Protein AF-0000000084425206 (afdb_homodimer)

pLDDT: mean 96.1, std 7.08, range [32.75, 98.94]

Structure (mmCIF, N/CA/C/O backbone):
data_AF-0000000084425206-model_v1
#
loop_
_entity.id
_entity.type
_entity.pdbx_description
1 polymer '6-methylsalicylate decarboxylase'
#
loop_
_atom_site.group_PDB
_atom_site.id
_atom_site.type_symbol
_atom_site.label_atom_id
_atom_site.label_alt_id
_atom_site.label_comp_id
_atom_site.label_asym_id
_atom_site.label_entity_id
_atom_site.label_seq_id
_atom_site.pdbx_PDB_ins_code
_atom_site.Cartn_x
_atom_site.Cartn_y
_atom_site.Cartn_z
_atom_site.occupancy
_atom_site.B_iso_or_equiv
_atom_site.auth_seq_id
_atom_site.auth_comp_id
_atom_site.auth_asym_id
_atom_site.auth_atom_id
_atom_site.pdbx_PDB_model_num
ATOM 1 N N . MET A 1 1 ? -4.059 30 -10.68 1 90 1 MET A N 1
ATOM 2 C CA . MET A 1 1 ? -5.223 30.25 -9.836 1 90 1 MET A CA 1
ATOM 3 C C . MET A 1 1 ? -4.82 30.391 -8.375 1 90 1 MET A C 1
ATOM 5 O O . MET A 1 1 ? -3.83 29.797 -7.938 1 90 1 MET A O 1
ATOM 9 N N . GLU A 1 2 ? -5.625 31.203 -7.664 1 96.25 2 GLU A N 1
ATOM 10 C CA . GLU A 1 2 ? -5.387 31.344 -6.23 1 96.25 2 GLU A CA 1
ATOM 11 C C . GLU A 1 2 ? -5.605 30.016 -5.5 1 96.25 2 GLU A C 1
ATOM 13 O O . GLU A 1 2 ? -6.488 29.25 -5.863 1 96.25 2 GLU A O 1
ATOM 18 N N . ARG A 1 3 ? -4.84 29.812 -4.457 1 98.19 3 ARG A N 1
ATOM 19 C CA . ARG A 1 3 ? -5.02 28.578 -3.719 1 98.19 3 ARG A CA 1
ATOM 20 C C . ARG A 1 3 ? -4.629 28.75 -2.254 1 98.19 3 ARG A C 1
ATOM 22 O O . ARG A 1 3 ? -3.939 29.703 -1.899 1 98.19 3 ARG A O 1
ATOM 29 N N . ILE A 1 4 ? -5.184 27.938 -1.397 1 98.69 4 ILE A N 1
ATOM 30 C CA . ILE A 1 4 ? -4.797 27.75 -0.002 1 98.69 4 ILE A CA 1
ATOM 31 C C . ILE A 1 4 ? -4.082 26.422 0.171 1 98.69 4 ILE A C 1
ATOM 33 O O . ILE A 1 4 ? -4.582 25.375 -0.261 1 98.69 4 ILE A O 1
ATOM 37 N N . ASP A 1 5 ? -2.887 26.438 0.686 1 98.88 5 ASP A N 1
ATOM 38 C CA . ASP A 1 5 ? -2.033 25.266 0.839 1 98.88 5 ASP A CA 1
ATOM 39 C C . ASP A 1 5 ? -2.129 24.688 2.254 1 98.88 5 ASP A C 1
ATOM 41 O O . ASP A 1 5 ? -1.568 25.266 3.193 1 98.88 5 ASP A O 1
ATOM 45 N N . VAL A 1 6 ? -2.746 23.5 2.404 1 98.88 6 VAL A N 1
ATOM 46 C CA . VAL A 1 6 ? -3.014 23 3.746 1 98.88 6 VAL A CA 1
ATOM 47 C C . VAL A 1 6 ? -1.938 21.984 4.141 1 98.88 6 VAL A C 1
ATOM 49 O O . VAL A 1 6 ? -1.991 21.406 5.227 1 98.88 6 VAL A O 1
ATOM 52 N N . HIS A 1 7 ? -0.99 21.672 3.254 1 98.94 7 HIS A N 1
ATOM 53 C CA . HIS A 1 7 ? 0.076 20.719 3.502 1 98.94 7 HIS A CA 1
ATOM 54 C C . HIS A 1 7 ? 1.439 21.297 3.146 1 98.94 7 HIS A C 1
ATOM 56 O O . HIS A 1 7 ? 1.958 21.062 2.055 1 98.94 7 HIS A O 1
ATOM 62 N N . THR A 1 8 ? 2.02 21.969 4.074 1 98.81 8 THR A N 1
ATOM 63 C CA . THR A 1 8 ? 3.377 22.5 4.008 1 98.81 8 THR A CA 1
ATOM 64 C C . THR A 1 8 ? 4.102 22.281 5.336 1 98.81 8 THR A C 1
ATOM 66 O O . THR A 1 8 ? 3.488 21.891 6.328 1 98.81 8 THR A O 1
ATOM 69 N N . HIS A 1 9 ? 5.344 22.5 5.246 1 98.56 9 HIS A N 1
ATOM 70 C CA . HIS A 1 9 ? 6.129 22.312 6.457 1 98.56 9 HIS A CA 1
ATOM 71 C C . HIS A 1 9 ? 7.066 23.484 6.703 1 98.56 9 HIS A C 1
ATOM 73 O O . HIS A 1 9 ? 7.43 24.203 5.766 1 98.56 9 HIS A O 1
ATOM 79 N N . CYS A 1 10 ? 7.332 23.734 7.914 1 97.5 10 CYS A N 1
ATOM 80 C CA . CYS A 1 10 ? 8.414 24.641 8.289 1 97.5 10 CYS A CA 1
ATOM 81 C C . CYS A 1 10 ? 9.57 23.875 8.93 1 97.5 10 CYS A C 1
ATOM 83 O O . CYS A 1 10 ? 9.383 22.75 9.383 1 97.5 10 CYS A O 1
ATOM 85 N N . VAL A 1 11 ? 10.711 24.391 8.828 1 96.38 11 VAL A N 1
ATOM 86 C CA . VAL A 1 11 ? 11.906 23.844 9.461 1 96.38 11 VAL A CA 1
ATOM 87 C C . VAL A 1 11 ? 12.578 24.906 10.312 1 96.38 11 VAL A C 1
ATOM 89 O O . VAL A 1 11 ? 13.625 25.453 9.93 1 96.38 11 VAL A O 1
ATOM 92 N N . PRO A 1 12 ? 11.961 25.141 11.492 1 94.06 12 PRO A N 1
ATOM 93 C CA . PRO A 1 12 ? 12.625 26.125 12.352 1 94.06 12 PRO A CA 1
ATOM 94 C C . PRO A 1 12 ? 14.062 25.734 12.688 1 94.06 12 PRO A C 1
ATOM 96 O O . PRO A 1 12 ? 14.359 24.547 12.859 1 94.06 12 PRO A O 1
ATOM 99 N N . PRO A 1 13 ? 14.961 26.719 12.836 1 91.81 13 PRO A N 1
ATOM 100 C CA . PRO A 1 13 ? 16.375 26.422 13.07 1 91.81 13 PRO A CA 1
ATOM 101 C C . PRO A 1 13 ? 16.594 25.531 14.289 1 91.81 13 PRO A C 1
ATOM 103 O O . PRO A 1 13 ? 17.406 24.609 14.242 1 91.81 13 PRO A O 1
ATOM 106 N N . SER A 1 14 ? 15.938 25.844 15.367 1 90.69 14 SER A N 1
ATOM 107 C CA . SER A 1 14 ? 16.109 25.047 16.578 1 90.69 14 SER A CA 1
ATOM 108 C C . SER A 1 14 ? 15.695 23.594 16.344 1 90.69 14 SER A C 1
ATOM 110 O O . SER A 1 14 ? 16.375 22.672 16.812 1 90.69 14 SER A O 1
ATOM 112 N N . TYR A 1 15 ? 14.633 23.375 15.672 1 93.38 15 TYR A N 1
ATOM 113 C CA . TYR A 1 15 ? 14.164 22.031 15.359 1 93.38 15 TYR A CA 1
ATOM 114 C C . TYR A 1 15 ? 15.148 21.328 14.438 1 93.38 15 TYR A C 1
ATOM 116 O O . TYR A 1 15 ? 15.445 20.141 14.641 1 93.38 15 TYR A O 1
ATOM 124 N N . ARG A 1 16 ? 15.617 22.016 13.414 1 94.19 16 ARG A N 1
ATOM 125 C CA . ARG A 1 16 ? 16.609 21.453 12.5 1 94.19 16 ARG A CA 1
ATOM 126 C C . ARG A 1 16 ? 17.828 20.938 13.25 1 94.19 16 ARG A C 1
ATOM 128 O O . ARG A 1 16 ? 18.297 19.828 12.992 1 94.19 16 ARG A O 1
ATOM 135 N N . GLU A 1 17 ? 18.328 21.734 14.156 1 93.25 17 GLU A N 1
ATOM 136 C CA . GLU A 1 17 ? 19.5 21.359 14.938 1 93.25 17 GLU A CA 1
ATOM 137 C C . GLU A 1 17 ? 19.234 20.094 15.766 1 93.25 17 GLU A C 1
ATOM 139 O O . GLU A 1 17 ? 20.094 19.219 15.859 1 93.25 17 GLU A O 1
ATOM 144 N N . TYR A 1 18 ? 18.062 20.062 16.312 1 92.94 18 TYR A N 1
ATOM 145 C CA . TYR A 1 18 ? 17.688 18.891 17.078 1 92.94 18 TYR A CA 1
ATOM 146 C C . TYR A 1 18 ? 17.672 17.641 16.203 1 92.94 18 TYR A C 1
ATOM 148 O O . TYR A 1 18 ? 18.172 16.578 16.609 1 92.94 18 TYR A O 1
ATOM 156 N N . CYS A 1 19 ? 17.141 17.75 15.039 1 94.56 19 CYS A N 1
ATOM 157 C CA . CYS A 1 19 ? 17.031 16.625 14.102 1 94.56 19 CYS A CA 1
ATOM 158 C C . CYS A 1 19 ? 18.406 16.156 13.672 1 94.56 19 CYS A C 1
ATOM 160 O O . CYS A 1 19 ? 18.641 14.945 13.508 1 94.56 19 CYS A O 1
ATOM 162 N N . LEU A 1 20 ? 19.359 17.109 13.508 1 95.31 20 LEU A N 1
ATOM 163 C CA . LEU A 1 20 ? 20.703 16.781 13.062 1 95.31 20 LEU A CA 1
ATOM 164 C C . LEU A 1 20 ? 21.422 15.914 14.086 1 95.31 20 LEU A C 1
ATOM 166 O O . LEU A 1 20 ? 22.281 15.109 13.734 1 95.31 20 LEU A O 1
ATOM 170 N N . GLN A 1 21 ? 20.969 15.992 15.344 1 94.12 21 GLN A N 1
ATOM 171 C CA . GLN A 1 21 ? 21.641 15.273 16.422 1 94.12 21 GLN A CA 1
ATOM 172 C C . GLN A 1 21 ? 20.891 14.008 16.797 1 94.12 21 GLN A C 1
ATOM 174 O O . GLN A 1 21 ? 21.391 13.18 17.562 1 94.12 21 GLN A O 1
ATOM 179 N N . SER A 1 22 ? 19.766 13.828 16.25 1 94.88 22 SER A N 1
ATOM 180 C CA . SER A 1 22 ? 18.875 12.742 16.656 1 94.88 22 SER A CA 1
ATOM 181 C C . SER A 1 22 ? 19.031 11.523 15.75 1 94.88 22 SER A C 1
ATOM 183 O O . SER A 1 22 ? 18.844 11.625 14.531 1 94.88 22 SER A O 1
ATOM 185 N N . ASP A 1 23 ? 19.312 10.375 16.344 1 92.94 23 ASP A N 1
ATOM 186 C CA . ASP A 1 23 ? 19.328 9.133 15.57 1 92.94 23 ASP A CA 1
ATOM 187 C C . ASP A 1 23 ? 17.953 8.812 15.008 1 92.94 23 ASP A C 1
ATOM 189 O O . ASP A 1 23 ? 17.828 8.258 13.914 1 92.94 23 ASP A O 1
ATOM 193 N N . PHE A 1 24 ? 16.938 9.188 15.758 1 93.69 24 PHE A N 1
ATOM 194 C CA . PHE A 1 24 ? 15.547 8.938 15.375 1 93.69 24 PHE A CA 1
ATOM 195 C C . PHE A 1 24 ? 15.188 9.711 14.109 1 93.69 24 PHE A C 1
ATOM 197 O O . PHE A 1 24 ? 14.43 9.227 13.273 1 93.69 24 PHE A O 1
ATOM 204 N N . ALA A 1 25 ? 15.773 10.883 13.953 1 94.44 25 ALA A N 1
ATOM 205 C CA . ALA A 1 25 ? 15.539 11.727 12.789 1 94.44 25 ALA A CA 1
ATOM 206 C C . ALA A 1 25 ? 16.578 11.469 11.703 1 94.44 25 ALA A C 1
ATOM 208 O O . ALA A 1 25 ? 16.703 12.25 10.758 1 94.44 25 ALA A O 1
ATOM 209 N N . GLY A 1 26 ? 17.391 10.398 11.852 1 93.56 26 GLY A N 1
ATOM 210 C CA . GLY A 1 26 ? 18.359 10.008 10.82 1 93.56 26 GLY A CA 1
ATOM 211 C C . GLY A 1 26 ? 19.562 10.93 10.758 1 93.56 26 GLY A C 1
ATOM 212 O O . GLY A 1 26 ? 20.266 10.969 9.742 1 93.56 26 GLY A O 1
ATOM 213 N N . ARG A 1 27 ? 19.75 11.75 11.742 1 94.75 27 ARG A N 1
ATOM 214 C CA . ARG A 1 27 ? 20.891 12.664 11.82 1 94.75 27 ARG A CA 1
ATOM 215 C C . ARG A 1 27 ? 21 13.516 10.562 1 94.75 27 ARG A C 1
ATOM 217 O O . ARG A 1 27 ? 22.078 13.578 9.945 1 94.75 27 ARG A O 1
ATOM 224 N N . GLY A 1 28 ? 19.859 13.977 10.219 1 91.88 28 GLY A N 1
ATOM 225 C CA . GLY A 1 28 ? 19.828 14.859 9.062 1 91.88 28 GLY A CA 1
ATOM 226 C C . GLY A 1 28 ? 19.25 14.203 7.82 1 91.88 28 GLY A C 1
ATOM 227 O O . GLY A 1 28 ? 19.047 14.859 6.801 1 91.88 28 GLY A O 1
ATOM 228 N N . HIS A 1 29 ? 18.984 12.922 7.855 1 93.88 29 HIS A N 1
ATOM 229 C CA . HIS A 1 29 ? 18.406 12.172 6.746 1 93.88 29 HIS A CA 1
ATOM 230 C C . HIS A 1 29 ? 17.109 11.477 7.172 1 93.88 29 HIS A C 1
ATOM 232 O O . HIS A 1 29 ? 17 10.25 7.082 1 93.88 29 HIS A O 1
ATOM 238 N N . PRO A 1 30 ? 16.141 12.266 7.582 1 93.38 30 PRO A N 1
ATOM 239 C CA . PRO A 1 30 ? 14.898 11.664 8.07 1 93.38 30 PRO A CA 1
ATOM 240 C C . PRO A 1 30 ? 14.211 10.797 7.016 1 93.38 30 PRO A C 1
ATOM 242 O O . PRO A 1 30 ? 14.141 11.18 5.844 1 93.38 30 PRO A O 1
ATOM 245 N N . ASP A 1 31 ? 13.797 9.555 7.414 1 95.94 31 ASP A N 1
ATOM 246 C CA . ASP A 1 31 ? 12.984 8.656 6.59 1 95.94 31 ASP A CA 1
ATOM 247 C C . ASP A 1 31 ? 13.742 8.242 5.332 1 95.94 31 ASP A C 1
ATOM 249 O O . ASP A 1 31 ? 13.133 7.902 4.316 1 95.94 31 ASP A O 1
ATOM 253 N N . GLY A 1 32 ? 15.07 8.375 5.293 1 93.75 32 GLY A N 1
ATOM 254 C CA . GLY A 1 32 ? 15.914 8.008 4.164 1 93.75 32 GLY A CA 1
ATOM 255 C C . GLY A 1 32 ? 16.109 9.141 3.176 1 93.75 32 GLY A C 1
ATOM 256 O O . GLY A 1 32 ? 16.75 8.953 2.133 1 93.75 32 GLY A O 1
ATOM 257 N N . MET A 1 33 ? 15.602 10.32 3.477 1 94.62 33 MET A N 1
ATOM 258 C CA . MET A 1 33 ? 15.766 11.477 2.607 1 94.62 33 MET A CA 1
ATOM 259 C C . MET A 1 33 ? 17.219 11.961 2.609 1 94.62 33 MET A C 1
ATOM 261 O O . MET A 1 33 ? 17.938 11.742 3.578 1 94.62 33 MET A O 1
ATOM 265 N N . PRO A 1 34 ? 17.641 12.648 1.552 1 92.44 34 PRO A N 1
ATOM 266 C CA . PRO A 1 34 ? 19.047 13.023 1.445 1 92.44 34 PRO A CA 1
ATOM 267 C C . PRO A 1 34 ? 19.438 14.125 2.43 1 92.44 34 PRO A C 1
ATOM 269 O O . PRO A 1 34 ? 20.625 14.25 2.783 1 92.44 34 PRO A O 1
ATOM 272 N N . ALA A 1 35 ? 18.484 14.969 2.832 1 93.88 35 ALA A N 1
ATOM 273 C CA . ALA A 1 35 ? 18.766 16.062 3.766 1 93.88 35 ALA A CA 1
ATOM 274 C C . ALA A 1 35 ? 17.484 16.641 4.332 1 93.88 35 ALA A C 1
ATOM 276 O O . ALA A 1 35 ? 16.391 16.375 3.83 1 93.88 35 ALA A O 1
ATOM 277 N N . ILE A 1 36 ? 17.594 17.344 5.398 1 95.62 36 ILE A N 1
ATOM 278 C CA . ILE A 1 36 ? 16.547 18.266 5.836 1 95.62 36 ILE A CA 1
ATOM 279 C C . ILE A 1 36 ? 16.609 19.547 5.012 1 95.62 36 ILE A C 1
ATOM 281 O O . ILE A 1 36 ? 17.656 20.188 4.945 1 95.62 36 ILE A O 1
ATOM 285 N N . PRO A 1 37 ? 15.578 19.875 4.379 1 95 37 PRO A N 1
ATOM 286 C CA . PRO A 1 37 ? 15.641 21.047 3.498 1 95 37 PRO A CA 1
ATOM 287 C C . PRO A 1 37 ? 15.844 22.344 4.262 1 95 37 PRO A C 1
ATOM 289 O O . PRO A 1 37 ? 15.453 22.453 5.426 1 95 37 PRO A O 1
ATOM 292 N N . GLU A 1 38 ? 16.422 23.281 3.598 1 93.44 38 GLU A N 1
ATOM 293 C CA . GLU A 1 38 ? 16.438 24.656 4.117 1 93.44 38 GLU A CA 1
ATOM 294 C C . GLU A 1 38 ? 15.047 25.281 4.059 1 93.44 38 GLU A C 1
ATOM 296 O O . GLU A 1 38 ? 14.25 24.953 3.174 1 93.44 38 GLU A O 1
ATOM 301 N N . TRP A 1 39 ? 14.852 26.172 5.031 1 97.31 39 TRP A N 1
ATOM 302 C CA . TRP A 1 39 ? 13.539 26.812 5.047 1 97.31 39 TRP A CA 1
ATOM 303 C C . TRP A 1 39 ? 13.609 28.172 5.738 1 97.31 39 TRP A C 1
ATOM 305 O O . TRP A 1 39 ? 14.312 28.328 6.742 1 97.31 39 TRP A O 1
ATOM 315 N N . SER A 1 40 ? 12.992 29.125 5.211 1 97.5 40 SER A N 1
ATOM 316 C CA . SER A 1 40 ? 12.734 30.438 5.824 1 97.5 40 SER A CA 1
ATOM 317 C C . SER A 1 40 ? 11.359 30.953 5.441 1 97.5 40 SER A C 1
ATOM 319 O O . SER A 1 40 ? 10.82 30.609 4.391 1 97.5 40 SER A O 1
ATOM 321 N N . PRO A 1 41 ? 10.734 31.734 6.348 1 98.19 41 PRO A N 1
ATOM 322 C CA . PRO A 1 41 ? 9.445 32.344 5.98 1 98.19 41 PRO A CA 1
ATOM 323 C C . PRO A 1 41 ? 9.508 33.125 4.676 1 98.19 41 PRO A C 1
ATOM 325 O O . PRO A 1 41 ? 8.57 33.094 3.877 1 98.19 41 PRO A O 1
ATOM 328 N N . GLU A 1 42 ? 10.648 33.781 4.441 1 98.06 42 GLU A N 1
ATOM 329 C CA . GLU A 1 42 ? 10.797 34.594 3.242 1 98.06 42 GLU A CA 1
ATOM 330 C C . GLU A 1 42 ? 10.828 33.719 1.985 1 98.06 42 GLU A C 1
ATOM 332 O O . GLU A 1 42 ? 10.148 34.031 1 1 98.06 42 GLU A O 1
ATOM 337 N N . ALA A 1 43 ? 11.602 32.688 2.018 1 98.12 43 ALA A N 1
ATOM 338 C CA . ALA A 1 43 ? 11.664 31.781 0.878 1 98.12 43 ALA A CA 1
ATOM 339 C C . ALA A 1 43 ? 10.305 31.125 0.627 1 98.12 43 ALA A C 1
ATOM 341 O O . ALA A 1 43 ? 9.914 30.906 -0.523 1 98.12 43 ALA A O 1
ATOM 342 N N . HIS A 1 44 ? 9.602 30.781 1.708 1 98.75 44 HIS A N 1
ATOM 343 C CA . HIS A 1 44 ? 8.273 30.188 1.604 1 98.75 44 HIS A CA 1
ATOM 344 C C . HIS A 1 44 ? 7.289 31.172 0.962 1 98.75 44 HIS A C 1
ATOM 346 O O . HIS A 1 44 ? 6.523 30.797 0.074 1 98.75 44 HIS A O 1
ATOM 352 N N . ILE A 1 45 ? 7.289 32.406 1.358 1 98.69 45 ILE A N 1
ATOM 353 C CA . ILE A 1 45 ? 6.398 33.438 0.834 1 98.69 45 ILE A CA 1
ATOM 354 C C . ILE A 1 45 ? 6.699 33.656 -0.644 1 98.69 45 ILE A C 1
ATOM 356 O O . ILE A 1 45 ? 5.789 33.906 -1.439 1 98.69 45 ILE A O 1
ATOM 360 N N . ASP A 1 46 ? 8.023 33.562 -0.998 1 98.5 46 ASP A N 1
ATOM 361 C CA . ASP A 1 46 ? 8.383 33.656 -2.41 1 98.5 46 ASP A CA 1
ATOM 362 C C . ASP A 1 46 ? 7.68 32.594 -3.23 1 98.5 46 ASP A C 1
ATOM 364 O O . ASP A 1 46 ? 7.145 32.875 -4.305 1 98.5 46 ASP A O 1
ATOM 368 N N . LEU A 1 47 ? 7.684 31.375 -2.742 1 98.44 47 LEU A N 1
ATOM 369 C CA . LEU A 1 47 ? 6.984 30.281 -3.414 1 98.44 47 LEU A CA 1
ATOM 370 C C . LEU A 1 47 ? 5.48 30.547 -3.463 1 98.44 47 LEU A C 1
ATOM 372 O O . LEU A 1 47 ? 4.832 30.281 -4.473 1 98.44 47 LEU A O 1
ATOM 376 N N . MET A 1 48 ? 4.941 31.031 -2.316 1 98.81 48 MET A N 1
ATOM 377 C CA . MET A 1 48 ? 3.521 31.375 -2.262 1 98.81 48 MET A CA 1
ATOM 378 C C . MET A 1 48 ? 3.152 32.344 -3.365 1 98.81 48 MET A C 1
ATOM 380 O O . MET A 1 48 ? 2.156 32.156 -4.066 1 98.81 48 MET A O 1
ATOM 384 N N . ASN A 1 49 ? 3.957 33.375 -3.502 1 98.38 49 ASN A N 1
ATOM 385 C CA . ASN A 1 49 ? 3.711 34.344 -4.543 1 98.38 49 ASN A CA 1
ATOM 386 C C . ASN A 1 49 ? 3.77 33.719 -5.934 1 98.38 49 ASN A C 1
ATOM 388 O O . ASN A 1 49 ? 2.918 34 -6.781 1 98.38 49 ASN A O 1
ATOM 392 N N . GLN A 1 50 ? 4.727 32.906 -6.109 1 97.81 50 GLN A N 1
ATOM 393 C CA . GLN A 1 50 ? 4.922 32.25 -7.402 1 97.81 50 GLN A CA 1
ATOM 394 C C . GLN A 1 50 ? 3.738 31.359 -7.758 1 97.81 50 GLN A C 1
ATOM 396 O O . GLN A 1 50 ? 3.338 31.281 -8.922 1 97.81 50 GLN A O 1
ATOM 401 N N . LEU A 1 51 ? 3.141 30.719 -6.793 1 98.44 51 LEU A N 1
ATOM 402 C CA . LEU A 1 51 ? 2.098 29.734 -7.027 1 98.44 51 LEU A CA 1
ATOM 403 C C . LEU A 1 51 ? 0.72 30.312 -6.715 1 98.44 51 LEU A C 1
ATOM 405 O O . LEU A 1 51 ? -0.279 29.578 -6.734 1 98.44 51 LEU A O 1
ATOM 409 N N . LYS A 1 52 ? 0.7 31.578 -6.348 1 98.44 52 LYS A N 1
ATOM 410 C CA . LYS A 1 52 ? -0.541 32.281 -6.004 1 98.44 52 LYS A CA 1
ATOM 411 C C . LYS A 1 52 ? -1.223 31.609 -4.809 1 98.44 52 LYS A C 1
ATOM 413 O O . LYS A 1 52 ? -2.434 31.375 -4.832 1 98.44 52 LYS A O 1
ATOM 418 N N . ILE A 1 53 ? -0.382 31.25 -3.854 1 98.75 53 ILE A N 1
ATOM 419 C CA . ILE A 1 53 ? -0.885 30.719 -2.592 1 98.75 53 ILE A CA 1
ATOM 420 C C . ILE A 1 53 ? -1.173 31.859 -1.625 1 98.75 53 ILE A C 1
ATOM 422 O O . ILE A 1 53 ? -0.261 32.594 -1.232 1 98.75 53 ILE A O 1
ATOM 426 N N . LYS A 1 54 ? -2.406 31.969 -1.273 1 97.38 54 LYS A N 1
ATOM 427 C CA . LYS A 1 54 ? -2.812 33.094 -0.429 1 97.38 54 LYS A CA 1
ATOM 428 C C . LYS A 1 54 ? -2.5 32.812 1.039 1 97.38 54 LYS A C 1
ATOM 430 O O . LYS A 1 54 ? -2.205 33.75 1.802 1 97.38 54 LYS A O 1
ATOM 435 N N . LYS A 1 55 ? -2.635 31.594 1.441 1 98.12 55 LYS A N 1
ATOM 436 C CA . LYS A 1 55 ? -2.375 31.156 2.809 1 98.12 55 LYS A CA 1
ATOM 437 C C . LYS A 1 55 ? -1.791 29.75 2.832 1 98.12 55 LYS A C 1
ATOM 439 O O . LYS A 1 55 ? -2.232 28.875 2.08 1 98.12 55 LYS A O 1
ATOM 444 N N . SER A 1 56 ? -0.802 29.562 3.611 1 98.81 56 SER A N 1
ATOM 445 C CA . SER A 1 56 ? -0.234 28.25 3.857 1 98.81 56 SER A CA 1
ATOM 446 C C . SER A 1 56 ? -0.408 27.828 5.316 1 98.81 56 SER A C 1
ATOM 448 O O . SER A 1 56 ? -0.19 28.641 6.223 1 98.81 56 SER A O 1
ATOM 450 N N . VAL A 1 57 ? -0.825 26.609 5.527 1 98.88 57 VAL A N 1
ATOM 451 C CA . VAL A 1 57 ? -0.887 26.062 6.887 1 98.88 57 VAL A CA 1
ATOM 452 C C . VAL A 1 57 ? 0.379 25.266 7.184 1 98.88 57 VAL A C 1
ATOM 454 O O . VAL A 1 57 ? 0.586 24.188 6.617 1 98.88 57 VAL A O 1
ATOM 457 N N . LEU A 1 58 ? 1.2 25.75 8.062 1 98.75 58 LEU A N 1
ATOM 458 C CA . LEU A 1 58 ? 2.479 25.141 8.414 1 98.75 58 LEU A CA 1
ATOM 459 C C . LEU A 1 58 ? 2.279 23.969 9.367 1 98.75 58 LEU A C 1
ATOM 461 O O . LEU A 1 58 ? 1.338 23.969 10.164 1 98.75 58 LEU A O 1
ATOM 465 N N . SER A 1 59 ? 3.113 23 9.312 1 98.69 59 SER A N 1
ATOM 466 C CA . SER A 1 59 ? 3.221 21.906 10.281 1 98.69 59 SER A CA 1
ATOM 467 C C . SER A 1 59 ? 4.637 21.344 10.32 1 98.69 59 SER A C 1
ATOM 469 O O . SER A 1 59 ? 5.465 21.672 9.469 1 98.69 59 SER A O 1
ATOM 471 N N . MET A 1 60 ? 4.891 20.609 11.344 1 97.19 60 MET A N 1
ATOM 472 C CA . MET A 1 60 ? 6.137 19.844 11.367 1 97.19 60 MET A CA 1
ATOM 473 C C . MET A 1 60 ? 6.031 18.609 10.477 1 97.19 60 MET A C 1
ATOM 475 O O . MET A 1 60 ? 4.988 17.953 10.438 1 97.19 60 MET A O 1
ATOM 479 N N . SER A 1 61 ? 7.055 18.328 9.734 1 96.5 61 SER A N 1
ATOM 480 C CA . SER A 1 61 ? 7.07 17.094 8.953 1 96.5 61 SER A CA 1
ATOM 481 C C . SER A 1 61 ? 7.523 15.914 9.805 1 96.5 61 SER A C 1
ATOM 483 O O . SER A 1 61 ? 7.777 16.062 11 1 96.5 61 SER A O 1
ATOM 485 N N . SER A 1 62 ? 7.48 14.773 9.25 1 97.12 62 SER A N 1
ATOM 486 C CA . SER A 1 62 ? 8.102 13.602 9.867 1 97.12 62 SER A CA 1
ATOM 487 C C . SER A 1 62 ? 9.586 13.828 10.102 1 97.12 62 SER A C 1
ATOM 489 O O . SER A 1 62 ? 10.25 14.516 9.32 1 97.12 62 SER A O 1
ATOM 491 N N . PRO A 1 63 ? 10.086 13.258 11.211 1 95.75 63 PRO A N 1
ATOM 492 C CA . PRO A 1 63 ? 9.516 12.32 12.18 1 95.75 63 PRO A CA 1
ATOM 493 C C . PRO A 1 63 ? 8.875 13.023 13.375 1 95.75 63 PRO A C 1
ATOM 495 O O . PRO A 1 63 ? 8.719 12.422 14.438 1 95.75 63 PRO A O 1
ATOM 498 N N . ALA A 1 64 ? 8.484 14.25 13.25 1 95.44 64 ALA A N 1
ATOM 499 C CA . ALA A 1 64 ? 7.762 15.047 14.242 1 95.44 64 ALA A CA 1
ATOM 500 C C . ALA A 1 64 ? 8.656 15.383 15.43 1 95.44 64 ALA A C 1
ATOM 502 O O . ALA A 1 64 ? 9.859 15.625 15.266 1 95.44 64 ALA A O 1
ATOM 503 N N . THR A 1 65 ? 8.047 15.508 16.641 1 97.19 65 THR A N 1
ATOM 504 C CA . THR A 1 65 ? 8.773 16.25 17.672 1 97.19 65 THR A CA 1
ATOM 505 C C . THR A 1 65 ? 9.141 15.352 18.844 1 97.19 65 THR A C 1
ATOM 507 O O . THR A 1 65 ? 9.867 15.766 19.75 1 97.19 65 THR A O 1
ATOM 510 N N . HIS A 1 66 ? 8.602 14.133 18.953 1 96.62 66 HIS A N 1
ATOM 511 C CA . HIS A 1 66 ? 9.023 13.164 19.969 1 96.62 66 HIS A CA 1
ATOM 512 C C . HIS A 1 66 ? 10.164 12.289 19.438 1 96.62 66 HIS A C 1
ATOM 514 O O . HIS A 1 66 ? 9.938 11.156 19.031 1 96.62 66 HIS A O 1
ATOM 520 N N . LEU A 1 67 ? 11.391 12.727 19.594 1 95.25 67 LEU A N 1
ATOM 521 C CA . LEU A 1 67 ? 12.516 12.203 18.828 1 95.25 67 LEU A CA 1
ATOM 522 C C . LEU A 1 67 ? 13.352 11.234 19.672 1 95.25 67 LEU A C 1
ATOM 524 O O . LEU A 1 67 ? 14.297 10.633 19.172 1 95.25 67 LEU A O 1
ATOM 528 N N . THR A 1 68 ? 13.016 11.094 20.953 1 94.12 68 THR A N 1
ATOM 529 C CA . THR A 1 68 ? 13.695 10.148 21.828 1 94.12 68 THR A CA 1
ATOM 530 C C . THR A 1 68 ? 12.688 9.219 22.5 1 94.12 68 THR A C 1
ATOM 532 O O . THR A 1 68 ? 12.195 9.508 23.594 1 94.12 68 THR A O 1
ATOM 535 N N . PRO A 1 69 ? 12.453 8.07 21.891 1 93.5 69 PRO A N 1
ATOM 536 C CA . PRO A 1 69 ? 11.484 7.137 22.484 1 93.5 69 PRO A CA 1
ATOM 537 C C . PRO A 1 69 ? 11.75 6.875 23.969 1 93.5 69 PRO A C 1
ATOM 539 O O . PRO A 1 69 ? 12.898 6.664 24.359 1 93.5 69 PRO A O 1
ATOM 542 N N . GLY A 1 70 ? 10.711 6.941 24.734 1 91.81 70 GLY A N 1
ATOM 543 C CA . GLY A 1 70 ? 10.812 6.68 26.156 1 91.81 70 GLY A CA 1
ATOM 544 C C . GLY A 1 70 ? 11.094 7.93 26.969 1 91.81 70 GLY A C 1
ATOM 545 O O . GLY A 1 70 ? 10.969 7.918 28.203 1 91.81 70 GLY A O 1
ATOM 546 N N . ASN A 1 71 ? 11.484 8.992 26.344 1 95.5 71 ASN A N 1
ATOM 547 C CA . ASN A 1 71 ? 11.773 10.242 27.031 1 95.5 71 ASN A CA 1
ATOM 548 C C . ASN A 1 71 ? 10.672 11.273 26.812 1 95.5 71 ASN A C 1
ATOM 550 O O . ASN A 1 71 ? 10.836 12.211 26.031 1 95.5 71 ASN A O 1
ATOM 554 N N . ASN A 1 72 ? 9.648 11.227 27.578 1 97.06 72 ASN A N 1
ATOM 555 C CA . ASN A 1 72 ? 8.477 12.078 27.438 1 97.06 72 ASN A CA 1
ATOM 556 C C . ASN A 1 72 ? 8.797 13.539 27.75 1 97.06 72 ASN A C 1
ATOM 558 O O . ASN A 1 72 ? 8.273 14.445 27.109 1 97.06 72 ASN A O 1
ATOM 562 N N . GLU A 1 73 ? 9.633 13.734 28.703 1 97.94 73 GLU A N 1
ATOM 563 C CA . GLU A 1 73 ? 9.984 15.102 29.078 1 97.94 73 GLU A CA 1
ATOM 564 C C . GLU A 1 73 ? 10.641 15.844 27.922 1 97.94 73 GLU A C 1
ATOM 566 O O . GLU A 1 73 ? 10.273 16.984 27.625 1 97.94 73 GLU A O 1
ATOM 571 N N . GLU A 1 74 ? 11.562 15.188 27.344 1 96.69 74 GLU A N 1
ATOM 572 C CA . GLU A 1 74 ? 12.195 15.781 26.172 1 96.69 74 GLU A CA 1
ATOM 573 C C . GLU A 1 74 ? 11.188 15.992 25.031 1 96.69 74 GLU A C 1
ATOM 575 O O . GLU A 1 74 ? 11.18 17.047 24.391 1 96.69 74 GLU A O 1
ATOM 580 N N . GLY A 1 75 ? 10.344 15.008 24.781 1 96.94 75 GLY A N 1
ATOM 581 C CA . GLY A 1 75 ? 9.312 15.133 23.75 1 96.94 75 GLY A CA 1
ATOM 582 C C . GLY A 1 75 ? 8.398 16.328 23.969 1 96.94 75 GLY A C 1
ATOM 583 O O . GLY A 1 75 ? 8.078 17.047 23.031 1 96.94 75 GLY A O 1
ATOM 584 N N . ARG A 1 76 ? 8.016 16.516 25.234 1 98.38 76 ARG A N 1
ATOM 585 C CA . ARG A 1 76 ? 7.18 17.672 25.594 1 98.38 76 ARG A CA 1
ATOM 586 C C . ARG A 1 76 ? 7.902 18.984 25.312 1 98.38 76 ARG A C 1
ATOM 588 O O . ARG A 1 76 ? 7.32 19.906 24.734 1 98.38 76 ARG A O 1
ATOM 595 N N . SER A 1 77 ? 9.125 19 25.688 1 97.75 77 SER A N 1
ATOM 596 C CA . SER A 1 77 ? 9.906 20.234 25.547 1 97.75 77 SER A CA 1
ATOM 597 C C . SER A 1 77 ? 10.109 20.578 24.078 1 97.75 77 SER A C 1
ATOM 599 O O . SER A 1 77 ? 9.914 21.734 23.672 1 97.75 77 SER A O 1
ATOM 601 N N . VAL A 1 78 ? 10.523 19.609 23.281 1 97.25 78 VAL A N 1
ATOM 602 C CA . VAL A 1 78 ? 10.758 19.828 21.859 1 97.25 78 VAL A CA 1
ATOM 603 C C . VAL A 1 78 ? 9.461 20.234 21.172 1 97.25 78 VAL A C 1
ATOM 605 O O . VAL A 1 78 ? 9.445 21.156 20.344 1 97.25 78 VAL A O 1
ATOM 608 N N . THR A 1 79 ? 8.367 19.609 21.516 1 98.19 79 THR A N 1
ATOM 609 C CA . THR A 1 79 ? 7.062 19.906 20.953 1 98.19 79 THR A CA 1
ATOM 610 C C . THR A 1 79 ? 6.637 21.328 21.281 1 98.19 79 THR A C 1
ATOM 612 O O . THR A 1 79 ? 6.23 22.078 20.391 1 98.19 79 THR A O 1
ATOM 615 N N . ARG A 1 80 ? 6.762 21.688 22.562 1 98.31 80 ARG A N 1
ATOM 616 C CA . ARG A 1 80 ? 6.402 23.031 23.016 1 98.31 80 ARG A CA 1
ATOM 617 C C . ARG A 1 80 ? 7.203 24.094 22.266 1 98.31 80 ARG A C 1
ATOM 619 O O . ARG A 1 80 ? 6.645 25.094 21.812 1 98.31 80 ARG A O 1
ATOM 626 N N . ARG A 1 81 ? 8.445 23.875 22.141 1 97.94 81 ARG A N 1
ATOM 627 C CA . ARG A 1 81 ? 9.312 24.812 21.438 1 97.94 81 ARG A CA 1
ATOM 628 C C . ARG A 1 81 ? 8.922 24.938 19.969 1 97.94 81 ARG A C 1
ATOM 630 O O . ARG A 1 81 ? 8.844 26.047 19.438 1 97.94 81 ARG A O 1
ATOM 637 N N . ALA A 1 82 ? 8.688 23.828 19.297 1 97.81 82 ALA A N 1
ATOM 638 C CA . ALA A 1 82 ? 8.297 23.812 17.891 1 97.81 82 ALA A CA 1
ATOM 639 C C . ALA A 1 82 ? 6.988 24.578 17.688 1 97.81 82 ALA A C 1
ATOM 641 O O . ALA A 1 82 ? 6.867 25.375 16.75 1 97.81 82 ALA A O 1
ATOM 642 N N . ASN A 1 83 ? 6.023 24.312 18.578 1 98.56 83 ASN A N 1
ATOM 643 C CA . ASN A 1 83 ? 4.734 24.984 18.484 1 98.56 83 ASN A CA 1
ATOM 644 C C . ASN A 1 83 ? 4.871 26.484 18.703 1 98.56 83 ASN A C 1
ATOM 646 O O . ASN A 1 83 ? 4.242 27.281 18.016 1 98.56 83 ASN A O 1
ATOM 650 N N . ILE A 1 84 ? 5.711 26.875 19.672 1 98.62 84 ILE A N 1
ATOM 651 C CA . ILE A 1 84 ? 5.945 28.297 19.953 1 98.62 84 ILE A CA 1
ATOM 652 C C . ILE A 1 84 ? 6.613 28.953 18.75 1 98.62 84 ILE A C 1
ATOM 654 O O . ILE A 1 84 ? 6.246 30.062 18.344 1 98.62 84 ILE A O 1
ATOM 658 N N . ASP A 1 85 ? 7.582 28.266 18.156 1 98.12 85 ASP A N 1
ATOM 659 C CA . ASP A 1 85 ? 8.258 28.797 16.969 1 98.12 85 ASP A CA 1
ATOM 660 C C . ASP A 1 85 ? 7.281 29 15.82 1 98.12 85 ASP A C 1
ATOM 662 O O . ASP A 1 85 ? 7.309 30.031 15.156 1 98.12 85 ASP A O 1
ATOM 666 N N . MET A 1 86 ? 6.406 28.078 15.57 1 98 86 MET A N 1
ATOM 667 C CA . MET A 1 86 ? 5.422 28.219 14.5 1 98 86 MET A CA 1
ATOM 668 C C . MET A 1 86 ? 4.445 29.344 14.797 1 98 86 MET A C 1
ATOM 670 O O . MET A 1 86 ? 4.09 30.125 13.898 1 98 86 MET A O 1
ATOM 674 N N . SER A 1 87 ? 4.047 29.375 16.047 1 98.56 87 SER A N 1
ATOM 675 C CA . SER A 1 87 ? 3.158 30.469 16.469 1 98.56 87 SER A CA 1
ATOM 676 C C . SER A 1 87 ? 3.783 31.828 16.188 1 98.56 87 SER A C 1
ATOM 678 O O . SER A 1 87 ? 3.117 32.719 15.664 1 98.56 87 SER A O 1
ATOM 680 N N . LYS A 1 88 ? 5.027 31.984 16.531 1 98.44 88 LYS A N 1
ATOM 681 C CA . LYS A 1 88 ? 5.738 33.25 16.312 1 98.44 88 LYS A CA 1
ATOM 682 C C . LYS A 1 88 ? 5.836 33.562 14.82 1 98.44 88 LYS A C 1
ATOM 684 O O . LYS A 1 88 ? 5.652 34.719 14.414 1 98.44 88 LYS A O 1
ATOM 689 N N . ILE A 1 89 ? 6.152 32.625 14.008 1 98.19 89 ILE A N 1
ATOM 690 C CA . ILE A 1 89 ? 6.25 32.781 12.562 1 98.19 89 ILE A CA 1
ATOM 691 C C . ILE A 1 89 ? 4.914 33.281 12.016 1 98.19 89 ILE A C 1
ATOM 693 O O . ILE A 1 89 ? 4.871 34.188 11.195 1 98.19 89 ILE A O 1
ATOM 697 N N . CYS A 1 90 ? 3.826 32.688 12.461 1 98.12 90 CYS A N 1
ATOM 698 C CA . CYS A 1 90 ? 2.494 33.094 12.023 1 98.12 90 CYS A CA 1
ATOM 699 C C . CYS A 1 90 ? 2.166 34.5 12.484 1 98.12 90 CYS A C 1
ATOM 701 O O . CYS A 1 90 ? 1.56 35.281 11.734 1 98.12 90 CYS A O 1
ATOM 703 N N . ALA A 1 91 ? 2.541 34.812 13.711 1 98.19 91 ALA A N 1
ATOM 704 C CA . ALA A 1 91 ? 2.309 36.156 14.234 1 98.19 91 ALA A CA 1
ATOM 705 C C . ALA A 1 91 ? 3.086 37.219 13.438 1 98.19 91 ALA A C 1
ATOM 707 O O . ALA A 1 91 ? 2.604 38.312 13.234 1 98.19 91 ALA A O 1
ATOM 708 N N . ASP A 1 92 ? 4.273 36.875 13.031 1 98.19 92 ASP A N 1
ATOM 709 C CA . ASP A 1 92 ? 5.125 37.781 12.266 1 98.19 92 ASP A CA 1
ATOM 710 C C . ASP A 1 92 ? 4.613 37.938 10.836 1 98.19 92 ASP A C 1
ATOM 712 O O . ASP A 1 92 ? 4.918 38.906 10.164 1 98.19 92 ASP A O 1
ATOM 716 N N . HIS A 1 93 ? 3.879 36.969 10.312 1 98 93 HIS A N 1
ATOM 717 C CA . HIS A 1 93 ? 3.344 36.969 8.953 1 98 93 HIS A CA 1
ATOM 718 C C . HIS A 1 93 ? 1.876 36.531 8.945 1 98 93 HIS A C 1
ATOM 720 O O . HIS A 1 93 ? 1.505 35.562 8.266 1 98 93 HIS A O 1
ATOM 726 N N . PRO A 1 94 ? 0.997 37.281 9.609 1 96.31 94 PRO A N 1
ATOM 727 C CA . PRO A 1 94 ? -0.377 36.844 9.875 1 96.31 94 PRO A CA 1
ATOM 728 C C . PRO A 1 94 ? -1.207 36.719 8.602 1 96.31 94 PRO A C 1
ATOM 730 O O . PRO A 1 94 ? -2.207 36 8.594 1 96.31 94 PRO A O 1
ATOM 733 N N . THR A 1 95 ? -0.833 37.312 7.516 1 96.62 95 THR A N 1
ATOM 734 C CA . THR A 1 95 ? -1.6 37.219 6.277 1 96.62 95 THR A CA 1
ATOM 735 C C . THR A 1 95 ? -1.17 36 5.461 1 96.62 95 THR A C 1
ATOM 737 O O . THR A 1 95 ? -1.866 35.594 4.531 1 96.62 95 THR A O 1
ATOM 740 N N . HIS A 1 96 ? -0.038 35.375 5.832 1 98.38 96 HIS A N 1
ATOM 741 C CA . HIS A 1 96 ? 0.536 34.344 4.961 1 98.38 96 HIS A CA 1
ATOM 742 C C . HIS A 1 96 ? 0.403 32.969 5.582 1 98.38 96 HIS A C 1
ATOM 744 O O . HIS A 1 96 ? 0.267 31.969 4.867 1 98.38 96 HIS A O 1
ATOM 750 N N . PHE A 1 97 ? 0.434 32.938 6.922 1 98.69 97 PHE A N 1
ATOM 751 C CA . PHE A 1 97 ? 0.636 31.594 7.492 1 98.69 97 PHE A CA 1
ATOM 752 C C . PHE A 1 97 ? -0.391 31.312 8.578 1 98.69 97 PHE A C 1
ATOM 754 O O . PHE A 1 97 ? -0.784 32.219 9.32 1 98.69 97 PHE A O 1
ATOM 761 N N . LEU A 1 98 ? -0.893 30.156 8.703 1 98.56 98 LEU A N 1
ATOM 762 C CA . LEU A 1 98 ? -1.5 29.453 9.828 1 98.56 98 LEU A CA 1
ATOM 763 C C . LEU A 1 98 ? -0.69 28.203 10.188 1 98.56 98 LEU A C 1
ATOM 765 O O . LEU A 1 98 ? 0.283 27.875 9.508 1 98.56 98 LEU A O 1
ATOM 769 N N . PHE A 1 99 ? -1.059 27.547 11.312 1 98.75 99 PHE A N 1
ATOM 770 C CA . PHE A 1 99 ? -0.268 26.344 11.57 1 98.75 99 PHE A CA 1
ATOM 771 C C . PHE A 1 99 ? -1.104 25.297 12.289 1 98.75 99 PHE A C 1
ATOM 773 O O . PHE A 1 99 ? -2.037 25.625 13.023 1 98.75 99 PHE A O 1
ATOM 780 N N . PHE A 1 100 ? -0.805 24.016 11.938 1 98.88 100 PHE A N 1
ATOM 781 C CA . PHE A 1 100 ? -1.191 22.844 12.734 1 98.88 100 PHE A CA 1
ATOM 782 C C . PHE A 1 100 ? -0.141 22.547 13.797 1 98.88 100 PHE A C 1
ATOM 784 O O . PHE A 1 100 ? 1.021 22.297 13.477 1 98.88 100 PHE A O 1
ATOM 791 N N . ALA A 1 101 ? -0.555 22.516 15.047 1 98.88 101 ALA A N 1
ATOM 792 C CA . ALA A 1 101 ? 0.382 22.266 16.141 1 98.88 101 ALA A CA 1
ATOM 793 C C . ALA A 1 101 ? 0.754 20.781 16.203 1 98.88 101 ALA A C 1
ATOM 795 O O . ALA A 1 101 ? 0.008 19.938 15.734 1 98.88 101 ALA A O 1
ATOM 796 N N . SER A 1 102 ? 1.909 20.531 16.766 1 98.75 102 SER A N 1
ATOM 797 C CA . SER A 1 102 ? 2.365 19.156 17.016 1 98.75 102 SER A CA 1
ATOM 798 C C . SER A 1 102 ? 1.924 18.672 18.391 1 98.75 102 SER A C 1
ATOM 800 O O . SER A 1 102 ? 1.641 19.469 19.281 1 98.75 102 SER A O 1
ATOM 802 N N . LEU A 1 103 ? 1.801 17.422 18.531 1 98.88 103 LEU A N 1
ATOM 803 C CA . LEU A 1 103 ? 1.609 16.75 19.812 1 98.88 103 LEU A CA 1
ATOM 804 C C . LEU A 1 103 ? 2.764 15.789 20.109 1 98.88 103 LEU A C 1
ATOM 806 O O . LEU A 1 103 ? 3.299 15.164 19.203 1 98.88 103 LEU A O 1
ATOM 810 N N . PRO A 1 104 ? 3.135 15.672 21.344 1 98.62 104 PRO A N 1
ATOM 811 C CA . PRO A 1 104 ? 4.242 14.773 21.688 1 98.62 104 PRO A CA 1
ATOM 812 C C . PRO A 1 104 ? 3.809 13.32 21.797 1 98.62 104 PRO A C 1
ATOM 814 O O . PRO A 1 104 ? 4.305 12.586 22.656 1 98.62 104 PRO A O 1
ATOM 817 N N . LEU A 1 105 ? 2.945 12.93 20.953 1 98.12 105 LEU A N 1
ATOM 818 C CA . LEU A 1 105 ? 2.578 11.516 20.922 1 98.12 105 LEU A CA 1
ATOM 819 C C . LEU A 1 105 ? 3.811 10.641 20.734 1 98.12 105 LEU A C 1
ATOM 821 O O . LEU A 1 105 ? 4.762 11.031 20.062 1 98.12 105 LEU A O 1
ATOM 825 N N . PRO A 1 106 ? 3.768 9.445 21.578 1 96.94 106 PRO A N 1
ATOM 826 C CA . PRO A 1 106 ? 2.666 8.703 22.188 1 96.94 106 PRO A CA 1
ATOM 827 C C . PRO A 1 106 ? 2.436 9.094 23.656 1 96.94 106 PRO A C 1
ATOM 829 O O . PRO A 1 106 ? 1.684 8.43 24.359 1 96.94 106 PRO A O 1
ATOM 832 N N . ASP A 1 107 ? 3.035 10.125 24.109 1 97.88 107 ASP A N 1
ATOM 833 C CA . ASP A 1 107 ? 2.82 10.641 25.453 1 97.88 107 ASP A CA 1
ATOM 834 C C . ASP A 1 107 ? 1.431 11.258 25.594 1 97.88 107 ASP A C 1
ATOM 836 O O . ASP A 1 107 ? 1.242 12.438 25.312 1 97.88 107 ASP A O 1
ATOM 840 N N . VAL A 1 108 ? 0.51 10.531 26.156 1 98.5 108 VAL A N 1
ATOM 841 C CA . VAL A 1 108 ? -0.892 10.93 26.219 1 98.5 108 VAL A CA 1
ATOM 842 C C . VAL A 1 108 ? -1.04 12.141 27.141 1 98.5 108 VAL A C 1
ATOM 844 O O . VAL A 1 108 ? -1.668 13.133 26.781 1 98.5 108 VAL A O 1
ATOM 847 N N . GLU A 1 109 ? -0.422 12.07 28.281 1 98.38 109 GLU A N 1
ATOM 848 C CA . GLU A 1 109 ? -0.535 13.156 29.25 1 98.38 109 GLU A CA 1
ATOM 849 C C . GLU A 1 109 ? 0.008 14.461 28.672 1 98.38 109 GLU A C 1
ATOM 851 O O . GLU A 1 109 ? -0.654 15.5 28.734 1 98.38 109 GLU A O 1
ATOM 856 N N . GLY A 1 110 ? 1.208 14.383 28.125 1 98.69 110 GLY A N 1
ATOM 857 C CA . GLY A 1 110 ? 1.789 15.562 27.5 1 98.69 110 GLY A CA 1
ATOM 858 C C . GLY A 1 110 ? 0.968 16.078 26.328 1 98.69 110 GLY A C 1
ATOM 859 O O . GLY A 1 110 ? 0.869 17.297 26.141 1 98.69 110 GLY A O 1
ATOM 860 N N . SER A 1 111 ? 0.38 15.219 25.609 1 98.88 111 SER A N 1
ATOM 861 C CA . SER A 1 111 ? -0.433 15.609 24.453 1 98.88 111 SER A CA 1
ATOM 862 C C . SER A 1 111 ? -1.704 16.328 24.891 1 98.88 111 SER A C 1
ATOM 864 O O . SER A 1 111 ? -2.084 17.344 24.297 1 98.88 111 SER A O 1
ATOM 866 N N . LEU A 1 112 ? -2.361 15.805 25.922 1 98.81 112 LEU A N 1
ATOM 867 C CA . LEU A 1 112 ? -3.572 16.438 26.438 1 98.81 112 LEU A CA 1
ATOM 868 C C . LEU A 1 112 ? -3.287 17.859 26.891 1 98.81 112 LEU A C 1
ATOM 870 O O . LEU A 1 112 ? -4.043 18.781 26.562 1 98.81 112 LEU A O 1
ATOM 874 N N . ALA A 1 113 ? -2.184 18.047 27.547 1 98.62 113 ALA A N 1
ATOM 875 C CA . ALA A 1 113 ? -1.795 19.375 28.016 1 98.62 113 ALA A CA 1
ATOM 876 C C . ALA A 1 113 ? -1.471 20.281 26.844 1 98.62 113 ALA A C 1
ATOM 878 O O . ALA A 1 113 ? -1.817 21.469 26.859 1 98.62 113 ALA A O 1
ATOM 879 N N . GLU A 1 114 ? -0.819 19.75 25.859 1 98.88 114 GLU A N 1
ATOM 880 C CA . GLU A 1 114 ? -0.383 20.547 24.719 1 98.88 114 GLU A CA 1
ATOM 881 C C . GLU A 1 114 ? -1.569 20.984 23.859 1 98.88 114 GLU A C 1
ATOM 883 O O . GLU A 1 114 ? -1.556 22.062 23.266 1 98.88 114 GLU A O 1
ATOM 888 N N . ILE A 1 115 ? -2.621 20.141 23.797 1 98.88 115 ILE A N 1
ATOM 889 C CA . ILE A 1 115 ? -3.811 20.484 23.031 1 98.88 115 ILE A CA 1
ATOM 890 C C . ILE A 1 115 ? -4.395 21.797 23.516 1 98.88 115 ILE A C 1
ATOM 892 O O . ILE A 1 115 ? -4.602 22.719 22.734 1 98.88 115 ILE A O 1
ATOM 896 N N . ASP A 1 116 ? -4.602 21.922 24.781 1 98.38 116 ASP A N 1
ATOM 897 C CA . ASP A 1 116 ? -5.188 23.125 25.359 1 98.38 116 ASP A CA 1
ATOM 898 C C . ASP A 1 116 ? -4.254 24.328 25.172 1 98.38 116 ASP A C 1
ATOM 900 O O . ASP A 1 116 ? -4.699 25.422 24.812 1 98.38 116 ASP A O 1
ATOM 904 N N . TYR A 1 117 ? -3.035 24.125 25.391 1 98.75 117 TYR A N 1
ATOM 905 C CA . TYR A 1 117 ? -2.066 25.203 25.297 1 98.75 117 TYR A CA 1
ATOM 906 C C . TYR A 1 117 ? -1.998 25.75 23.875 1 98.75 117 TYR A C 1
ATOM 908 O O . TYR A 1 117 ? -2.027 26.969 23.672 1 98.75 117 TYR A O 1
ATOM 916 N N . ALA A 1 118 ? -1.896 24.875 22.891 1 98.81 118 ALA A N 1
ATOM 917 C CA . ALA A 1 118 ? -1.763 25.266 21.484 1 98.81 118 ALA A CA 1
ATOM 918 C C . ALA A 1 118 ? -2.998 26.016 21 1 98.81 118 ALA A C 1
ATOM 920 O O . ALA A 1 118 ? -2.889 26.984 20.234 1 98.81 118 ALA A O 1
ATOM 921 N N . LEU A 1 119 ? -4.168 25.562 21.438 1 98.5 119 LEU A N 1
ATOM 922 C CA . LEU A 1 119 ? -5.418 26.172 21.016 1 98.5 119 LEU A CA 1
ATOM 923 C C . LEU A 1 119 ? -5.652 27.5 21.734 1 98.5 119 LEU A C 1
ATOM 925 O O . LEU A 1 119 ? -6.008 28.5 21.109 1 98.5 119 LEU A O 1
ATOM 929 N N . ASP A 1 120 ? -5.398 27.547 23.031 1 98.31 120 ASP A N 1
ATOM 930 C CA . ASP A 1 120 ? -5.82 28.672 23.859 1 98.31 120 ASP A CA 1
ATOM 931 C C . ASP A 1 120 ? -4.77 29.781 23.875 1 98.31 120 ASP A C 1
ATOM 933 O O . ASP A 1 120 ? -5.094 30.953 24.094 1 98.31 120 ASP A O 1
ATOM 937 N N . HIS A 1 121 ? -3.5 29.453 23.609 1 98.44 121 HIS A N 1
ATOM 938 C CA . HIS A 1 121 ? -2.455 30.453 23.844 1 98.44 121 HIS A CA 1
ATOM 939 C C . HIS A 1 121 ? -1.642 30.688 22.578 1 98.44 121 HIS A C 1
ATOM 941 O O . HIS A 1 121 ? -1.032 31.75 22.422 1 98.44 121 HIS A O 1
ATOM 947 N N . LEU A 1 122 ? -1.626 29.734 21.625 1 98.69 122 LEU A N 1
ATOM 948 C CA . LEU A 1 122 ? -0.672 29.859 20.531 1 98.69 122 LEU A CA 1
ATOM 949 C C . LEU A 1 122 ? -1.39 30.141 19.219 1 98.69 122 LEU A C 1
ATOM 951 O O . LEU A 1 122 ? -0.76 30.547 18.234 1 98.69 122 LEU A O 1
ATOM 955 N N . GLY A 1 123 ? -2.697 29.922 19.172 1 97.88 123 GLY A N 1
ATOM 956 C CA . GLY A 1 123 ? -3.465 30.234 17.969 1 97.88 123 GLY A CA 1
ATOM 957 C C . GLY A 1 123 ? -3.41 29.141 16.922 1 97.88 123 GLY A C 1
ATOM 958 O O . GLY A 1 123 ? -3.578 29.422 15.727 1 97.88 123 GLY A O 1
ATOM 959 N N . ALA A 1 124 ? -3.145 27.938 17.266 1 98.69 124 ALA A N 1
ATOM 960 C CA . ALA A 1 124 ? -3.174 26.812 16.344 1 98.69 124 ALA A CA 1
ATOM 961 C C . ALA A 1 124 ? -4.57 26.609 15.758 1 98.69 124 ALA A C 1
ATOM 963 O O . ALA A 1 124 ? -5.57 26.75 16.469 1 98.69 124 ALA A O 1
ATOM 964 N N . VAL A 1 125 ? -4.629 26.25 14.469 1 98.25 125 VAL A N 1
ATOM 965 C CA . VAL A 1 125 ? -5.93 26.062 13.844 1 98.25 125 VAL A CA 1
ATOM 966 C C . VAL A 1 125 ? -6.281 24.578 13.797 1 98.25 125 VAL A C 1
ATOM 968 O O . VAL A 1 125 ? -7.344 24.203 13.289 1 98.25 125 VAL A O 1
ATOM 971 N N . GLY A 1 126 ? -5.453 23.719 14.242 1 98.69 126 GLY A N 1
ATOM 972 C CA . GLY A 1 126 ? -5.57 22.266 14.305 1 98.69 126 GLY A CA 1
ATOM 973 C C . GLY A 1 126 ? -4.281 21.578 14.711 1 98.69 126 GLY A C 1
ATOM 974 O O . GLY A 1 126 ? -3.396 22.203 15.297 1 98.69 126 GLY A O 1
ATOM 975 N N . PHE A 1 127 ? -4.219 20.312 14.414 1 98.88 127 PHE A N 1
ATOM 976 C CA . PHE A 1 127 ? -3.061 19.547 14.875 1 98.88 127 PHE A CA 1
ATOM 977 C C . PHE A 1 127 ? -2.531 18.656 13.758 1 98.88 127 PHE A C 1
ATOM 979 O O . PHE A 1 127 ? -3.309 18.047 13.016 1 98.88 127 PHE A O 1
ATOM 986 N N . GLN A 1 128 ? -1.23 18.641 13.594 1 98.75 128 GLN A N 1
ATOM 987 C CA . GLN A 1 128 ? -0.566 17.609 12.789 1 98.75 128 GLN A CA 1
ATOM 988 C C . GLN A 1 128 ? -0.297 16.359 13.609 1 98.75 128 GLN A C 1
ATOM 990 O O . GLN A 1 128 ? 0.283 16.422 14.695 1 98.75 128 GLN A O 1
ATOM 995 N N . ILE A 1 129 ? -0.762 15.266 13.141 1 98.69 129 ILE A N 1
ATOM 996 C CA . ILE A 1 129 ? -0.571 13.961 13.773 1 98.69 129 ILE A CA 1
ATOM 997 C C . ILE A 1 129 ? 0.078 13 12.781 1 98.69 129 ILE A C 1
ATOM 999 O O . ILE A 1 129 ? -0.337 12.922 11.617 1 98.69 129 ILE A O 1
ATOM 1003 N N . LEU A 1 130 ? 1.122 12.32 13.203 1 98.69 130 LEU A N 1
ATOM 1004 C CA . LEU A 1 130 ? 1.757 11.336 12.328 1 98.69 130 LEU A CA 1
ATOM 1005 C C . LEU A 1 130 ? 0.895 10.086 12.195 1 98.69 130 LEU A C 1
ATOM 1007 O O . LEU A 1 130 ? 0.037 9.828 13.039 1 98.69 130 LEU A O 1
ATOM 1011 N N . THR A 1 131 ? 1.123 9.312 11.188 1 98.69 131 THR A N 1
ATOM 1012 C CA . THR A 1 131 ? 0.36 8.102 10.898 1 98.69 131 THR A CA 1
ATOM 1013 C C . THR A 1 131 ? 0.616 7.035 11.953 1 98.69 131 THR A C 1
ATOM 1015 O O . THR A 1 131 ? -0.205 6.133 12.141 1 98.69 131 THR A O 1
ATOM 1018 N N . ASN A 1 132 ? 1.725 7.07 12.594 1 98.19 132 ASN A N 1
ATOM 1019 C CA . ASN A 1 132 ? 2 6.285 13.789 1 98.19 132 ASN A CA 1
ATOM 1020 C C . ASN A 1 132 ? 2.898 7.043 14.766 1 98.19 132 ASN A C 1
ATOM 1022 O O . ASN A 1 132 ? 3.664 7.918 14.352 1 98.19 132 ASN A O 1
ATOM 1026 N N . SER A 1 133 ? 2.717 6.859 15.992 1 97.12 133 SER A N 1
ATOM 1027 C CA . SER A 1 133 ? 3.547 7.422 17.047 1 97.12 133 SER A CA 1
ATOM 1028 C C . SER A 1 133 ? 4.324 6.332 17.781 1 97.12 133 SER A C 1
ATOM 1030 O O . SER A 1 133 ? 3.771 5.633 18.641 1 97.12 133 SER A O 1
ATOM 1032 N N . HIS A 1 134 ? 5.57 6.246 17.438 1 95.88 134 HIS A N 1
ATOM 1033 C CA . HIS A 1 134 ? 6.43 5.207 18 1 95.88 134 HIS A CA 1
ATOM 1034 C C . HIS A 1 134 ? 5.816 3.822 17.797 1 95.88 134 HIS A C 1
ATOM 1036 O O . HIS A 1 134 ? 5.797 3.012 18.734 1 95.88 134 HIS A O 1
ATOM 1042 N N . GLY A 1 135 ? 5.211 3.59 16.641 1 95.44 135 GLY A N 1
ATOM 1043 C CA . GLY A 1 135 ? 4.699 2.279 16.266 1 95.44 135 GLY A CA 1
ATOM 1044 C C . GLY A 1 135 ? 3.25 2.07 16.656 1 95.44 135 GLY A C 1
ATOM 1045 O O . GLY A 1 135 ? 2.66 1.034 16.344 1 95.44 135 GLY A O 1
ATOM 1046 N N . ILE A 1 136 ? 2.697 3.047 17.328 1 96.25 136 ILE A N 1
ATOM 1047 C CA . ILE A 1 136 ? 1.296 2.959 17.719 1 96.25 136 ILE A CA 1
ATOM 1048 C C . ILE A 1 136 ? 0.431 3.758 16.75 1 96.25 136 ILE A C 1
ATOM 1050 O O . ILE A 1 136 ? 0.651 4.953 16.562 1 96.25 136 ILE A O 1
ATOM 1054 N N . TYR A 1 137 ? -0.535 3.131 16.172 1 97.38 137 TYR A N 1
ATOM 1055 C CA . TYR A 1 137 ? -1.377 3.768 15.156 1 97.38 137 TYR A CA 1
ATOM 1056 C C . TYR A 1 137 ? -2.574 4.453 15.805 1 97.38 137 TYR A C 1
ATOM 1058 O O . TYR A 1 137 ? -2.947 4.133 16.938 1 97.38 137 TYR A O 1
ATOM 1066 N N . PRO A 1 138 ? -3.186 5.387 15.102 1 97.94 138 PRO A N 1
ATOM 1067 C CA . PRO A 1 138 ? -4.082 6.355 15.742 1 97.94 138 PRO A CA 1
ATOM 1068 C C . PRO A 1 138 ? -5.367 5.715 16.266 1 97.94 138 PRO A C 1
ATOM 1070 O O . PRO A 1 138 ? -6.016 6.258 17.156 1 97.94 138 PRO A O 1
ATOM 1073 N N . GLY A 1 139 ? -5.777 4.59 15.734 1 96.94 139 GLY A N 1
ATOM 1074 C CA . GLY A 1 139 ? -7 3.947 16.203 1 96.94 139 GLY A CA 1
ATOM 1075 C C . GLY A 1 139 ? -6.805 3.146 17.469 1 96.94 139 GLY A C 1
ATOM 1076 O O . GLY A 1 139 ? -7.77 2.617 18.031 1 96.94 139 GLY A O 1
ATOM 1077 N N . ASP A 1 140 ? -5.59 3.039 17.969 1 96.38 140 ASP A N 1
ATOM 1078 C CA . ASP A 1 140 ? -5.285 2.291 19.188 1 96.38 140 ASP A CA 1
ATOM 1079 C C . ASP A 1 140 ? -5.984 2.908 20.406 1 96.38 140 ASP A C 1
ATOM 1081 O O . ASP A 1 140 ? -6.023 4.133 20.547 1 96.38 140 ASP A O 1
ATOM 1085 N N . GLN A 1 141 ? -6.461 2.096 21.328 1 95.69 141 GLN A N 1
ATOM 1086 C CA . GLN A 1 141 ? -7.227 2.537 22.484 1 95.69 141 GLN A CA 1
ATOM 1087 C C . GLN A 1 141 ? -6.379 3.412 23.406 1 95.69 141 GLN A C 1
ATOM 1089 O O . GLN A 1 141 ? -6.906 4.27 24.109 1 95.69 141 GLN A O 1
ATOM 1094 N N . ARG A 1 142 ? -5.086 3.295 23.391 1 96.56 142 ARG A N 1
ATOM 1095 C CA . ARG A 1 142 ? -4.176 4.113 24.188 1 96.56 142 ARG A CA 1
ATOM 1096 C C . ARG A 1 142 ? -4.352 5.594 23.875 1 96.56 142 ARG A C 1
ATOM 1098 O O . ARG A 1 142 ? -4.086 6.449 24.719 1 96.56 142 ARG A O 1
ATOM 1105 N N . PHE A 1 143 ? -4.758 5.914 22.625 1 98.19 143 PHE A N 1
ATOM 1106 C CA . PHE A 1 143 ? -4.848 7.301 22.188 1 98.19 143 PHE A CA 1
ATOM 1107 C C . PHE A 1 143 ? -6.27 7.824 22.328 1 98.19 143 PHE A C 1
ATOM 1109 O O . PHE A 1 143 ? -6.543 8.984 22.016 1 98.19 143 PHE A O 1
ATOM 1116 N N . ALA A 1 144 ? -7.23 7.004 22.859 1 98.12 144 ALA A N 1
ATOM 1117 C CA . ALA A 1 144 ? -8.641 7.383 22.969 1 98.12 144 ALA A CA 1
ATOM 1118 C C . ALA A 1 144 ? -8.797 8.703 23.719 1 98.12 144 ALA A C 1
ATOM 1120 O O . ALA A 1 144 ? -9.516 9.594 23.281 1 98.12 144 ALA A O 1
ATOM 1121 N N . PRO A 1 145 ? -8.055 8.898 24.844 1 98.75 145 PRO A N 1
ATOM 1122 C CA . PRO A 1 145 ? -8.219 10.164 25.562 1 98.75 145 PRO A CA 1
ATOM 1123 C C . PRO A 1 145 ? -7.816 11.375 24.719 1 98.75 145 PRO A C 1
ATOM 1125 O O . PRO A 1 145 ? -8.445 12.43 24.797 1 98.75 145 PRO A O 1
ATOM 1128 N N . VAL A 1 146 ? -6.789 11.195 23.953 1 98.88 146 VAL A N 1
ATOM 1129 C CA . VAL A 1 146 ? -6.305 12.289 23.109 1 98.88 146 VAL A CA 1
ATOM 1130 C C . VAL A 1 146 ? -7.34 12.617 22.047 1 98.88 146 VAL A C 1
ATOM 1132 O O . VAL A 1 146 ? -7.699 13.781 21.859 1 98.88 146 VAL A O 1
ATOM 1135 N N . PHE A 1 147 ? -7.879 11.641 21.344 1 98.88 147 PHE A N 1
ATOM 1136 C CA . PHE A 1 147 ? -8.844 11.867 20.281 1 98.88 147 PHE A CA 1
ATOM 1137 C C . PHE A 1 147 ? -10.172 12.367 20.844 1 98.88 147 PHE A C 1
ATOM 1139 O O . PHE A 1 147 ? -10.859 13.172 20.203 1 98.88 147 PHE A O 1
ATOM 1146 N N . ASP A 1 148 ? -10.508 11.883 22.047 1 98.75 148 ASP A N 1
ATOM 1147 C CA . ASP A 1 148 ? -11.688 12.422 22.719 1 98.75 148 ASP A CA 1
ATOM 1148 C C . ASP A 1 148 ? -11.547 13.922 22.953 1 98.75 148 ASP A C 1
ATOM 1150 O O . ASP A 1 148 ? -12.477 14.688 22.719 1 98.75 148 ASP A O 1
ATOM 1154 N N . LYS A 1 149 ? -10.398 14.297 23.406 1 98.81 149 LYS A N 1
ATOM 1155 C CA . LYS A 1 149 ? -10.148 15.719 23.672 1 98.81 149 LYS A CA 1
ATOM 1156 C C . LYS A 1 149 ? -10.156 16.516 22.375 1 98.81 149 LYS A C 1
ATOM 1158 O O . LYS A 1 149 ? -10.711 17.625 22.328 1 98.81 149 LYS A O 1
ATOM 1163 N N . LEU A 1 150 ? -9.508 16.031 21.328 1 98.88 150 LEU A N 1
ATOM 1164 C CA . LEU A 1 150 ? -9.531 16.703 20.031 1 98.88 150 LEU A CA 1
ATOM 1165 C C . LEU A 1 150 ? -10.961 16.891 19.547 1 98.88 150 LEU A C 1
ATOM 1167 O O . LEU A 1 150 ? -11.289 17.938 18.984 1 98.88 150 LEU A O 1
ATOM 1171 N N . SER A 1 151 ? -11.758 15.891 19.766 1 98.75 151 SER A N 1
ATOM 1172 C CA . SER A 1 151 ? -13.156 15.953 19.359 1 98.75 151 SER A CA 1
ATOM 1173 C C . SER A 1 151 ? -13.93 16.984 20.188 1 98.75 151 SER A C 1
ATOM 1175 O O . SER A 1 151 ? -14.695 17.781 19.641 1 98.75 151 SER A O 1
ATOM 1177 N N . GLU A 1 152 ? -13.688 16.906 21.469 1 98.5 152 GLU A N 1
ATOM 1178 C CA . GLU A 1 152 ? -14.336 17.844 22.375 1 98.5 152 GLU A CA 1
ATOM 1179 C C . GLU A 1 152 ? -14.047 19.281 21.969 1 98.5 152 GLU A C 1
ATOM 1181 O O . GLU A 1 152 ? -14.922 20.156 22.047 1 98.5 152 GLU A O 1
ATOM 1186 N N . ARG A 1 153 ? -12.844 19.562 21.547 1 98.44 153 ARG A N 1
ATOM 1187 C CA . ARG A 1 153 ? -12.391 20.906 21.188 1 98.44 153 ARG A CA 1
ATOM 1188 C C . ARG A 1 153 ? -12.688 21.219 19.719 1 98.44 153 ARG A C 1
ATOM 1190 O O . ARG A 1 153 ? -12.336 22.297 19.234 1 98.44 153 ARG A O 1
ATOM 1197 N N . LYS A 1 154 ? -13.336 20.375 18.984 1 97.94 154 LYS A N 1
ATOM 1198 C CA . LYS A 1 154 ? -13.719 20.531 17.594 1 97.94 154 LYS A CA 1
ATOM 1199 C C . LYS A 1 154 ? -12.531 20.969 16.734 1 97.94 154 LYS A C 1
ATOM 1201 O O . LYS A 1 154 ? -12.547 22.047 16.141 1 97.94 154 LYS A O 1
ATOM 1206 N N . THR A 1 155 ? -11.617 20.016 16.594 1 98.44 155 THR A N 1
ATOM 1207 C CA . THR A 1 155 ? -10.344 20.391 15.977 1 98.44 155 THR A CA 1
ATOM 1208 C C . THR A 1 155 ? -10.203 19.719 14.617 1 98.44 155 THR A C 1
ATOM 1210 O O . THR A 1 155 ? -10.977 18.812 14.273 1 98.44 155 THR A O 1
ATOM 1213 N N . ILE A 1 156 ? -9.273 20.234 13.797 1 98.75 156 ILE A N 1
ATOM 1214 C CA . ILE A 1 156 ? -8.773 19.609 12.578 1 98.75 156 ILE A CA 1
ATOM 1215 C C . ILE A 1 156 ? -7.566 18.734 12.914 1 98.75 156 ILE A C 1
ATOM 1217 O O . ILE A 1 156 ? -6.672 19.156 13.648 1 98.75 156 ILE A O 1
ATOM 1221 N N . ALA A 1 157 ? -7.59 17.516 12.477 1 98.88 157 ALA A N 1
ATOM 1222 C CA . ALA A 1 157 ? -6.434 16.641 12.602 1 98.88 157 ALA A CA 1
ATOM 1223 C C . ALA A 1 157 ? -5.836 16.312 11.234 1 98.88 157 ALA A C 1
ATOM 1225 O O . ALA A 1 157 ? -6.434 15.578 10.445 1 98.88 157 ALA A O 1
ATOM 1226 N N . PHE A 1 158 ? -4.676 16.906 10.953 1 98.81 158 PHE A N 1
ATOM 1227 C CA . PHE A 1 158 ? -3.934 16.688 9.719 1 98.81 158 PHE A CA 1
ATOM 1228 C C . PHE A 1 158 ? -2.938 15.539 9.891 1 98.81 158 PHE A C 1
ATOM 1230 O O . PHE A 1 158 ? -1.993 15.641 10.672 1 98.81 158 PHE A O 1
ATOM 1237 N N . PHE A 1 159 ? -3.107 14.477 9.102 1 98.81 159 PHE A N 1
ATOM 1238 C CA . PHE A 1 159 ? -2.242 13.312 9.242 1 98.81 159 PHE A CA 1
ATOM 1239 C C . PHE A 1 159 ? -1.112 13.352 8.219 1 98.81 159 PHE A C 1
ATOM 1241 O O . PHE A 1 159 ? -1.358 13.492 7.02 1 98.81 159 PHE A O 1
ATOM 1248 N N . HIS A 1 160 ? 0.052 13.25 8.688 1 98.81 160 HIS A N 1
ATOM 1249 C CA . HIS A 1 160 ? 1.241 13.164 7.848 1 98.81 160 HIS A CA 1
ATOM 1250 C C . HIS A 1 160 ? 1.956 11.828 8.039 1 98.81 160 HIS A C 1
ATOM 1252 O O . HIS A 1 160 ? 2.123 11.367 9.172 1 98.81 160 HIS A O 1
ATOM 1258 N N . PRO A 1 161 ? 2.359 11.195 6.949 1 98.69 161 PRO A N 1
ATOM 1259 C CA . PRO A 1 161 ? 3.006 9.883 7.074 1 98.69 161 PRO A CA 1
ATOM 1260 C C . PRO A 1 161 ? 4.402 9.977 7.688 1 98.69 161 PRO A C 1
ATOM 1262 O O . PRO A 1 161 ? 5 11.055 7.723 1 98.69 161 PRO A O 1
ATOM 1265 N N . THR A 1 162 ? 4.828 8.914 8.227 1 98.25 162 THR A N 1
ATOM 1266 C CA . THR A 1 162 ? 6.18 8.719 8.742 1 98.25 162 THR A CA 1
ATOM 1267 C C . THR A 1 162 ? 6.637 7.277 8.547 1 98.25 162 THR A C 1
ATOM 1269 O O . THR A 1 162 ? 5.871 6.441 8.055 1 98.25 162 THR A O 1
ATOM 1272 N N . THR A 1 163 ? 7.859 7 8.812 1 97.75 163 THR A N 1
ATOM 1273 C CA . THR A 1 163 ? 8.406 5.652 8.719 1 97.75 163 THR A CA 1
ATOM 1274 C C . THR A 1 163 ? 7.672 4.703 9.664 1 97.75 163 THR A C 1
ATOM 1276 O O . THR A 1 163 ? 7.395 5.059 10.812 1 97.75 163 THR A O 1
ATOM 1279 N N . CYS A 1 164 ? 7.297 3.553 9.117 1 97.75 164 CYS A N 1
ATOM 1280 C CA . CYS A 1 164 ? 6.688 2.5 9.93 1 97.75 164 CYS A CA 1
ATOM 1281 C C . CYS A 1 164 ? 7.652 2.012 11 1 97.75 164 CYS A C 1
ATOM 1283 O O . CYS A 1 164 ? 8.828 1.766 10.719 1 97.75 164 CYS A O 1
ATOM 1285 N N . LEU A 1 165 ? 7.156 1.871 12.211 1 95.31 165 LEU A N 1
ATOM 1286 C CA . LEU A 1 165 ? 7.965 1.379 13.328 1 95.31 165 LEU A CA 1
ATOM 1287 C C . LEU A 1 165 ? 7.316 0.157 13.969 1 95.31 165 LEU A C 1
ATOM 1289 O O . LEU A 1 165 ? 6.094 0.105 14.125 1 95.31 165 LEU A O 1
ATOM 1293 N N . ILE A 1 166 ? 8.109 -0.79 14.273 1 92.81 166 ILE A N 1
ATOM 1294 C CA . ILE A 1 166 ? 7.656 -1.965 15.008 1 92.81 166 ILE A CA 1
ATOM 1295 C C . ILE A 1 166 ? 8.164 -1.898 16.453 1 92.81 166 ILE A C 1
ATOM 1297 O O . ILE A 1 166 ? 9.336 -1.596 16.688 1 92.81 166 ILE A O 1
ATOM 1301 N N . ARG A 1 167 ? 7.254 -2.137 17.312 1 89.38 167 ARG A N 1
ATOM 1302 C CA . ARG A 1 167 ? 7.578 -2.166 18.734 1 89.38 167 ARG A CA 1
ATOM 1303 C C . ARG A 1 167 ? 7.883 -3.586 19.203 1 89.38 167 ARG A C 1
ATOM 1305 O O . ARG A 1 167 ? 7.133 -4.52 18.891 1 89.38 167 ARG A O 1
ATOM 1312 N N . HIS A 1 168 ? 9.102 -3.732 19.781 1 83.06 168 HIS A N 1
ATOM 1313 C CA . HIS A 1 168 ? 9.453 -5.039 20.312 1 83.06 168 HIS A CA 1
ATOM 1314 C C . HIS A 1 168 ? 9.211 -5.094 21.828 1 83.06 168 HIS A C 1
ATOM 1316 O O . HIS A 1 168 ? 9.805 -4.328 22.578 1 83.06 168 HIS A O 1
ATOM 1322 N N . GLY A 1 169 ? 8.336 -5.918 22.234 1 74 169 GLY A N 1
ATOM 1323 C CA . GLY A 1 169 ? 8.047 -6.074 23.641 1 74 169 GLY A CA 1
ATOM 1324 C C . GLY A 1 169 ? 7.191 -4.957 24.219 1 74 169 GLY A C 1
ATOM 1325 O O . GLY A 1 169 ? 6.566 -4.207 23.453 1 74 169 GLY A O 1
ATOM 1326 N N . ASP A 1 170 ? 7.125 -4.902 25.5 1 68.44 170 ASP A N 1
ATOM 1327 C CA . ASP A 1 170 ? 6.23 -3.971 26.172 1 68.44 170 ASP A CA 1
ATOM 1328 C C . ASP A 1 170 ? 6.945 -2.658 26.5 1 68.44 170 ASP A C 1
ATOM 1330 O O . ASP A 1 170 ? 6.32 -1.706 26.969 1 68.44 170 ASP A O 1
ATOM 1334 N N . ASP A 1 171 ? 8.18 -2.666 26.047 1 70.25 171 ASP A N 1
ATOM 1335 C CA . ASP A 1 171 ? 8.891 -1.452 26.438 1 70.25 171 ASP A CA 1
ATOM 1336 C C . ASP A 1 171 ? 8.797 -0.385 25.359 1 70.25 171 ASP A C 1
ATOM 1338 O O . ASP A 1 171 ? 8.461 -0.688 24.203 1 70.25 171 ASP A O 1
ATOM 1342 N N . ASP A 1 172 ? 8.789 0.824 25.719 1 69.12 172 ASP A N 1
ATOM 1343 C CA . ASP A 1 172 ? 8.609 1.983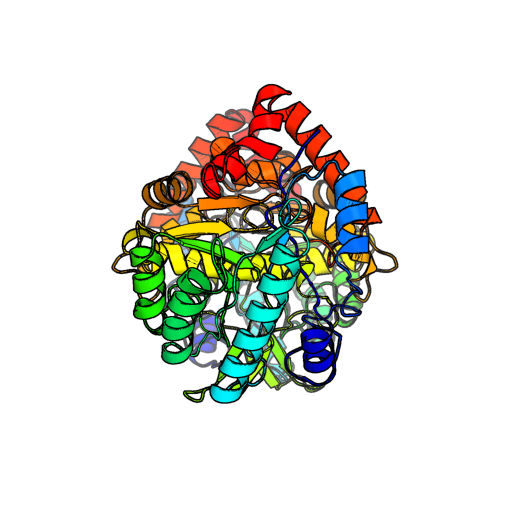 24.844 1 69.12 172 ASP A CA 1
ATOM 1344 C C . ASP A 1 172 ? 9.93 2.379 24.188 1 69.12 172 ASP A C 1
ATOM 1346 O O . ASP A 1 172 ? 9.984 3.355 23.438 1 69.12 172 ASP A O 1
ATOM 1350 N N . VAL A 1 173 ? 10.883 1.633 24.281 1 77.44 173 VAL A N 1
ATOM 1351 C CA . VAL A 1 173 ? 12.195 2.1 23.828 1 77.44 173 VAL A CA 1
ATOM 1352 C C . VAL A 1 173 ? 12.68 1.228 22.672 1 77.44 173 VAL A C 1
ATOM 1354 O O . VAL A 1 173 ? 13.414 1.696 21.812 1 77.44 173 VAL A O 1
ATOM 1357 N N . SER A 1 174 ? 12.242 0.09 22.625 1 87.19 174 SER A N 1
ATOM 1358 C CA . SER A 1 174 ? 12.734 -0.816 21.594 1 87.19 174 SER A CA 1
ATOM 1359 C C . SER A 1 174 ? 11.898 -0.719 20.328 1 87.19 174 SER A C 1
ATOM 1361 O O . SER A 1 174 ? 10.891 -1.421 20.188 1 87.19 174 SER A O 1
ATOM 1363 N N . LEU A 1 175 ? 12.297 0.208 19.453 1 92.06 175 LEU A N 1
ATOM 1364 C CA . LEU A 1 175 ? 11.609 0.438 18.188 1 92.06 175 LEU A CA 1
ATOM 1365 C C . LEU A 1 175 ? 12.5 0.063 17 1 92.06 175 LEU A C 1
ATOM 1367 O O . LEU A 1 175 ? 13.719 0.268 17.047 1 92.06 175 LEU A O 1
ATOM 1371 N N . GLU A 1 176 ? 11.883 -0.5 16.094 1 91.19 176 GLU A N 1
ATOM 1372 C CA . GLU A 1 176 ? 12.609 -0.838 14.875 1 91.19 176 GLU A CA 1
ATOM 1373 C C . GLU A 1 176 ? 11.984 -0.17 13.648 1 91.19 176 GLU A C 1
ATOM 1375 O O . GLU A 1 176 ? 10.773 -0.292 13.422 1 91.19 176 GLU A O 1
ATOM 1380 N N . LYS A 1 177 ? 12.812 0.589 12.953 1 93.25 177 LYS A N 1
ATOM 1381 C CA . LYS A 1 177 ? 12.359 1.191 11.703 1 93.25 177 LYS A CA 1
ATOM 1382 C C . LYS A 1 177 ? 12.203 0.138 10.609 1 93.25 177 LYS A C 1
ATOM 1384 O O . LYS A 1 177 ? 13.07 -0.72 10.445 1 93.25 177 LYS A O 1
ATOM 1389 N N . VAL A 1 178 ? 11.133 0.127 9.922 1 95.12 178 VAL A N 1
ATOM 1390 C CA . VAL A 1 178 ? 10.852 -0.827 8.852 1 95.12 178 VAL A CA 1
ATOM 1391 C C . VAL A 1 178 ? 11.32 -0.259 7.516 1 95.12 178 VAL A C 1
ATOM 1393 O O . VAL A 1 178 ? 10.727 0.687 6.992 1 95.12 178 VAL A O 1
ATOM 1396 N N . THR A 1 179 ? 12.32 -0.86 6.988 1 93.31 179 THR A N 1
ATOM 1397 C CA . THR A 1 179 ? 12.875 -0.503 5.688 1 93.31 179 THR A CA 1
ATOM 1398 C C . THR A 1 179 ? 13.039 -1.742 4.812 1 93.31 179 THR A C 1
ATOM 1400 O O . THR A 1 179 ? 14.141 -2.277 4.684 1 93.31 179 THR A O 1
ATOM 1403 N N . PRO A 1 180 ? 11.953 -2.121 4.16 1 94 180 PRO A N 1
ATOM 1404 C CA . PRO A 1 180 ? 11.984 -3.381 3.412 1 94 180 PRO A CA 1
ATOM 1405 C C . PRO A 1 180 ? 12.969 -3.348 2.242 1 94 180 PRO A C 1
ATOM 1407 O O . PRO A 1 180 ? 13.562 -4.375 1.899 1 94 180 PRO A O 1
ATOM 1410 N N . LEU A 1 181 ? 13.109 -2.197 1.607 1 93.38 181 LEU A N 1
ATOM 1411 C CA . LEU A 1 181 ? 14.062 -1.986 0.519 1 93.38 181 LEU A CA 1
ATOM 1412 C C . LEU A 1 181 ? 15.141 -0.988 0.924 1 93.38 181 LEU A C 1
ATOM 1414 O O . LEU A 1 181 ? 14.922 0.224 0.863 1 93.38 181 LEU A O 1
ATOM 1418 N N . PRO A 1 182 ? 16.266 -1.504 1.334 1 89 182 PRO A N 1
ATOM 1419 C CA . PRO A 1 182 ? 17.328 -0.62 1.826 1 89 182 PRO A CA 1
ATOM 1420 C C . PRO A 1 182 ? 17.703 0.462 0.819 1 89 182 PRO A C 1
ATOM 1422 O O . PRO A 1 182 ? 17.844 0.181 -0.375 1 89 182 PRO A O 1
ATOM 1425 N N . GLY A 1 183 ? 17.812 1.642 1.345 1 91.38 183 GLY A N 1
ATOM 1426 C CA . GLY A 1 183 ? 18.281 2.746 0.515 1 91.38 183 GLY A CA 1
ATOM 1427 C C . GLY A 1 183 ? 17.141 3.502 -0.148 1 91.38 183 GLY A C 1
ATOM 1428 O O . GLY A 1 183 ? 17.344 4.598 -0.673 1 91.38 183 GLY A O 1
ATOM 1429 N N . VAL A 1 184 ? 15.969 2.957 -0.177 1 95.12 184 VAL A N 1
ATOM 1430 C CA . VAL A 1 184 ? 14.828 3.631 -0.787 1 95.12 184 VAL A CA 1
ATOM 1431 C C . VAL A 1 184 ? 14.172 4.559 0.233 1 95.12 184 VAL A C 1
ATOM 1433 O O . VAL A 1 184 ? 13.68 4.102 1.27 1 95.12 184 VAL A O 1
ATOM 1436 N N . PRO A 1 185 ? 14.133 5.879 -0.03 1 96.5 185 PRO A N 1
ATOM 1437 C CA . PRO A 1 185 ? 13.453 6.789 0.894 1 96.5 185 PRO A CA 1
ATOM 1438 C C . PRO A 1 185 ? 11.992 6.422 1.111 1 96.5 185 PRO A C 1
ATOM 1440 O O . PRO A 1 185 ? 11.305 6.02 0.167 1 96.5 185 PRO A O 1
ATOM 1443 N N . ALA A 1 186 ? 11.492 6.562 2.336 1 97.56 186 ALA A N 1
ATOM 1444 C CA . ALA A 1 186 ? 10.148 6.152 2.74 1 97.56 186 ALA A CA 1
ATOM 1445 C C . ALA A 1 186 ? 9.086 6.895 1.937 1 97.56 186 ALA A C 1
ATOM 1447 O O . ALA A 1 186 ? 8.039 6.324 1.603 1 97.56 186 ALA A O 1
ATOM 1448 N N . PRO A 1 187 ? 9.305 8.172 1.547 1 97.56 187 PRO A N 1
ATOM 1449 C CA . PRO A 1 187 ? 8.258 8.945 0.872 1 97.56 187 PRO A CA 1
ATOM 1450 C C . PRO A 1 187 ? 7.918 8.391 -0.511 1 97.56 187 PRO A C 1
ATOM 1452 O O . PRO A 1 187 ? 6.871 8.727 -1.074 1 97.56 187 PRO A O 1
ATOM 1455 N N . ILE A 1 188 ? 8.766 7.586 -1.083 1 97.25 188 ILE A N 1
ATOM 1456 C CA . ILE A 1 188 ? 8.531 7.094 -2.438 1 97.25 188 ILE A CA 1
ATOM 1457 C C . ILE A 1 188 ? 7.336 6.141 -2.443 1 97.25 188 ILE A C 1
ATOM 1459 O O . ILE A 1 188 ? 6.473 6.227 -3.32 1 97.25 188 ILE A O 1
ATOM 1463 N N . MET A 1 189 ? 7.25 5.309 -1.395 1 98.19 189 MET A N 1
ATOM 1464 C CA . MET A 1 189 ? 6.199 4.297 -1.392 1 98.19 189 MET A CA 1
ATOM 1465 C C . MET A 1 189 ? 5.727 4.008 0.03 1 98.19 189 MET A C 1
ATOM 1467 O O . MET A 1 189 ? 4.527 4.047 0.31 1 98.19 189 MET A O 1
ATOM 1471 N N . GLU A 1 190 ? 6.629 3.814 0.947 1 98.44 190 GLU A N 1
ATOM 1472 C CA . GLU A 1 190 ? 6.297 3.336 2.285 1 98.44 190 GLU A CA 1
ATOM 1473 C C . GLU A 1 190 ? 5.422 4.34 3.029 1 98.44 190 GLU A C 1
ATOM 1475 O O . GLU A 1 190 ? 4.574 3.955 3.838 1 98.44 190 GLU A O 1
ATOM 1480 N N . PHE A 1 191 ? 5.602 5.672 2.762 1 98.75 191 PHE A N 1
ATOM 1481 C CA . PHE A 1 191 ? 4.719 6.688 3.328 1 98.75 191 PHE A CA 1
ATOM 1482 C C . PHE A 1 191 ? 3.27 6.418 2.938 1 98.75 191 PHE A C 1
ATOM 1484 O O . PHE A 1 191 ? 2.361 6.582 3.754 1 98.75 191 PHE A O 1
ATOM 1491 N N . MET A 1 192 ? 3.049 6.031 1.66 1 98.81 192 MET A N 1
ATOM 1492 C CA . MET A 1 192 ? 1.7 5.762 1.171 1 98.81 192 MET A CA 1
ATOM 1493 C C . MET A 1 192 ? 1.08 4.582 1.911 1 98.81 192 MET A C 1
ATOM 1495 O O . MET A 1 192 ? -0.102 4.609 2.256 1 98.81 192 MET A O 1
ATOM 1499 N N . PHE A 1 193 ? 1.917 3.596 2.195 1 98.81 193 PHE A N 1
ATOM 1500 C CA . PHE A 1 193 ? 1.461 2.426 2.936 1 98.81 193 PHE A CA 1
ATOM 1501 C C . PHE A 1 193 ? 1.104 2.797 4.371 1 98.81 193 PHE A C 1
ATOM 1503 O O . PHE A 1 193 ? 0.073 2.367 4.891 1 98.81 193 PHE A O 1
ATOM 1510 N N . ASP A 1 194 ? 1.944 3.611 4.961 1 98.81 194 ASP A N 1
ATOM 1511 C CA . ASP A 1 194 ? 1.703 3.936 6.363 1 98.81 194 ASP A CA 1
ATOM 1512 C C . ASP A 1 194 ? 0.46 4.809 6.52 1 98.81 194 ASP A C 1
ATOM 1514 O O . ASP A 1 194 ? -0.267 4.691 7.508 1 98.81 194 ASP A O 1
ATOM 1518 N N . SER A 1 195 ? 0.229 5.75 5.562 1 98.88 195 SER A N 1
ATOM 1519 C CA . SER A 1 195 ? -1.019 6.508 5.547 1 98.88 195 SER A CA 1
ATOM 1520 C C . SER A 1 195 ? -2.227 5.582 5.449 1 98.88 195 SER A C 1
ATOM 1522 O O . SER A 1 195 ? -3.24 5.805 6.117 1 98.88 195 SER A O 1
ATOM 1524 N N . THR A 1 196 ? -2.084 4.555 4.652 1 98.88 196 THR A N 1
ATOM 1525 C CA . THR A 1 196 ? -3.162 3.588 4.477 1 98.88 196 THR A CA 1
ATOM 1526 C C . THR A 1 196 ? -3.41 2.816 5.77 1 98.88 196 THR A C 1
ATOM 1528 O O . THR A 1 196 ? -4.559 2.619 6.172 1 98.88 196 THR A O 1
ATOM 1531 N N . ARG A 1 197 ? -2.336 2.418 6.473 1 98.56 197 ARG A N 1
ATOM 1532 C CA . ARG A 1 197 ? -2.461 1.765 7.77 1 98.56 197 ARG A CA 1
ATOM 1533 C C . ARG A 1 197 ? -3.213 2.65 8.758 1 98.56 197 ARG A C 1
ATOM 1535 O O . ARG A 1 197 ? -4.074 2.17 9.5 1 98.56 197 ARG A O 1
ATOM 1542 N N . ALA A 1 198 ? -2.844 3.922 8.766 1 98.69 198 ALA A N 1
ATOM 1543 C CA . ALA A 1 198 ? -3.457 4.859 9.703 1 98.69 198 ALA A CA 1
ATOM 1544 C C . ALA A 1 198 ? -4.949 5.02 9.414 1 98.69 198 ALA A C 1
ATOM 1546 O O . ALA A 1 198 ? -5.762 5.07 10.344 1 98.69 198 ALA A O 1
ATOM 1547 N N . LEU A 1 199 ? -5.312 5.117 8.141 1 98.62 199 LEU A N 1
ATOM 1548 C CA . LEU A 1 199 ? -6.719 5.234 7.766 1 98.62 199 LEU A CA 1
ATOM 1549 C C . LEU A 1 199 ? -7.496 3.99 8.188 1 98.62 199 LEU A C 1
ATOM 1551 O O . LEU A 1 199 ? -8.586 4.098 8.758 1 98.62 199 LEU A O 1
ATOM 1555 N N . MET A 1 200 ? -6.93 2.818 7.898 1 98.31 200 MET A N 1
ATOM 1556 C CA . MET A 1 200 ? -7.586 1.591 8.336 1 98.31 200 MET A CA 1
ATOM 1557 C C . MET A 1 200 ? -7.762 1.582 9.852 1 98.31 200 MET A C 1
ATOM 1559 O O . MET A 1 200 ? -8.844 1.26 10.359 1 98.31 200 MET A O 1
ATOM 1563 N N . SER A 1 201 ? -6.715 1.928 10.578 1 97.62 201 SER A N 1
ATOM 1564 C CA . SER A 1 201 ? -6.73 1.96 12.039 1 97.62 201 SER A CA 1
ATOM 1565 C C . SER A 1 201 ? -7.848 2.857 12.562 1 97.62 201 SER A C 1
ATOM 1567 O O . SER A 1 201 ? -8.633 2.443 13.422 1 97.62 201 SER A O 1
ATOM 1569 N N . LEU A 1 202 ? -7.965 4.051 12.023 1 98 202 LEU A N 1
ATOM 1570 C CA . LEU A 1 202 ? -8.953 5.027 12.469 1 98 202 LEU A CA 1
ATOM 1571 C C . LEU A 1 202 ? -10.367 4.543 12.156 1 98 202 LEU A C 1
ATOM 1573 O O . LEU A 1 202 ? -11.258 4.629 13.008 1 98 202 LEU A O 1
ATOM 1577 N N . LEU A 1 203 ? -10.586 4.027 10.977 1 98.06 203 LEU A N 1
ATOM 1578 C CA . LEU A 1 203 ? -11.922 3.721 10.484 1 98.06 203 LEU A CA 1
ATOM 1579 C C . LEU A 1 203 ? -12.453 2.441 11.125 1 98.06 203 LEU A C 1
ATOM 1581 O O . LEU A 1 203 ? -13.633 2.357 11.469 1 98.06 203 LEU A O 1
ATOM 1585 N N . THR A 1 204 ? -11.586 1.445 11.352 1 97.44 204 THR A N 1
ATOM 1586 C CA . THR A 1 204 ? -12.07 0.15 11.82 1 97.44 204 THR A CA 1
ATOM 1587 C C . THR A 1 204 ? -12.133 0.116 13.344 1 97.44 204 THR A C 1
ATOM 1589 O O . THR A 1 204 ? -12.852 -0.704 13.922 1 97.44 204 THR A O 1
ATOM 1592 N N . SER A 1 205 ? -11.398 1.003 14.055 1 96.25 205 SER A N 1
ATOM 1593 C CA . SER A 1 205 ? -11.375 1.019 15.508 1 96.25 205 SER A CA 1
ATOM 1594 C C . SER A 1 205 ? -12.633 1.682 16.078 1 96.25 205 SER A C 1
ATOM 1596 O O . SER A 1 205 ? -12.914 1.567 17.266 1 96.25 205 SER A O 1
ATOM 1598 N N . GLY A 1 206 ? -13.32 2.461 15.195 1 95.19 206 GLY A N 1
ATOM 1599 C CA . GLY A 1 206 ? -14.477 3.215 15.656 1 95.19 206 GLY A CA 1
ATOM 1600 C C . GLY A 1 206 ? -14.117 4.605 16.156 1 95.19 206 GLY A C 1
ATOM 1601 O O . GLY A 1 206 ? -15 5.371 16.547 1 95.19 206 GLY A O 1
ATOM 1602 N N . THR A 1 207 ? -12.906 4.98 16.125 1 97.44 207 THR A N 1
AT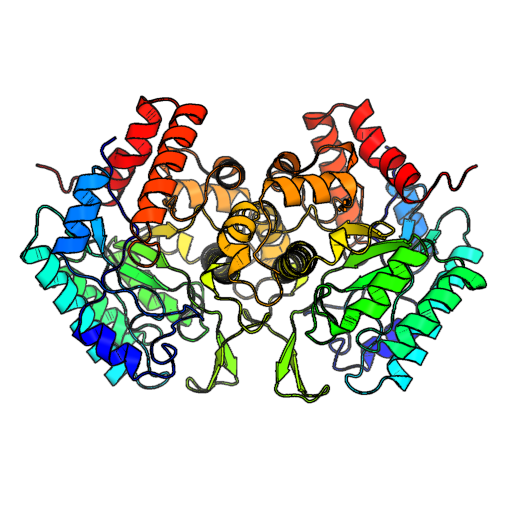OM 1603 C CA . THR A 1 207 ? -12.438 6.281 16.578 1 97.44 207 THR A CA 1
ATOM 1604 C C . THR A 1 207 ? -13.156 7.41 15.852 1 97.44 207 THR A C 1
ATOM 1606 O O . THR A 1 207 ? -13.602 8.375 16.469 1 97.44 207 THR A O 1
ATOM 1609 N N . VAL A 1 208 ? -13.336 7.301 14.547 1 98.06 208 VAL A N 1
ATOM 1610 C CA . VAL A 1 208 ? -13.945 8.359 13.75 1 98.06 208 VAL A CA 1
ATOM 1611 C C . VAL A 1 208 ? -15.398 8.57 14.172 1 98.06 208 VAL A C 1
ATOM 1613 O O . VAL A 1 208 ? -15.844 9.703 14.344 1 98.06 208 VAL A O 1
ATOM 1616 N N . ASP A 1 209 ? -16.062 7.469 14.414 1 94.06 209 ASP A N 1
ATOM 1617 C CA . ASP A 1 209 ? -17.453 7.535 14.852 1 94.06 209 ASP A CA 1
ATOM 1618 C C . ASP A 1 209 ? -17.562 8.141 16.25 1 94.06 209 ASP A C 1
ATOM 1620 O O . ASP A 1 209 ? -18.469 8.93 16.516 1 94.06 209 ASP A O 1
ATOM 1624 N N . ARG A 1 210 ? -16.688 7.797 17.031 1 95.25 210 ARG A N 1
ATOM 1625 C CA . ARG A 1 210 ? -16.703 8.195 18.438 1 95.25 210 ARG A CA 1
ATOM 1626 C C . ARG A 1 210 ? -16.328 9.672 18.578 1 95.25 210 ARG A C 1
ATOM 1628 O O . ARG A 1 210 ? -16.703 10.312 19.578 1 95.25 210 ARG A O 1
ATOM 1635 N N . CYS A 1 211 ? -15.656 10.227 17.625 1 98.31 211 CYS A N 1
ATOM 1636 C CA . CYS A 1 211 ? -15.109 11.578 17.734 1 98.31 211 CYS A CA 1
ATOM 1637 C C . CYS A 1 211 ? -15.688 12.484 16.656 1 98.31 211 CYS A C 1
ATOM 1639 O O . CYS A 1 211 ? -14.945 12.984 15.797 1 98.31 211 CYS A O 1
ATOM 1641 N N . PRO A 1 212 ? -16.938 12.805 16.688 1 97.62 212 PRO A N 1
ATOM 1642 C CA . PRO A 1 212 ? -17.594 13.562 15.625 1 97.62 212 PRO A CA 1
ATOM 1643 C C . PRO A 1 212 ? -17.109 15 15.531 1 97.62 212 PRO A C 1
ATOM 1645 O O . PRO A 1 212 ? -17.375 15.68 14.531 1 97.62 212 PRO A O 1
ATOM 1648 N N . GLY A 1 213 ? -16.406 15.469 16.531 1 98.44 213 GLY A N 1
ATOM 1649 C CA . GLY A 1 213 ? -15.93 16.844 16.531 1 98.44 213 GLY A CA 1
ATOM 1650 C C . GLY A 1 213 ? -14.625 17.016 15.781 1 98.44 213 GLY A C 1
ATOM 1651 O O . GLY A 1 213 ? -14.172 18.141 15.57 1 98.44 213 GLY A O 1
ATOM 1652 N N . ILE A 1 214 ? -14.031 15.938 15.359 1 98.75 214 ILE A N 1
ATOM 1653 C CA . ILE A 1 214 ? -12.773 16.031 14.617 1 98.75 214 ILE A CA 1
ATOM 1654 C C . ILE A 1 214 ? -13.062 16.031 13.117 1 98.75 214 ILE A C 1
ATOM 1656 O O . ILE A 1 214 ? -13.883 15.258 12.633 1 98.75 214 ILE A O 1
ATOM 1660 N N . THR A 1 215 ? -12.461 16.953 12.414 1 98.75 215 THR A N 1
ATOM 1661 C CA . THR A 1 215 ? -12.344 16.844 10.961 1 98.75 215 THR A CA 1
ATOM 1662 C C . THR A 1 215 ? -10.945 16.375 10.57 1 98.75 215 THR A C 1
ATOM 1664 O O . THR A 1 215 ? -9.945 17 10.922 1 98.75 215 THR A O 1
ATOM 1667 N N . PHE A 1 216 ? -10.891 15.305 9.844 1 98.88 216 PHE A N 1
ATOM 1668 C CA . PHE A 1 216 ? -9.617 14.672 9.508 1 98.88 216 PHE A CA 1
ATOM 1669 C C . PHE A 1 216 ? -9.141 15.125 8.133 1 98.88 216 PHE A C 1
ATOM 1671 O O . PHE A 1 216 ? -9.945 15.258 7.203 1 98.88 216 PHE A O 1
ATOM 1678 N N . VAL A 1 217 ? -7.871 15.352 7.992 1 98.94 217 VAL A N 1
ATOM 1679 C CA . VAL A 1 217 ? -7.25 15.633 6.703 1 98.94 217 VAL A CA 1
ATOM 1680 C C . VAL A 1 217 ? -6.195 14.57 6.395 1 98.94 217 VAL A C 1
ATOM 1682 O O . VAL A 1 217 ? -5.203 14.445 7.117 1 98.94 217 VAL A O 1
ATOM 1685 N N . ALA A 1 218 ? -6.48 13.742 5.414 1 98.81 218 ALA A N 1
ATOM 1686 C CA . ALA A 1 218 ? -5.512 12.773 4.91 1 98.81 218 ALA A CA 1
ATOM 1687 C C . ALA A 1 218 ? -4.734 13.336 3.723 1 98.81 218 ALA A C 1
ATOM 1689 O O . ALA A 1 218 ? -5.285 14.094 2.922 1 98.81 218 ALA A O 1
ATOM 1690 N N . CYS A 1 219 ? -3.498 12.977 3.627 1 98.12 219 CYS A N 1
ATOM 1691 C CA . CYS A 1 219 ? -2.666 13.633 2.625 1 98.12 219 CYS A CA 1
ATOM 1692 C C . CYS A 1 219 ? -2.418 12.719 1.435 1 98.12 219 CYS A C 1
ATOM 1694 O O . CYS A 1 219 ? -2.902 11.586 1.406 1 98.12 219 CYS A O 1
ATOM 1696 N N . HIS A 1 220 ? -1.843 13.227 0.418 1 98.75 220 HIS A N 1
ATOM 1697 C CA . HIS A 1 220 ? -1.355 12.539 -0.775 1 98.75 220 HIS A CA 1
ATOM 1698 C C . HIS A 1 220 ? -2.482 11.797 -1.482 1 98.75 220 HIS A C 1
ATOM 1700 O O . HIS A 1 220 ? -2.334 10.625 -1.83 1 98.75 220 HIS A O 1
ATOM 1706 N N . CYS A 1 221 ? -3.596 12.453 -1.545 1 98.81 221 CYS A N 1
ATOM 1707 C CA . CYS A 1 221 ? -4.703 11.961 -2.359 1 98.81 221 CYS A CA 1
ATOM 1708 C C . CYS A 1 221 ? -5.191 10.609 -1.862 1 98.81 221 CYS A C 1
ATOM 1710 O O . CYS A 1 221 ? -5.523 9.734 -2.662 1 98.81 221 CYS A O 1
ATOM 1712 N N . GLY A 1 222 ? -5.145 10.344 -0.539 1 98.75 222 GLY A N 1
ATOM 1713 C CA . GLY A 1 222 ? -5.648 9.109 0.037 1 98.75 222 GLY A CA 1
ATOM 1714 C C . GLY A 1 222 ? -4.66 7.961 -0.059 1 98.75 222 GLY A C 1
ATOM 1715 O O . GLY A 1 222 ? -4.996 6.816 0.252 1 98.75 222 GLY A O 1
ATOM 1716 N N . ALA A 1 223 ? -3.477 8.242 -0.573 1 98.81 223 ALA A N 1
ATOM 1717 C CA . ALA A 1 223 ? -2.385 7.277 -0.668 1 98.81 223 ALA A CA 1
ATOM 1718 C C . ALA A 1 223 ? -2.842 6.004 -1.375 1 98.81 223 ALA A C 1
ATOM 1720 O O . ALA A 1 223 ? -3.332 6.055 -2.506 1 98.81 223 ALA A O 1
ATOM 1721 N N . THR A 1 224 ? -2.695 4.828 -0.734 1 98.88 224 THR A N 1
ATOM 1722 C CA . THR A 1 224 ? -3.043 3.562 -1.372 1 98.88 224 THR A CA 1
ATOM 1723 C C . THR A 1 224 ? -4.316 2.979 -0.762 1 98.88 224 THR A C 1
ATOM 1725 O O . THR A 1 224 ? -4.594 1.789 -0.918 1 98.88 224 THR A O 1
ATOM 1728 N N . PHE A 1 225 ? -5.062 3.793 -0.044 1 98.88 225 PHE A N 1
ATOM 1729 C CA . PHE A 1 225 ? -6.258 3.336 0.648 1 98.88 225 PHE A CA 1
ATOM 1730 C C . PHE A 1 225 ? -7.379 3.039 -0.343 1 98.88 225 PHE A C 1
ATOM 1732 O O . PHE A 1 225 ? -8.055 2.012 -0.239 1 98.88 225 PHE A O 1
ATOM 1739 N N . PRO A 1 226 ? -7.578 3.861 -1.458 1 98.81 226 PRO A N 1
ATOM 1740 C CA . PRO A 1 226 ? -8.789 3.738 -2.268 1 98.81 226 PRO A CA 1
ATOM 1741 C C . PRO A 1 226 ? -8.93 2.365 -2.922 1 98.81 226 PRO A C 1
ATOM 1743 O O . PRO A 1 226 ? -9.992 1.743 -2.844 1 98.81 226 PRO A O 1
ATOM 1746 N N . PRO A 1 227 ? -7.855 1.798 -3.424 1 98.62 227 PRO A N 1
ATOM 1747 C CA . PRO A 1 227 ? -8.055 0.522 -4.113 1 98.62 227 PRO A CA 1
ATOM 1748 C C . PRO A 1 227 ? -8.391 -0.62 -3.158 1 98.62 227 PRO A C 1
ATOM 1750 O O . PRO A 1 227 ? -8.992 -1.615 -3.566 1 98.62 227 PRO A O 1
ATOM 1753 N N . ILE A 1 228 ? -8.031 -0.495 -1.877 1 98.56 228 ILE A N 1
ATOM 1754 C CA . ILE A 1 228 ? -8.211 -1.675 -1.037 1 98.56 228 ILE A CA 1
ATOM 1755 C C . ILE A 1 228 ? -9.219 -1.378 0.064 1 98.56 228 ILE A C 1
ATOM 1757 O O . ILE A 1 228 ? -9.328 -2.131 1.035 1 98.56 228 ILE A O 1
ATOM 1761 N N . MET A 1 229 ? -9.984 -0.286 -0.079 1 98.62 229 MET A N 1
ATOM 1762 C CA . MET A 1 229 ? -11.008 0.071 0.9 1 98.62 229 MET A CA 1
ATOM 1763 C C . MET A 1 229 ? -12.031 -1.048 1.05 1 98.62 229 MET A C 1
ATOM 1765 O O . MET A 1 229 ? -12.391 -1.425 2.168 1 98.62 229 MET A O 1
ATOM 1769 N N . ASP A 1 230 ? -12.516 -1.622 -0.046 1 98.44 230 ASP A N 1
ATOM 1770 C CA . ASP A 1 230 ? -13.516 -2.682 -0.016 1 98.44 230 ASP A CA 1
ATOM 1771 C C . ASP A 1 230 ? -12.977 -3.936 0.662 1 98.44 230 ASP A C 1
ATOM 1773 O O . ASP A 1 230 ? -13.703 -4.629 1.375 1 98.44 230 ASP A O 1
ATOM 1777 N N . ARG A 1 231 ? -11.742 -4.258 0.381 1 98.25 231 ARG A N 1
ATOM 1778 C CA . ARG A 1 231 ? -11.086 -5.395 1.021 1 98.25 231 ARG A CA 1
ATOM 1779 C C . ARG A 1 231 ? -11.008 -5.199 2.531 1 98.25 231 ARG A C 1
ATOM 1781 O O . ARG A 1 231 ? -11.281 -6.125 3.297 1 98.25 231 ARG A O 1
ATOM 1788 N N . ILE A 1 232 ? -10.609 -3.973 2.965 1 98 232 ILE A N 1
ATOM 1789 C CA . ILE A 1 232 ? -10.539 -3.645 4.383 1 98 232 ILE A CA 1
ATOM 1790 C C . ILE A 1 232 ? -11.914 -3.811 5.02 1 98 232 ILE A C 1
ATOM 1792 O O . ILE A 1 232 ? -12.047 -4.43 6.078 1 98 232 ILE A O 1
ATOM 1796 N N . ALA A 1 233 ? -12.945 -3.295 4.363 1 98.06 233 ALA A N 1
ATOM 1797 C CA . ALA A 1 233 ? -14.305 -3.424 4.883 1 98.06 233 ALA A CA 1
ATOM 1798 C C . ALA A 1 233 ? -14.719 -4.887 4.973 1 98.06 233 ALA A C 1
ATOM 1800 O O . ALA A 1 233 ? -15.242 -5.328 6 1 98.06 233 ALA A O 1
ATOM 1801 N N . GLU A 1 234 ? -14.445 -5.668 3.922 1 97.12 234 GLU A N 1
ATOM 1802 C CA . GLU A 1 234 ? -14.859 -7.066 3.812 1 97.12 234 GLU A CA 1
ATOM 1803 C C . GLU A 1 234 ? -14.289 -7.902 4.953 1 97.12 234 GLU A C 1
ATOM 1805 O O . GLU A 1 234 ? -14.961 -8.789 5.477 1 97.12 234 GLU A O 1
ATOM 1810 N N . PHE A 1 235 ? -13.086 -7.543 5.375 1 96.56 235 PHE A N 1
ATOM 1811 C CA . PHE A 1 235 ? -12.406 -8.391 6.348 1 96.56 235 PHE A CA 1
ATOM 1812 C C . PHE A 1 235 ? -12.25 -7.664 7.68 1 96.56 235 PHE A C 1
ATOM 1814 O O . PHE A 1 235 ? -11.469 -8.086 8.531 1 96.56 235 PHE A O 1
ATOM 1821 N N . SER A 1 236 ? -12.922 -6.594 7.871 1 96.75 236 SER A N 1
ATOM 1822 C CA . SER A 1 236 ? -12.734 -5.719 9.023 1 96.75 236 SER A CA 1
ATOM 1823 C C . SER A 1 236 ? -13.023 -6.453 10.328 1 96.75 236 SER A C 1
ATOM 1825 O O . SER A 1 236 ? -12.445 -6.133 11.367 1 96.75 236 SER A O 1
ATOM 1827 N N . ALA A 1 237 ? -13.906 -7.488 10.32 1 94.38 237 ALA A N 1
ATOM 1828 C CA . ALA A 1 237 ? -14.25 -8.227 11.539 1 94.38 237 ALA A CA 1
ATOM 1829 C C . ALA A 1 237 ? -13.055 -9.016 12.062 1 94.38 237 ALA A C 1
ATOM 1831 O O . ALA A 1 237 ? -13.031 -9.414 13.227 1 94.38 237 ALA A O 1
ATOM 1832 N N . MET A 1 238 ? -12.047 -9.219 11.188 1 92.44 238 MET A N 1
ATOM 1833 C CA . MET A 1 238 ? -10.852 -9.969 11.57 1 92.44 238 MET A CA 1
ATOM 1834 C C . MET A 1 238 ? -9.805 -9.047 12.203 1 92.44 238 MET A C 1
ATOM 1836 O O . MET A 1 238 ? -8.789 -9.508 12.711 1 92.44 238 MET A O 1
ATOM 1840 N N . ILE A 1 239 ? -10.023 -7.742 12.156 1 92.81 239 ILE A N 1
ATOM 1841 C CA . ILE A 1 239 ? -9.086 -6.77 12.703 1 92.81 239 ILE A CA 1
ATOM 1842 C C . ILE A 1 239 ? -9.336 -6.59 14.195 1 92.81 239 ILE A C 1
ATOM 1844 O O . ILE A 1 239 ? -10.461 -6.297 14.609 1 92.81 239 ILE A O 1
ATOM 1848 N N . PRO A 1 240 ? -8.289 -6.801 14.953 1 89.75 240 PRO A N 1
ATOM 1849 C CA . PRO A 1 240 ? -8.469 -6.641 16.391 1 89.75 240 PRO A CA 1
ATOM 1850 C C . PRO A 1 240 ? -8.992 -5.258 16.781 1 89.75 240 PRO A C 1
ATOM 1852 O O . PRO A 1 240 ? -8.539 -4.25 16.234 1 89.75 240 PRO A O 1
ATOM 1855 N N . GLY A 1 241 ? -10.016 -5.258 17.625 1 87 241 GLY A N 1
ATOM 1856 C CA . GLY A 1 241 ? -10.531 -3.992 18.125 1 87 241 GLY A CA 1
ATOM 1857 C C . GLY A 1 241 ? -11.609 -3.391 17.25 1 87 241 GLY A C 1
ATOM 1858 O O . GLY A 1 241 ? -12.117 -2.307 17.531 1 87 241 GLY A O 1
ATOM 1859 N N . SER A 1 242 ? -12.039 -4.102 16.203 1 88.12 242 SER A N 1
ATOM 1860 C CA . SER A 1 242 ? -12.969 -3.52 15.234 1 88.12 242 SER A CA 1
ATOM 1861 C C . SER A 1 242 ? -14.406 -3.658 15.703 1 88.12 242 SER A C 1
ATOM 1863 O O . SER A 1 242 ? -15.328 -3.117 15.086 1 88.12 242 SER A O 1
ATOM 1865 N N . GLY A 1 243 ? -14.703 -4.172 16.875 1 85.75 243 GLY A N 1
ATOM 1866 C CA . GLY A 1 243 ? -16.047 -4.309 17.391 1 85.75 243 GLY A CA 1
ATOM 1867 C C . GLY A 1 243 ? -17.016 -4.941 16.406 1 85.75 243 GLY A C 1
ATOM 1868 O O . GLY A 1 243 ? -18.141 -4.461 16.234 1 85.75 243 GLY A O 1
ATOM 1869 N N . GLY A 1 244 ? -16.688 -5.992 15.648 1 88.5 244 GLY A N 1
ATOM 1870 C CA . GLY A 1 244 ? -17.562 -6.68 14.711 1 88.5 244 GLY A CA 1
ATOM 1871 C C . GLY A 1 244 ? -17.359 -6.234 13.273 1 88.5 244 GLY A C 1
ATOM 1872 O O . GLY A 1 244 ? -17.984 -6.77 12.352 1 88.5 244 GLY A O 1
ATOM 1873 N N . GLY A 1 245 ? -16.641 -5.215 13.055 1 93.94 245 GLY A N 1
ATOM 1874 C CA . GLY A 1 245 ? -16.312 -4.801 11.703 1 93.94 245 GLY A CA 1
ATOM 1875 C C . GLY A 1 245 ? -17.031 -3.537 11.273 1 93.94 245 GLY A C 1
ATOM 1876 O O . GLY A 1 245 ? -17.719 -2.906 12.078 1 93.94 245 GLY A O 1
ATOM 1877 N N . ILE A 1 246 ? -16.828 -3.07 10.055 1 97.19 246 ILE A N 1
ATOM 1878 C CA . ILE A 1 246 ? -17.422 -1.876 9.469 1 97.19 246 ILE A CA 1
ATOM 1879 C C . ILE A 1 246 ? -17.766 -2.143 8.008 1 97.19 246 ILE A C 1
ATOM 1881 O O . ILE A 1 246 ? -17.016 -2.824 7.297 1 97.19 246 ILE A O 1
ATOM 1885 N N . THR A 1 247 ? -18.859 -1.641 7.527 1 97.38 247 THR A N 1
ATOM 1886 C CA . THR A 1 247 ? -19.281 -1.869 6.148 1 97.38 247 THR A CA 1
ATOM 1887 C C . THR A 1 247 ? -18.609 -0.862 5.211 1 97.38 247 THR A C 1
ATOM 1889 O O . THR A 1 247 ? -18.188 0.213 5.645 1 97.38 247 THR A O 1
ATOM 1892 N N . ALA A 1 248 ? -18.531 -1.198 3.988 1 97.88 248 ALA A N 1
ATOM 1893 C CA . ALA A 1 248 ? -18.016 -0.278 2.979 1 97.88 248 ALA A CA 1
ATOM 1894 C C . ALA A 1 248 ? -18.859 0.989 2.906 1 97.88 248 ALA A C 1
ATOM 1896 O O . ALA A 1 248 ? -18.328 2.09 2.736 1 97.88 248 ALA A O 1
ATOM 1897 N N . GLU A 1 249 ? -20.125 0.855 3.057 1 97.88 249 GLU A N 1
ATOM 1898 C CA . GLU A 1 249 ? -21.047 1.989 3.021 1 97.88 249 GLU A CA 1
ATOM 1899 C C . GLU A 1 249 ? -20.766 2.963 4.16 1 97.88 249 GLU A C 1
ATOM 1901 O O . GLU A 1 249 ? -20.766 4.18 3.959 1 97.88 249 GLU A O 1
ATOM 1906 N N . LYS A 1 250 ? -20.562 2.402 5.316 1 97.94 250 LYS A N 1
ATOM 1907 C CA . LYS A 1 250 ? -20.266 3.246 6.469 1 97.94 250 LYS A CA 1
ATOM 1908 C C . LYS A 1 250 ? -18.922 3.963 6.293 1 97.94 250 LYS A C 1
ATOM 1910 O O . LYS A 1 250 ? -18.797 5.137 6.641 1 97.94 250 LYS A O 1
ATOM 1915 N N . ILE A 1 251 ? -17.922 3.281 5.75 1 98.31 251 ILE A N 1
ATOM 1916 C CA . ILE A 1 251 ? -16.641 3.908 5.48 1 98.31 251 ILE A CA 1
ATOM 1917 C C . ILE A 1 251 ? -16.828 5.082 4.523 1 98.31 251 ILE A C 1
ATOM 1919 O O . ILE A 1 251 ? -16.328 6.184 4.777 1 98.31 251 ILE A O 1
ATOM 1923 N N . ARG A 1 252 ? -17.547 4.887 3.484 1 98.12 252 ARG A N 1
ATOM 1924 C CA . ARG A 1 252 ? -17.781 5.938 2.498 1 98.12 252 ARG A CA 1
ATOM 1925 C C . ARG A 1 252 ? -18.484 7.137 3.129 1 98.12 252 ARG A C 1
ATOM 1927 O O . ARG A 1 252 ? -18.141 8.281 2.834 1 98.12 252 ARG A O 1
ATOM 1934 N N . GLN A 1 253 ? -19.422 6.812 3.971 1 98.38 253 GLN A N 1
ATOM 1935 C CA . GLN A 1 253 ? -20.125 7.883 4.668 1 98.38 253 GLN A CA 1
ATOM 1936 C C . GLN A 1 253 ? -19.172 8.703 5.535 1 98.38 253 GLN A C 1
ATOM 1938 O O . GLN A 1 253 ? -19.219 9.93 5.52 1 98.38 253 GLN A O 1
ATOM 1943 N N . LEU A 1 254 ? -18.328 8.039 6.234 1 98.5 254 LEU A N 1
ATOM 1944 C CA . LEU A 1 254 ? -17.391 8.727 7.113 1 98.5 254 LEU A CA 1
ATOM 1945 C C . LEU A 1 254 ? -16.375 9.531 6.305 1 98.5 254 LEU A C 1
ATOM 1947 O O . LEU A 1 254 ? -16.047 10.664 6.672 1 98.5 254 LEU A O 1
ATOM 1951 N N . LEU A 1 255 ? -15.93 8.977 5.195 1 98.69 255 LEU A N 1
ATOM 1952 C CA . LEU A 1 255 ? -14.984 9.695 4.348 1 98.69 255 LEU A CA 1
ATOM 1953 C C . LEU A 1 255 ? -15.609 10.977 3.799 1 98.69 255 LEU A C 1
ATOM 1955 O O . LEU A 1 255 ? -14.953 12.016 3.734 1 98.69 255 LEU A O 1
ATOM 1959 N N . GLN A 1 256 ? -16.828 10.922 3.512 1 98.25 256 GLN A N 1
ATOM 1960 C CA . GLN A 1 256 ? -17.516 12.031 2.875 1 98.25 256 GLN A CA 1
ATOM 1961 C C . GLN A 1 256 ? -17.891 13.109 3.895 1 98.25 256 GLN A C 1
ATOM 1963 O O . GLN A 1 256 ? -18.109 14.266 3.531 1 98.25 256 GLN A O 1
ATOM 1968 N N . THR A 1 257 ? -17.906 12.75 5.184 1 98.12 257 THR A N 1
ATOM 1969 C CA . THR A 1 257 ? -18.438 13.695 6.148 1 98.12 257 THR A CA 1
ATOM 1970 C C . THR A 1 257 ? -17.375 14.141 7.137 1 98.12 257 THR A C 1
ATOM 1972 O O . THR A 1 257 ? -17.453 15.234 7.711 1 98.12 257 THR A O 1
ATOM 1975 N N . ARG A 1 258 ? -16.375 13.289 7.254 1 98.5 258 ARG A N 1
ATOM 1976 C CA . ARG A 1 258 ? -15.453 13.555 8.352 1 98.5 258 ARG A CA 1
ATOM 1977 C C . ARG A 1 258 ? -14.031 13.766 7.84 1 98.5 258 ARG A C 1
ATOM 1979 O O . ARG A 1 258 ? -13.148 14.195 8.594 1 98.5 258 ARG A O 1
ATOM 1986 N N . PHE A 1 259 ? -13.805 13.539 6.516 1 98.88 259 PHE A N 1
ATOM 1987 C CA . PHE A 1 259 ? -12.445 13.594 5.996 1 98.88 259 PHE A CA 1
ATOM 1988 C C . PHE A 1 259 ? -12.344 14.602 4.859 1 98.88 259 PHE A C 1
ATOM 1990 O O . PHE A 1 259 ? -13.312 14.828 4.129 1 98.88 259 PHE A O 1
ATOM 1997 N N . TYR A 1 260 ? -11.195 15.25 4.781 1 98.94 260 TYR A N 1
ATOM 1998 C CA . TYR A 1 260 ? -10.664 15.883 3.578 1 98.94 260 TYR A CA 1
ATOM 1999 C C . TYR A 1 260 ? -9.398 15.172 3.107 1 98.94 260 TYR A C 1
ATOM 2001 O O . TYR A 1 260 ? -8.734 14.484 3.891 1 98.94 260 TYR A O 1
ATOM 2009 N N . PHE A 1 261 ? -9.125 15.328 1.814 1 98.94 261 PHE A N 1
ATOM 2010 C CA . PHE A 1 261 ? -7.922 14.75 1.215 1 98.94 261 PHE A CA 1
ATOM 2011 C C . PHE A 1 261 ? -7.152 15.812 0.43 1 98.94 261 PHE A C 1
ATOM 2013 O O . PHE A 1 261 ? -7.703 16.453 -0.471 1 98.94 261 PHE A O 1
ATOM 2020 N N . ASP A 1 262 ? -5.902 15.977 0.784 1 98.88 262 ASP A N 1
ATOM 2021 C CA . ASP A 1 262 ? -5.164 16.938 -0.029 1 98.88 262 ASP A CA 1
ATOM 2022 C C . ASP A 1 262 ? -4.531 16.266 -1.241 1 98.88 262 ASP A C 1
ATOM 2024 O O . ASP A 1 262 ? -4.41 15.031 -1.281 1 98.88 262 ASP A O 1
ATOM 2028 N N . LEU A 1 263 ? -4.129 17.047 -2.154 1 98.81 263 LEU A N 1
ATOM 2029 C CA . LEU A 1 263 ? -3.631 16.578 -3.439 1 98.81 263 LEU A CA 1
ATOM 2030 C C . LEU A 1 263 ? -2.123 16.766 -3.543 1 98.81 263 LEU A C 1
ATOM 2032 O O . LEU A 1 263 ? -1.595 17 -4.633 1 98.81 263 LEU A O 1
ATOM 2036 N N . ALA A 1 264 ? -1.444 16.766 -2.359 1 98.62 264 ALA A N 1
ATOM 2037 C CA . ALA A 1 264 ? 0.016 16.781 -2.391 1 98.62 264 ALA A CA 1
ATOM 2038 C C . ALA A 1 264 ? 0.562 15.531 -3.08 1 98.62 264 ALA A C 1
ATOM 2040 O O . ALA A 1 264 ? -0.032 14.461 -2.99 1 98.62 264 ALA A O 1
ATOM 2041 N N . GLY A 1 265 ? 1.692 15.688 -3.707 1 97.75 265 GLY A N 1
ATOM 2042 C CA . GLY A 1 265 ? 2.314 14.586 -4.422 1 97.75 265 GLY A CA 1
ATOM 2043 C C . GLY A 1 265 ? 1.907 14.516 -5.883 1 97.75 265 GLY A C 1
ATOM 2044 O O . GLY A 1 265 ? 1.997 15.508 -6.605 1 97.75 265 GLY A O 1
ATOM 2045 N N . LEU A 1 266 ? 1.544 13.312 -6.367 1 98.25 266 LEU A N 1
ATOM 2046 C CA . LEU A 1 266 ? 1.271 13.094 -7.785 1 98.25 266 LEU A CA 1
ATOM 2047 C C . LEU A 1 266 ? -0.13 12.531 -7.988 1 98.25 266 LEU A C 1
ATOM 2049 O O . LEU A 1 266 ? -0.288 11.414 -8.492 1 98.25 266 LEU A O 1
ATOM 2053 N N . PRO A 1 267 ? -1.13 13.328 -7.609 1 98.5 267 PRO A N 1
ATOM 2054 C CA . PRO A 1 267 ? -2.502 12.852 -7.805 1 98.5 267 PRO A CA 1
ATOM 2055 C C . PRO A 1 267 ? -2.848 12.641 -9.281 1 98.5 267 PRO A C 1
ATOM 2057 O O . PRO A 1 267 ? -3.705 11.82 -9.602 1 98.5 267 PRO A O 1
ATOM 2060 N N . PHE A 1 268 ? -2.268 13.492 -10.078 1 97.88 268 PHE A N 1
ATOM 2061 C CA . PHE A 1 268 ? -2.449 13.367 -11.516 1 97.88 268 PHE A CA 1
ATOM 2062 C C . PHE A 1 268 ? -1.221 12.742 -12.164 1 97.88 268 PHE A C 1
ATOM 2064 O O . PHE A 1 268 ? -0.092 12.992 -11.734 1 97.88 268 PHE A O 1
ATOM 2071 N N . LEU A 1 269 ? -1.382 11.828 -13.062 1 95.62 269 LEU A N 1
ATOM 2072 C CA . LEU A 1 269 ? -2.521 11.688 -13.961 1 95.62 269 LEU A CA 1
ATOM 2073 C C . LEU A 1 269 ? -3.482 10.609 -13.461 1 95.62 269 LEU A C 1
ATOM 2075 O O . LEU A 1 269 ? -4.66 10.617 -13.82 1 95.62 269 LEU A O 1
ATOM 2079 N N . ASN A 1 270 ? -3.107 9.719 -12.539 1 97.56 270 ASN A N 1
ATOM 2080 C CA . ASN A 1 270 ? -3.879 8.492 -12.398 1 97.56 270 ASN A CA 1
ATOM 2081 C C . ASN A 1 270 ? -4.484 8.367 -11.008 1 97.56 270 ASN A C 1
ATOM 2083 O O . ASN A 1 270 ? -5.637 7.949 -10.859 1 97.56 270 ASN A O 1
ATOM 2087 N N . GLN A 1 271 ? -3.883 8.805 -9.953 1 98.62 271 GLN A N 1
ATOM 2088 C CA . GLN A 1 271 ? -4.207 8.445 -8.578 1 98.62 271 GLN A CA 1
ATOM 2089 C C . GLN A 1 271 ? -5.582 8.969 -8.18 1 98.62 271 GLN A C 1
ATOM 2091 O O . GLN A 1 271 ? -6.352 8.266 -7.523 1 98.62 271 GLN A O 1
ATOM 2096 N N . ILE A 1 272 ? -5.918 10.164 -8.617 1 98.81 272 ILE A N 1
ATOM 2097 C CA . ILE A 1 272 ? -7.094 10.883 -8.148 1 98.81 272 ILE A CA 1
ATOM 2098 C C . ILE A 1 272 ? -8.359 10.109 -8.523 1 98.81 272 ILE A C 1
ATOM 2100 O O . ILE A 1 272 ? -9.367 10.18 -7.816 1 98.81 272 ILE A O 1
ATOM 2104 N N . HIS A 1 273 ? -8.328 9.312 -9.555 1 98.5 273 HIS A N 1
ATOM 2105 C CA . HIS A 1 273 ? -9.516 8.648 -10.078 1 98.5 273 HIS A CA 1
ATOM 2106 C C . HIS A 1 273 ? -10.016 7.578 -9.109 1 98.5 273 HIS A C 1
ATOM 2108 O O . HIS A 1 273 ? -11.219 7.34 -9.008 1 98.5 273 HIS A O 1
ATOM 2114 N N . GLY A 1 274 ? -9.047 6.941 -8.422 1 98.44 274 GLY A N 1
ATOM 2115 C CA . GLY A 1 274 ? -9.461 6.02 -7.371 1 98.44 274 GLY A CA 1
ATOM 2116 C C . GLY A 1 274 ? -10.148 6.707 -6.211 1 98.44 274 GLY A C 1
ATOM 2117 O O . GLY A 1 274 ? -11.148 6.203 -5.684 1 98.44 274 GLY A O 1
ATOM 2118 N N . LEU A 1 275 ? -9.625 7.844 -5.812 1 98.75 275 LEU A N 1
ATOM 2119 C CA . LEU A 1 275 ? -10.188 8.586 -4.688 1 98.75 275 LEU A CA 1
ATOM 2120 C C . LEU A 1 275 ? -11.586 9.094 -5.012 1 98.75 275 LEU A C 1
ATOM 2122 O O . LEU A 1 275 ? -12.477 9.07 -4.156 1 98.75 275 LEU A O 1
ATOM 2126 N N . LEU A 1 276 ? -11.789 9.492 -6.242 1 98.56 276 LEU A N 1
ATOM 2127 C CA . LEU A 1 276 ? -13.055 10.094 -6.66 1 98.56 276 LEU A CA 1
ATOM 2128 C C . LEU A 1 276 ? -14.164 9.055 -6.711 1 98.56 276 LEU A C 1
ATOM 2130 O O . LEU A 1 276 ? -15.344 9.398 -6.84 1 98.56 276 LEU A O 1
ATOM 2134 N N . ARG A 1 277 ? -13.859 7.797 -6.574 1 97.88 277 ARG A N 1
ATOM 2135 C CA . ARG A 1 277 ? -14.875 6.766 -6.414 1 97.88 277 ARG A CA 1
ATOM 2136 C C . ARG A 1 277 ? -15.422 6.75 -4.992 1 97.88 277 ARG A C 1
ATOM 2138 O O . ARG A 1 277 ? -16.484 6.18 -4.734 1 97.88 277 ARG A O 1
ATOM 2145 N N . LEU A 1 278 ? -14.688 7.395 -4.086 1 98.38 278 LEU A N 1
ATOM 2146 C CA . LEU A 1 278 ? -15.023 7.289 -2.672 1 98.38 278 LEU A CA 1
ATOM 2147 C C . LEU A 1 278 ? -15.586 8.602 -2.145 1 98.38 278 LEU A C 1
ATOM 2149 O O . LEU A 1 278 ? -16.438 8.609 -1.255 1 98.38 278 LEU A O 1
ATOM 2153 N N . VAL A 1 279 ? -15.062 9.727 -2.635 1 98.62 279 VAL A N 1
ATOM 2154 C CA . VAL A 1 279 ? -15.484 11.047 -2.176 1 98.62 279 VAL A CA 1
ATOM 2155 C C . VAL A 1 279 ? -15.68 11.969 -3.373 1 98.62 279 VAL A C 1
ATOM 2157 O O . VAL A 1 279 ? -15.195 11.688 -4.469 1 98.62 279 VAL A O 1
ATOM 2160 N N . ASP A 1 280 ? -16.359 13.039 -3.182 1 98.38 280 ASP A N 1
ATOM 2161 C CA . ASP A 1 280 ? -16.547 14 -4.266 1 98.38 280 ASP A CA 1
ATOM 2162 C C . ASP A 1 280 ? -15.602 15.188 -4.117 1 98.38 280 ASP A C 1
ATOM 2164 O O . ASP A 1 280 ? -14.781 15.227 -3.199 1 98.38 280 ASP A O 1
ATOM 2168 N N . SER A 1 281 ? -15.703 16.125 -4.988 1 98.62 281 SER A N 1
ATOM 2169 C CA . SER A 1 281 ? -14.742 17.219 -5.109 1 98.62 281 SER A CA 1
ATOM 2170 C C . SER A 1 281 ? -14.797 18.141 -3.891 1 98.62 281 SER A C 1
ATOM 2172 O O . SER A 1 281 ? -13.852 18.891 -3.635 1 98.62 281 SER A O 1
ATOM 2174 N N . SER A 1 282 ? -15.891 18.125 -3.086 1 98.62 282 SER A N 1
ATOM 2175 C CA . SER A 1 282 ? -16.031 18.984 -1.924 1 98.62 282 SER A CA 1
ATOM 2176 C C . SER A 1 282 ? -15.078 18.578 -0.806 1 98.62 282 SER A C 1
ATOM 2178 O O . SER A 1 282 ? -14.867 19.328 0.152 1 98.62 282 SER A O 1
ATOM 2180 N N . ARG A 1 283 ? -14.43 17.375 -1.003 1 98.88 283 ARG A N 1
ATOM 2181 C CA . ARG A 1 283 ? -13.57 16.844 0.046 1 98.88 283 ARG A CA 1
ATOM 2182 C C . ARG A 1 283 ? -12.094 16.984 -0.331 1 98.88 283 ARG A C 1
ATOM 2184 O O . ARG A 1 283 ? -11.219 16.5 0.391 1 98.88 283 ARG A O 1
ATOM 2191 N N . LEU A 1 284 ? -11.797 17.625 -1.421 1 98.94 284 LEU A N 1
ATOM 2192 C CA . LEU A 1 284 ? -10.43 17.719 -1.918 1 98.94 284 LEU A CA 1
ATOM 2193 C C . LEU A 1 284 ? -9.812 19.078 -1.547 1 98.94 284 LEU A C 1
ATOM 2195 O O . LEU A 1 284 ? -10.5 20.094 -1.562 1 98.94 284 LEU A O 1
ATOM 2199 N N . LEU A 1 285 ? -8.547 19.062 -1.189 1 98.88 285 LEU A N 1
ATOM 2200 C CA . LEU A 1 285 ? -7.77 20.25 -0.833 1 98.88 285 LEU A CA 1
ATOM 2201 C C . LEU A 1 285 ? -6.457 20.281 -1.612 1 98.88 285 LEU A C 1
ATOM 2203 O O . LEU A 1 285 ? -6.008 19.266 -2.131 1 98.88 285 LEU A O 1
ATOM 2207 N N . TYR A 1 286 ? -5.895 21.469 -1.734 1 98.88 286 TYR A N 1
ATOM 2208 C CA . TYR A 1 286 ? -4.559 21.594 -2.301 1 98.88 286 TYR A CA 1
ATOM 2209 C C . TYR A 1 286 ? -3.494 21.484 -1.214 1 98.88 286 TYR A C 1
ATOM 2211 O O . TYR A 1 286 ? -3.684 21.984 -0.101 1 98.88 286 TYR A O 1
ATOM 2219 N N . GLY A 1 287 ? -2.438 20.828 -1.498 1 98.88 287 GLY A N 1
ATOM 2220 C CA . GLY A 1 287 ? -1.229 20.766 -0.692 1 98.88 287 GLY A CA 1
ATOM 2221 C C . GLY A 1 287 ? 0.036 20.656 -1.522 1 98.88 287 GLY A C 1
ATOM 2222 O O . GLY A 1 287 ? 0.075 19.922 -2.51 1 98.88 287 GLY A O 1
ATOM 2223 N N . SER A 1 288 ? 1.084 21.391 -1.145 1 98.75 288 SER A N 1
ATOM 2224 C CA . SER A 1 288 ? 2.32 21.359 -1.919 1 98.75 288 SER A CA 1
ATOM 2225 C C . SER A 1 288 ? 3.338 20.406 -1.3 1 98.75 288 SER A C 1
ATOM 2227 O O . SER A 1 288 ? 4.195 19.859 -2 1 98.75 288 SER A O 1
ATOM 2229 N N . ASP A 1 289 ? 3.273 20.25 -0.023 1 98.69 289 ASP A N 1
ATOM 2230 C CA . ASP A 1 289 ? 4.246 19.484 0.741 1 98.69 289 ASP A CA 1
ATOM 2231 C C . ASP A 1 289 ? 5.621 20.141 0.717 1 98.69 289 ASP A C 1
ATOM 2233 O O . ASP A 1 289 ? 6.645 19.469 0.867 1 98.69 289 ASP A O 1
ATOM 2237 N N . TYR A 1 290 ? 5.629 21.422 0.472 1 98.56 290 TYR A N 1
ATOM 2238 C CA . TYR A 1 290 ? 6.848 22.219 0.555 1 98.56 290 TYR A CA 1
ATOM 2239 C C . TYR A 1 290 ? 7.344 22.312 1.992 1 98.56 290 TYR A C 1
ATOM 2241 O O . TYR A 1 290 ? 6.543 22.375 2.93 1 98.56 290 TYR A O 1
ATOM 2249 N N . PRO A 1 291 ? 8.695 22.297 2.188 1 97.75 291 PRO A N 1
ATOM 2250 C CA . PRO A 1 291 ? 9.797 22.328 1.222 1 97.75 291 PRO A CA 1
ATOM 2251 C C . PRO A 1 291 ? 10.367 20.938 0.943 1 97.75 291 PRO A C 1
ATOM 2253 O O . PRO A 1 291 ? 11.367 20.812 0.224 1 97.75 291 PRO A O 1
ATOM 2256 N N . TYR A 1 292 ? 9.766 19.922 1.498 1 97.06 292 TYR A N 1
ATOM 2257 C CA . TYR A 1 292 ? 10.258 18.578 1.204 1 97.06 292 TYR A CA 1
ATOM 2258 C C . TYR A 1 292 ? 9.977 18.203 -0.245 1 97.06 292 TYR A C 1
ATOM 2260 O O . TYR A 1 292 ? 10.656 17.359 -0.816 1 97.06 292 TYR A O 1
ATOM 2268 N N . THR A 1 293 ? 8.961 18.688 -0.841 1 97.5 293 THR A N 1
ATOM 2269 C CA . THR A 1 293 ? 8.875 18.859 -2.287 1 97.5 293 THR A CA 1
ATOM 2270 C C . THR A 1 293 ? 9.539 20.172 -2.707 1 97.5 293 THR A C 1
ATOM 2272 O O . THR A 1 293 ? 9.008 21.25 -2.457 1 97.5 293 THR A O 1
ATOM 2275 N N . PRO A 1 294 ? 10.664 20.078 -3.311 1 96.81 294 PRO A N 1
ATOM 2276 C CA . PRO A 1 294 ? 11.398 21.312 -3.621 1 96.81 294 PRO A CA 1
ATOM 2277 C C . PRO A 1 294 ? 10.602 22.266 -4.508 1 96.81 294 PRO A C 1
ATOM 2279 O O . PRO A 1 294 ? 9.742 21.828 -5.273 1 96.81 294 PRO A O 1
ATOM 2282 N N . ALA A 1 295 ? 10.961 23.531 -4.469 1 97.94 295 ALA A N 1
ATOM 2283 C CA . ALA A 1 295 ? 10.203 24.609 -5.09 1 97.94 295 ALA A CA 1
ATOM 2284 C C . ALA A 1 295 ? 9.953 24.328 -6.57 1 97.94 295 ALA A C 1
ATOM 2286 O O . ALA A 1 295 ? 8.82 24.438 -7.047 1 97.94 295 ALA A O 1
ATOM 2287 N N . ALA A 1 296 ? 10.977 23.906 -7.258 1 97.69 296 ALA A N 1
ATOM 2288 C CA . ALA A 1 296 ? 10.836 23.656 -8.695 1 97.69 296 ALA A CA 1
ATOM 2289 C C . ALA A 1 296 ? 9.844 22.547 -8.969 1 97.69 296 ALA A C 1
ATOM 2291 O O . ALA A 1 296 ? 9.023 22.641 -9.883 1 97.69 296 ALA A O 1
ATOM 2292 N N . LEU A 1 297 ? 9.938 21.5 -8.203 1 97.62 297 LEU A N 1
ATOM 2293 C CA . LEU A 1 297 ? 9.008 20.391 -8.367 1 97.62 297 LEU A CA 1
ATOM 2294 C C . LEU A 1 297 ? 7.602 20.797 -7.934 1 97.62 297 LEU A C 1
ATOM 2296 O O . LEU A 1 297 ? 6.617 20.422 -8.57 1 97.62 297 LEU A O 1
ATOM 2300 N N . ALA A 1 298 ? 7.5 21.531 -6.828 1 98.38 298 ALA A N 1
ATOM 2301 C CA . ALA A 1 298 ? 6.203 22.031 -6.375 1 98.38 298 ALA A CA 1
ATOM 2302 C C . ALA A 1 298 ? 5.504 22.828 -7.473 1 98.38 298 ALA A C 1
ATOM 2304 O O . ALA A 1 298 ? 4.293 22.688 -7.668 1 98.38 298 ALA A O 1
ATOM 2305 N N . GLU A 1 299 ? 6.262 23.641 -8.156 1 98.19 299 GLU A N 1
ATOM 2306 C CA . GLU A 1 299 ? 5.719 24.438 -9.25 1 98.19 299 GLU A CA 1
ATOM 2307 C C . GLU A 1 299 ? 5.211 23.547 -10.383 1 98.19 299 GLU A C 1
ATOM 2309 O O . GLU A 1 299 ? 4.109 23.75 -10.898 1 98.19 299 GLU A O 1
ATOM 2314 N N . SER A 1 300 ? 6.027 22.578 -10.727 1 98.06 300 SER A N 1
ATOM 2315 C CA . SER A 1 300 ? 5.645 21.656 -11.789 1 98.06 300 SER A CA 1
ATOM 2316 C C . SER A 1 300 ? 4.395 20.859 -11.414 1 98.06 300 SER A C 1
ATOM 2318 O O . SER A 1 300 ? 3.498 20.688 -12.242 1 98.06 300 SER A O 1
ATOM 2320 N N . LEU A 1 301 ? 4.328 20.438 -10.188 1 98.19 301 LEU A N 1
ATOM 2321 C CA . LEU A 1 301 ? 3.195 19.656 -9.719 1 98.19 301 LEU A CA 1
ATOM 2322 C C . LEU A 1 301 ? 1.935 20.5 -9.641 1 98.19 301 LEU A C 1
ATOM 2324 O O . LEU A 1 301 ? 0.836 20.031 -9.93 1 98.19 301 LEU A O 1
ATOM 2328 N N . ALA A 1 302 ? 2.09 21.766 -9.203 1 98.5 302 ALA A N 1
ATOM 2329 C CA . ALA A 1 302 ? 0.949 22.672 -9.148 1 98.5 302 ALA A CA 1
ATOM 2330 C C . ALA A 1 302 ? 0.317 22.844 -10.523 1 98.5 302 ALA A C 1
ATOM 2332 O O . ALA A 1 302 ? -0.91 22.859 -10.656 1 98.5 302 ALA A O 1
ATOM 2333 N N . LYS A 1 303 ? 1.137 22.969 -11.547 1 98.06 303 LYS A N 1
ATOM 2334 C CA . LYS A 1 303 ? 0.635 23.094 -12.914 1 98.06 303 LYS A CA 1
ATOM 2335 C C . LYS A 1 303 ? -0.131 21.844 -13.328 1 98.06 303 LYS A C 1
ATOM 2337 O O . LYS A 1 303 ? -1.194 21.938 -13.945 1 98.06 303 LYS A O 1
ATOM 2342 N N . ARG A 1 304 ? 0.378 20.688 -13 1 98.06 304 ARG A N 1
ATOM 2343 C CA . ARG A 1 304 ? -0.282 19.422 -13.32 1 98.06 304 ARG A CA 1
ATOM 2344 C C . ARG A 1 304 ? -1.633 19.312 -12.625 1 98.06 304 ARG A C 1
ATOM 2346 O O . ARG A 1 304 ? -2.604 18.828 -13.203 1 98.06 304 ARG A O 1
ATOM 2353 N N . VAL A 1 305 ? -1.662 19.766 -11.375 1 98.5 305 VAL A N 1
ATOM 2354 C CA . VAL A 1 305 ? -2.898 19.75 -10.594 1 98.5 305 VAL A CA 1
ATOM 2355 C C . VAL A 1 305 ? -3.922 20.688 -11.234 1 98.5 305 VAL A C 1
ATOM 2357 O O . VAL A 1 305 ? -5.078 20.312 -11.43 1 98.5 305 VAL A O 1
ATOM 2360 N N . ASP A 1 306 ? -3.486 21.906 -11.594 1 98.19 306 ASP A N 1
ATOM 2361 C CA . ASP A 1 306 ? -4.379 22.859 -12.242 1 98.19 306 ASP A CA 1
ATOM 2362 C C . ASP A 1 306 ? -4.969 22.281 -13.523 1 98.19 306 ASP A C 1
ATOM 2364 O O . ASP A 1 306 ? -6.184 22.312 -13.727 1 98.19 306 ASP A O 1
ATOM 2368 N N . ASP A 1 307 ? -4.082 21.781 -14.359 1 98.19 307 ASP A N 1
ATOM 2369 C CA . ASP A 1 307 ? -4.52 21.234 -15.641 1 98.19 307 ASP A CA 1
ATOM 2370 C C . ASP A 1 307 ? -5.457 20.047 -15.445 1 98.19 307 ASP A C 1
ATOM 2372 O O . ASP A 1 307 ? -6.5 19.953 -16.094 1 98.19 307 ASP A O 1
ATOM 2376 N N . GLY A 1 308 ? -5.086 19.172 -14.539 1 98.38 308 GLY A N 1
ATOM 2377 C CA . GLY A 1 308 ? -5.895 18 -14.281 1 98.38 308 GLY A CA 1
ATOM 2378 C C . GLY A 1 308 ? -7.266 18.328 -13.727 1 98.38 308 GLY A C 1
ATOM 2379 O O . GLY A 1 308 ? -8.266 17.75 -14.156 1 98.38 308 GLY A O 1
ATOM 2380 N N . LEU A 1 309 ? -7.332 19.203 -12.758 1 98.69 309 LEU A N 1
ATOM 2381 C CA . LEU A 1 309 ? -8.602 19.594 -12.156 1 98.69 309 LEU A CA 1
ATOM 2382 C C . LEU A 1 309 ? -9.5 20.281 -13.172 1 98.69 309 LEU A C 1
ATOM 2384 O O . LEU A 1 309 ? -10.711 20.031 -13.211 1 98.69 309 LEU A O 1
ATOM 2388 N N . GLN A 1 310 ? -8.922 21.141 -13.938 1 98.19 310 GLN A N 1
ATOM 2389 C CA . GLN A 1 310 ? -9.703 21.844 -14.953 1 98.19 310 GLN A CA 1
ATOM 2390 C C . GLN A 1 310 ? -10.281 20.859 -15.969 1 98.19 310 GLN A C 1
ATOM 2392 O O . GLN A 1 310 ? -11.422 21.016 -16.406 1 98.19 310 GLN A O 1
ATOM 2397 N N . ASP A 1 311 ? -9.484 19.891 -16.344 1 98.25 311 ASP A N 1
ATOM 2398 C CA . ASP A 1 311 ? -9.93 18.891 -17.312 1 98.25 311 ASP A CA 1
ATOM 2399 C C . ASP A 1 311 ? -11.062 18.047 -16.719 1 98.25 311 ASP A C 1
ATOM 2401 O O . ASP A 1 311 ? -12.016 17.719 -17.422 1 98.25 311 ASP A O 1
ATOM 2405 N N . LEU A 1 312 ? -10.977 17.75 -15.461 1 97.88 312 LEU A N 1
ATOM 2406 C CA . LEU A 1 312 ? -11.93 16.844 -14.828 1 97.88 312 LEU A CA 1
ATOM 2407 C C . LEU A 1 312 ? -13.203 17.578 -14.445 1 97.88 312 LEU A C 1
ATOM 2409 O O . LEU A 1 312 ? -14.297 17.016 -14.539 1 97.88 312 LEU A O 1
ATOM 2413 N N . PHE A 1 313 ? -13.031 18.859 -13.992 1 98.31 313 PHE A N 1
ATOM 2414 C CA . PHE A 1 313 ? -14.156 19.422 -13.25 1 98.31 313 PHE A CA 1
ATOM 2415 C C . PHE A 1 313 ? -14.555 20.766 -13.828 1 98.31 313 PHE A C 1
ATOM 2417 O O . PHE A 1 313 ? -15.625 21.297 -13.508 1 98.31 313 PHE A O 1
ATOM 2424 N N . GLY A 1 314 ? -13.688 21.391 -14.625 1 98.19 314 GLY A N 1
ATOM 2425 C CA . GLY A 1 314 ? -13.922 22.75 -15.07 1 98.19 314 GLY A CA 1
ATOM 2426 C C . GLY A 1 314 ? -13.414 23.797 -14.086 1 98.19 314 GLY A C 1
ATOM 2427 O O . GLY A 1 314 ? -12.938 23.453 -13 1 98.19 314 GLY A O 1
ATOM 2428 N N . LEU A 1 315 ? -13.586 25.031 -14.398 1 97.5 315 LEU A N 1
ATOM 2429 C CA . LEU A 1 315 ? -12.961 26.156 -13.711 1 97.5 315 LEU A CA 1
ATOM 2430 C C . LEU A 1 315 ? -13.602 26.375 -12.336 1 97.5 315 LEU A C 1
ATOM 2432 O O . LEU A 1 315 ? -12.891 26.547 -11.344 1 97.5 315 LEU A O 1
ATOM 2436 N N . GLU A 1 316 ? -14.898 26.359 -12.227 1 97.75 316 GLU A N 1
ATOM 2437 C CA . GLU A 1 316 ? -15.602 26.688 -10.992 1 97.75 316 GLU A CA 1
ATOM 2438 C C . GLU A 1 316 ? -15.297 25.672 -9.898 1 97.75 316 GLU A C 1
ATOM 2440 O O . GLU A 1 316 ? -14.977 26.047 -8.766 1 97.75 316 GLU A O 1
ATOM 2445 N N . THR A 1 317 ? -15.414 24.406 -10.219 1 98.56 317 THR A N 1
ATOM 2446 C CA . THR A 1 317 ? -15.117 23.344 -9.25 1 98.56 317 THR A CA 1
ATOM 2447 C C . THR A 1 317 ? -13.641 23.344 -8.883 1 98.56 317 THR A C 1
ATOM 2449 O O . THR A 1 317 ? -13.273 23.078 -7.738 1 98.56 317 THR A O 1
ATOM 2452 N N . THR A 1 318 ? -12.789 23.656 -9.852 1 98.62 318 THR A N 1
ATOM 2453 C CA . THR A 1 318 ? -11.359 23.781 -9.562 1 98.62 318 THR A CA 1
ATOM 2454 C C . THR A 1 318 ? -11.109 24.875 -8.516 1 98.62 318 THR A C 1
ATOM 2456 O O . THR A 1 318 ? -10.359 24.656 -7.562 1 98.62 318 THR A O 1
ATOM 2459 N N . LYS A 1 319 ? -11.75 25.969 -8.648 1 97.88 319 LYS A N 1
ATOM 2460 C CA . LYS A 1 319 ? -11.633 27.047 -7.672 1 97.88 319 LYS A CA 1
ATOM 2461 C C . LYS A 1 319 ? -12.133 26.609 -6.301 1 97.88 319 LYS A C 1
ATOM 2463 O O . LYS A 1 319 ? -11.531 26.953 -5.277 1 97.88 319 LYS A O 1
ATOM 2468 N N . GLN A 1 320 ? -13.203 25.891 -6.324 1 98.25 320 GLN A N 1
ATOM 2469 C CA . GLN A 1 320 ? -13.734 25.344 -5.074 1 98.25 320 GLN A CA 1
ATOM 2470 C C . GLN A 1 320 ? -12.703 24.469 -4.371 1 98.25 320 GLN A C 1
ATOM 2472 O O . GLN A 1 320 ? -12.477 24.609 -3.166 1 98.25 320 GLN A O 1
ATOM 2477 N N . ILE A 1 321 ? -12.039 23.609 -5.117 1 98.81 321 ILE A N 1
ATOM 2478 C CA . ILE A 1 321 ? -11.07 22.672 -4.562 1 98.81 321 ILE A CA 1
ATOM 2479 C C . ILE A 1 321 ? -9.852 23.438 -4.047 1 98.81 321 ILE A C 1
ATOM 2481 O O . ILE A 1 321 ? -9.336 23.141 -2.967 1 98.81 321 ILE A O 1
ATOM 2485 N N . LEU A 1 322 ? -9.422 24.469 -4.777 1 98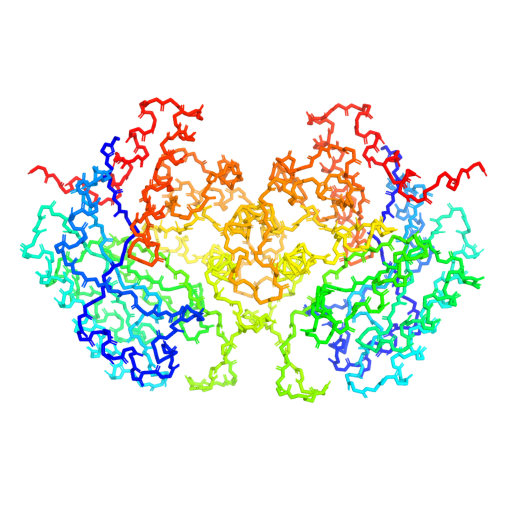.69 322 LEU A N 1
ATOM 2486 C CA . LEU A 1 322 ? -8.156 25.141 -4.488 1 98.69 322 LEU A CA 1
ATOM 2487 C C . LEU A 1 322 ? -8.328 26.156 -3.373 1 98.69 322 LEU A C 1
ATOM 2489 O O . LEU A 1 322 ? -7.348 26.562 -2.736 1 98.69 322 LEU A O 1
ATOM 2493 N N . VAL A 1 323 ? -9.594 26.625 -3.115 1 98.25 323 VAL A N 1
ATOM 2494 C CA . VAL A 1 323 ? -9.75 27.734 -2.189 1 98.25 323 VAL A CA 1
ATOM 2495 C C . VAL A 1 323 ? -10.914 27.469 -1.24 1 98.25 323 VAL A C 1
ATOM 2497 O O . VAL A 1 323 ? -10.719 27.312 -0.033 1 98.25 323 VAL A O 1
ATOM 2500 N N . ASP A 1 324 ? -12.094 27.234 -1.779 1 98 324 ASP A N 1
ATOM 2501 C CA . ASP A 1 324 ? -13.32 27.25 -0.987 1 98 324 ASP A CA 1
ATOM 2502 C C . ASP A 1 324 ? -13.336 26.109 0.031 1 98 324 ASP A C 1
ATOM 2504 O O . ASP A 1 324 ? -13.758 26.297 1.173 1 98 324 ASP A O 1
ATOM 2508 N N . ASN A 1 325 ? -12.953 24.922 -0.392 1 98.69 325 ASN A N 1
ATOM 2509 C CA . ASN A 1 325 ? -12.945 23.797 0.531 1 98.69 325 ASN A CA 1
ATOM 2510 C C . ASN A 1 325 ? -12.07 24.078 1.749 1 98.69 325 ASN A C 1
ATOM 2512 O O . ASN A 1 325 ? -12.445 23.75 2.877 1 98.69 325 ASN A O 1
ATOM 2516 N N . ALA A 1 326 ? -10.898 24.625 1.525 1 98.69 326 ALA A N 1
ATOM 2517 C CA . ALA A 1 326 ? -9.992 24.938 2.631 1 98.69 326 ALA A CA 1
ATOM 2518 C C . ALA A 1 326 ? -10.57 26.031 3.52 1 98.69 326 ALA A C 1
ATOM 2520 O O . ALA A 1 326 ? -10.391 26.016 4.738 1 98.69 326 ALA A O 1
ATOM 2521 N N . GLN A 1 327 ? -11.211 27.047 2.918 1 97.5 327 GLN A N 1
ATOM 2522 C CA . GLN A 1 327 ? -11.859 28.094 3.699 1 97.5 327 GLN A CA 1
ATOM 2523 C C . GLN A 1 327 ? -12.945 27.516 4.602 1 97.5 327 GLN A C 1
ATOM 2525 O O . GLN A 1 327 ? -13.078 27.922 5.758 1 97.5 327 GLN A O 1
ATOM 2530 N N . ASP A 1 328 ? -13.711 26.562 4.043 1 96.94 328 ASP A N 1
ATOM 2531 C CA . ASP A 1 328 ? -14.727 25.891 4.836 1 96.94 328 ASP A CA 1
ATOM 2532 C C . ASP A 1 328 ? -14.102 25.109 5.992 1 96.94 328 ASP A C 1
ATOM 2534 O O . ASP A 1 328 ? -14.617 25.141 7.117 1 96.94 328 ASP A O 1
ATOM 2538 N N . LEU A 1 329 ? -13.031 24.375 5.734 1 98.06 329 LEU A N 1
ATOM 2539 C CA . LEU A 1 329 ? -12.328 23.578 6.727 1 98.06 329 LEU A CA 1
ATOM 2540 C C . LEU A 1 329 ? -11.781 24.438 7.852 1 98.06 329 LEU A C 1
ATOM 2542 O O . LEU A 1 329 ? -11.953 24.125 9.031 1 98.06 329 LEU A O 1
ATOM 2546 N N . LEU A 1 330 ? -11.109 25.531 7.473 1 96.94 330 LEU A N 1
ATOM 2547 C CA . LEU A 1 330 ? -10.367 26.359 8.414 1 96.94 330 LEU A CA 1
ATOM 2548 C C . LEU A 1 330 ? -11.289 27.375 9.078 1 96.94 330 LEU A C 1
ATOM 2550 O O . LEU A 1 330 ? -10.945 27.953 10.117 1 96.94 330 LEU A O 1
ATOM 2554 N N . GLY A 1 331 ? -12.625 27.297 8.648 1 83.81 331 GLY A N 1
ATOM 2555 C CA . GLY A 1 331 ? -13.562 28.266 9.164 1 83.81 331 GLY A CA 1
ATOM 2556 C C . GLY A 1 331 ? -13.328 29.672 8.617 1 83.81 331 GLY A C 1
ATOM 2557 O O . GLY A 1 331 ? -12.266 29.953 8.055 1 83.81 331 GLY A O 1
ATOM 2558 N N . GLU A 1 332 ? -14.352 30.297 8.07 1 55.56 332 GLU A N 1
ATOM 2559 C CA . GLU A 1 332 ? -14.289 31.672 7.59 1 55.56 332 GLU A CA 1
ATOM 2560 C C . GLU A 1 332 ? -13.32 32.5 8.43 1 55.56 332 GLU A C 1
ATOM 2562 O O . GLU A 1 332 ? -13.711 33.094 9.453 1 55.56 332 GLU A O 1
ATOM 2567 N N . THR A 1 333 ? -12.219 31.812 8.734 1 44.53 333 THR A N 1
ATOM 2568 C CA . THR A 1 333 ? -11.367 32.875 9.242 1 44.53 333 THR A CA 1
ATOM 2569 C C . THR A 1 333 ? -11.32 34.031 8.258 1 44.53 333 THR A C 1
ATOM 2571 O O . THR A 1 333 ? -10.672 33.969 7.215 1 44.53 333 THR A O 1
ATOM 2574 N N . ARG A 1 334 ? -12.406 34.406 7.824 1 39.75 334 ARG A N 1
ATOM 2575 C CA . ARG A 1 334 ? -12.953 35.469 6.98 1 39.75 334 ARG A CA 1
ATOM 2576 C C . ARG A 1 334 ? -11.984 36.625 6.871 1 39.75 334 ARG A C 1
ATOM 2578 O O . ARG A 1 334 ? -11.016 36.719 7.633 1 39.75 334 ARG A O 1
ATOM 2585 N N . GLU A 1 335 ? -12.672 38.031 6.645 1 32.75 335 GLU A N 1
ATOM 2586 C CA . GLU A 1 335 ? -12.258 39.375 6.254 1 32.75 335 GLU A CA 1
ATOM 2587 C C . GLU A 1 335 ? -11.133 39.875 7.152 1 32.75 335 GLU A C 1
ATOM 2589 O O . GLU A 1 335 ? -11.172 39.688 8.367 1 32.75 335 GLU A O 1
ATOM 2594 N N . MET B 1 1 ? -20.703 -18 -16.219 1 90.06 1 MET B N 1
ATOM 2595 C CA . MET B 1 1 ? -19.875 -18.109 -17.422 1 90.06 1 MET B CA 1
ATOM 2596 C C . MET B 1 1 ? -18.672 -19 -17.172 1 90.06 1 MET B C 1
ATOM 2598 O O . MET B 1 1 ? -18.188 -19.094 -16.047 1 90.06 1 MET B O 1
ATOM 2602 N N . GLU B 1 2 ? -18.234 -19.641 -18.281 1 96.25 2 GLU B N 1
ATOM 2603 C CA . GLU B 1 2 ? -17.031 -20.453 -18.172 1 96.25 2 GLU B CA 1
ATOM 2604 C C . GLU B 1 2 ? -15.812 -19.609 -17.844 1 96.25 2 GLU B C 1
ATOM 2606 O O . GLU B 1 2 ? -15.703 -18.469 -18.297 1 96.25 2 GLU B O 1
ATOM 2611 N N . ARG B 1 3 ? -14.914 -20.188 -17.109 1 98.19 3 ARG B N 1
ATOM 2612 C CA . ARG B 1 3 ? -13.719 -19.422 -16.781 1 98.19 3 ARG B CA 1
ATOM 2613 C C . ARG B 1 3 ? -12.523 -20.344 -16.547 1 98.19 3 ARG B C 1
ATOM 2615 O O . ARG B 1 3 ? -12.688 -21.547 -16.344 1 98.19 3 ARG B O 1
ATOM 2622 N N . ILE B 1 4 ? -11.336 -19.828 -16.75 1 98.69 4 ILE B N 1
ATOM 2623 C CA . ILE B 1 4 ? -10.062 -20.422 -16.375 1 98.69 4 ILE B CA 1
ATOM 2624 C C . ILE B 1 4 ? -9.484 -19.703 -15.164 1 98.69 4 ILE B C 1
ATOM 2626 O O . ILE B 1 4 ? -9.383 -18.469 -15.164 1 98.69 4 ILE B O 1
ATOM 2630 N N . ASP B 1 5 ? -9.203 -20.422 -14.109 1 98.88 5 ASP B N 1
ATOM 2631 C CA . ASP B 1 5 ? -8.719 -19.875 -12.852 1 98.88 5 ASP B CA 1
ATOM 2632 C C . ASP B 1 5 ? -7.199 -19.984 -12.742 1 98.88 5 ASP B C 1
ATOM 2634 O O . ASP B 1 5 ? -6.66 -21.062 -12.516 1 98.88 5 ASP B O 1
ATOM 2638 N N . VAL B 1 6 ? -6.488 -18.828 -12.797 1 98.88 6 VAL B N 1
ATOM 2639 C CA . VAL B 1 6 ? -5.035 -18.875 -12.875 1 98.88 6 VAL B CA 1
ATOM 2640 C C . VAL B 1 6 ? -4.434 -18.656 -11.492 1 98.88 6 VAL B C 1
ATOM 2642 O O . VAL B 1 6 ? -3.209 -18.625 -11.336 1 98.88 6 VAL B O 1
ATOM 2645 N N . HIS B 1 7 ? -5.258 -18.406 -10.477 1 98.94 7 HIS B N 1
ATOM 2646 C CA . HIS B 1 7 ? -4.809 -18.156 -9.109 1 98.94 7 HIS B CA 1
ATOM 2647 C C . HIS B 1 7 ? -5.566 -19.031 -8.117 1 98.94 7 HIS B C 1
ATOM 2649 O O . HIS B 1 7 ? -6.539 -18.578 -7.508 1 98.94 7 HIS B O 1
ATOM 2655 N N . THR B 1 8 ? -5.074 -20.188 -7.898 1 98.81 8 THR B N 1
ATOM 2656 C CA . THR B 1 8 ? -5.547 -21.141 -6.895 1 98.81 8 THR B CA 1
ATOM 2657 C C . THR B 1 8 ? -4.375 -21.828 -6.199 1 98.81 8 THR B C 1
ATOM 2659 O O . THR B 1 8 ? -3.227 -21.672 -6.625 1 98.81 8 THR B O 1
ATOM 2662 N N . HIS B 1 9 ? -4.746 -22.453 -5.168 1 98.56 9 HIS B N 1
ATOM 2663 C CA . HIS B 1 9 ? -3.689 -23.125 -4.422 1 98.56 9 HIS B CA 1
ATOM 2664 C C . HIS B 1 9 ? -4.082 -24.562 -4.082 1 98.56 9 HIS B C 1
ATOM 2666 O O . HIS B 1 9 ? -5.27 -24.891 -4.027 1 98.56 9 HIS B O 1
ATOM 2672 N N . CYS B 1 10 ? -3.125 -25.391 -3.988 1 97.5 10 CYS B N 1
ATOM 2673 C CA . CYS B 1 10 ? -3.307 -26.719 -3.406 1 97.5 10 CYS B CA 1
ATOM 2674 C C . CYS B 1 10 ? -2.59 -26.828 -2.066 1 97.5 10 CYS B C 1
ATOM 2676 O O . CYS B 1 10 ? -1.705 -26.031 -1.763 1 97.5 10 CYS B O 1
ATOM 2678 N N . VAL B 1 11 ? -3.047 -27.672 -1.259 1 96.38 11 VAL B N 1
ATOM 2679 C CA . VAL B 1 11 ? -2.43 -27.969 0.03 1 96.38 11 VAL B CA 1
ATOM 2680 C C . VAL B 1 11 ? -2.174 -29.469 0.146 1 96.38 11 VAL B C 1
ATOM 2682 O O . VAL B 1 11 ? -2.885 -30.172 0.869 1 96.38 11 VAL B O 1
ATOM 2685 N N . PRO B 1 12 ? -1.105 -29.906 -0.56 1 94.12 12 PRO B N 1
ATOM 2686 C CA . PRO B 1 12 ? -0.81 -31.344 -0.421 1 94.12 12 PRO B CA 1
ATOM 2687 C C . PRO B 1 12 ? -0.558 -31.75 1.028 1 94.12 12 PRO B C 1
ATOM 2689 O O . PRO B 1 12 ? 0.025 -30.984 1.799 1 94.12 12 PRO B O 1
ATOM 2692 N N . PRO B 1 13 ? -0.939 -32.969 1.413 1 91.88 13 PRO B N 1
ATOM 2693 C CA . PRO B 1 13 ? -0.816 -33.406 2.807 1 91.88 13 PRO B CA 1
ATOM 2694 C C . PRO B 1 13 ? 0.61 -33.281 3.338 1 91.88 13 PRO B C 1
ATOM 2696 O O . PRO B 1 13 ? 0.814 -32.844 4.469 1 91.88 13 PRO B O 1
ATOM 2699 N N . SER B 1 14 ? 1.57 -33.719 2.561 1 90.56 14 SER B N 1
ATOM 2700 C CA . SER B 1 14 ? 2.959 -33.625 3 1 90.56 14 SER B CA 1
ATOM 2701 C C . SER B 1 14 ? 3.375 -32.188 3.266 1 90.56 14 SER B C 1
ATOM 2703 O O . SER B 1 14 ? 4.074 -31.906 4.238 1 90.56 14 SER B O 1
ATOM 2705 N N . TYR B 1 15 ? 3 -31.312 2.424 1 93.38 15 TYR B N 1
ATOM 2706 C CA . TYR B 1 15 ? 3.311 -29.906 2.592 1 93.38 15 TYR B CA 1
ATOM 2707 C C . TYR B 1 15 ? 2.619 -29.328 3.826 1 93.38 15 TYR B C 1
ATOM 2709 O O . TYR B 1 15 ? 3.223 -28.578 4.594 1 93.38 15 TYR B O 1
ATOM 2717 N N . ARG B 1 16 ? 1.351 -29.656 4 1 94.38 16 ARG B N 1
ATOM 2718 C CA . ARG B 1 16 ? 0.595 -29.219 5.168 1 94.38 16 ARG B CA 1
ATOM 2719 C C . ARG B 1 16 ? 1.306 -29.609 6.461 1 94.38 16 ARG B C 1
ATOM 2721 O O . ARG B 1 16 ? 1.439 -28.781 7.371 1 94.38 16 ARG B O 1
ATOM 2728 N N . GLU B 1 17 ? 1.737 -30.828 6.535 1 93.38 17 GLU B N 1
ATOM 2729 C CA . GLU B 1 17 ? 2.428 -31.328 7.719 1 93.38 17 GLU B CA 1
ATOM 2730 C C . GLU B 1 17 ? 3.709 -30.547 7.984 1 93.38 17 GLU B C 1
ATOM 2732 O O . GLU B 1 17 ? 4.012 -30.203 9.133 1 93.38 17 GLU B O 1
ATOM 2737 N N . TYR B 1 18 ? 4.383 -30.266 6.914 1 93.06 18 TYR B N 1
ATOM 2738 C CA . TYR B 1 18 ? 5.605 -29.484 7.047 1 93.06 18 TYR B CA 1
ATOM 2739 C C . TYR B 1 18 ? 5.305 -28.094 7.598 1 93.06 18 TYR B C 1
ATOM 2741 O O . TYR B 1 18 ? 6.008 -27.609 8.484 1 93.06 18 TYR B O 1
ATOM 2749 N N . CYS B 1 19 ? 4.281 -27.469 7.113 1 94.75 19 CYS B N 1
ATOM 2750 C CA . CYS B 1 19 ? 3.889 -26.125 7.535 1 94.75 19 CYS B CA 1
ATOM 2751 C C . CYS B 1 19 ? 3.486 -26.109 9 1 94.75 19 CYS B C 1
ATOM 2753 O O . CYS B 1 19 ? 3.781 -25.156 9.719 1 94.75 19 CYS B O 1
ATOM 2755 N N . LEU B 1 20 ? 2.82 -27.203 9.453 1 95.5 20 LEU B N 1
ATOM 2756 C CA . LEU B 1 20 ? 2.346 -27.297 10.828 1 95.5 20 LEU B CA 1
ATOM 2757 C C . LEU B 1 20 ? 3.514 -27.312 11.812 1 95.5 20 LEU B C 1
ATOM 2759 O O . LEU B 1 20 ? 3.381 -26.844 12.945 1 95.5 20 LEU B O 1
ATOM 2763 N N . GLN B 1 21 ? 4.688 -27.703 11.32 1 94.19 21 GLN B N 1
ATOM 2764 C CA . GLN B 1 21 ? 5.848 -27.859 12.195 1 94.19 21 GLN B CA 1
ATOM 2765 C C . GLN B 1 21 ? 6.809 -26.688 12.039 1 94.19 21 GLN B C 1
ATOM 2767 O O . GLN B 1 21 ? 7.75 -26.531 12.828 1 94.19 21 GLN B O 1
ATOM 2772 N N . SER B 1 22 ? 6.551 -25.859 11.125 1 94.94 22 SER B N 1
ATOM 2773 C CA . SER B 1 22 ? 7.484 -24.797 10.773 1 94.94 22 SER B CA 1
ATOM 2774 C C . SER B 1 22 ? 7.121 -23.484 11.469 1 94.94 22 SER B C 1
ATOM 2776 O O . SER B 1 22 ? 6.012 -22.969 11.297 1 94.94 22 SER B O 1
ATOM 2778 N N . ASP B 1 23 ? 8.07 -22.922 12.195 1 92.94 23 ASP B N 1
ATOM 2779 C CA . ASP B 1 23 ? 7.855 -21.594 12.766 1 92.94 23 ASP B CA 1
ATOM 2780 C C . ASP B 1 23 ? 7.688 -20.547 11.672 1 92.94 23 ASP B C 1
ATOM 2782 O O . ASP B 1 23 ? 6.938 -19.578 11.844 1 92.94 23 ASP B O 1
ATOM 2786 N N . PHE B 1 24 ? 8.375 -20.75 10.57 1 93.62 24 PHE B N 1
ATOM 2787 C CA . PHE B 1 24 ? 8.336 -19.844 9.438 1 93.62 24 PHE B CA 1
ATOM 2788 C C . PHE B 1 24 ? 6.938 -19.781 8.828 1 93.62 24 PHE B C 1
ATOM 2790 O O . PHE B 1 24 ? 6.492 -18.719 8.383 1 93.62 24 PHE B O 1
ATOM 2797 N N . ALA B 1 25 ? 6.246 -20.891 8.883 1 94.5 25 ALA B N 1
ATOM 2798 C CA . ALA B 1 25 ? 4.887 -20.984 8.344 1 94.5 25 ALA B CA 1
ATOM 2799 C C . ALA B 1 25 ? 3.852 -20.734 9.438 1 94.5 25 ALA B C 1
ATOM 2801 O O . ALA B 1 25 ? 2.664 -21 9.25 1 94.5 25 ALA B O 1
ATOM 2802 N N . GLY B 1 26 ? 4.285 -20.266 10.625 1 93.56 26 GLY B N 1
ATOM 2803 C CA . GLY B 1 26 ? 3.371 -19.891 11.695 1 93.56 26 GLY B CA 1
ATOM 2804 C C . GLY B 1 26 ? 2.76 -21.094 12.398 1 93.56 26 GLY B C 1
ATOM 2805 O O . GLY B 1 26 ? 1.724 -20.969 13.055 1 93.56 26 GLY B O 1
ATOM 2806 N N . ARG B 1 27 ? 3.291 -22.25 12.188 1 94.81 27 ARG B N 1
ATOM 2807 C CA . ARG B 1 27 ? 2.828 -23.484 12.828 1 94.81 27 ARG B CA 1
ATOM 2808 C C . ARG B 1 27 ? 1.33 -23.672 12.617 1 94.81 27 ARG B C 1
ATOM 2810 O O . ARG B 1 27 ? 0.585 -23.891 13.578 1 94.81 27 ARG B O 1
ATOM 2817 N N . GLY B 1 28 ? 0.997 -23.453 11.391 1 91.94 28 GLY B N 1
ATOM 2818 C CA . GLY B 1 28 ? -0.398 -23.672 11.047 1 91.94 28 GLY B CA 1
ATOM 2819 C C . GLY B 1 28 ? -1.167 -22.375 10.844 1 91.94 28 GLY B C 1
ATOM 2820 O O . GLY B 1 28 ? -2.326 -22.391 10.422 1 91.94 28 GLY B O 1
ATOM 2821 N N . HIS B 1 29 ? -0.573 -21.234 11.141 1 93.88 29 HIS B N 1
ATOM 2822 C CA . HIS B 1 29 ? -1.188 -19.922 10.969 1 93.88 29 HIS B CA 1
ATOM 2823 C C . HIS B 1 29 ? -0.337 -19.031 10.078 1 93.88 29 HIS B C 1
ATOM 2825 O O . HIS B 1 29 ? 0.08 -17.953 10.492 1 93.88 29 HIS B O 1
ATOM 2831 N N . PRO B 1 30 ? -0.14 -19.469 8.844 1 93.56 30 PRO B N 1
ATOM 2832 C CA . PRO B 1 30 ? 0.727 -18.703 7.953 1 93.56 30 PRO B CA 1
ATOM 2833 C C . PRO B 1 30 ? 0.229 -17.266 7.742 1 93.56 30 PRO B C 1
ATOM 2835 O O . PRO B 1 30 ? -0.971 -17.047 7.559 1 93.56 30 PRO B O 1
ATOM 2838 N N . ASP B 1 31 ? 1.145 -16.266 7.883 1 96 31 ASP B N 1
ATOM 2839 C CA . ASP B 1 31 ? 0.885 -14.867 7.57 1 96 31 ASP B CA 1
ATOM 2840 C C . ASP B 1 31 ? -0.2 -14.289 8.477 1 96 31 ASP B C 1
ATOM 2842 O O . ASP B 1 31 ? -0.883 -13.336 8.109 1 96 31 ASP B O 1
ATOM 2846 N N . GLY B 1 32 ? -0.493 -14.914 9.617 1 93.81 32 GLY B N 1
ATOM 2847 C CA . GLY B 1 32 ? -1.489 -14.461 10.578 1 93.81 32 GLY B CA 1
ATOM 2848 C C . GLY B 1 32 ? -2.869 -15.039 10.32 1 93.81 32 GLY B C 1
ATOM 2849 O O . GLY B 1 32 ? -3.828 -14.703 11.016 1 93.81 32 GLY B O 1
ATOM 2850 N N . MET B 1 33 ? -2.998 -15.922 9.352 1 94.62 33 MET B N 1
ATOM 2851 C CA . MET B 1 33 ? -4.273 -16.562 9.039 1 94.62 33 MET B CA 1
ATOM 2852 C C . MET B 1 33 ? -4.68 -17.531 10.148 1 94.62 33 MET B C 1
ATOM 2854 O O . MET B 1 33 ? -3.824 -18.062 10.859 1 94.62 33 MET B O 1
ATOM 2858 N N . PRO B 1 34 ? -5.969 -17.812 10.273 1 92.5 34 PRO B N 1
ATOM 2859 C CA . PRO B 1 34 ? -6.426 -18.625 11.391 1 92.5 34 PRO B CA 1
ATOM 2860 C C . PRO B 1 34 ? -6.035 -20.094 11.25 1 92.5 34 PRO B C 1
ATOM 2862 O O . PRO B 1 34 ? -5.938 -20.812 12.25 1 92.5 34 PRO B O 1
ATOM 2865 N N . ALA B 1 35 ? -5.863 -20.578 10.008 1 94 35 ALA B N 1
ATOM 2866 C CA . ALA B 1 35 ? -5.5 -21.969 9.766 1 94 35 ALA B CA 1
ATOM 2867 C C . ALA B 1 35 ? -5.027 -22.172 8.328 1 94 35 ALA B C 1
ATOM 2869 O O . ALA B 1 35 ? -5.211 -21.297 7.48 1 94 35 ALA B O 1
ATOM 2870 N N . ILE B 1 36 ? -4.355 -23.234 8.102 1 95.88 36 ILE B N 1
ATOM 2871 C CA . ILE B 1 36 ? -4.172 -23.766 6.75 1 95.88 36 ILE B CA 1
ATOM 2872 C C . ILE B 1 36 ? -5.445 -24.453 6.289 1 95.88 36 ILE B C 1
ATOM 2874 O O . ILE B 1 36 ? -5.941 -25.375 6.957 1 95.88 36 ILE B O 1
ATOM 2878 N N . PRO B 1 37 ? -5.988 -24.031 5.23 1 95.31 37 PRO B N 1
ATOM 2879 C CA . PRO B 1 37 ? -7.266 -24.625 4.816 1 95.31 37 PRO B CA 1
ATOM 2880 C C . PRO B 1 37 ? -7.137 -26.094 4.414 1 95.31 37 PRO B C 1
ATOM 2882 O O . PRO B 1 37 ? -6.066 -26.531 3.969 1 95.31 37 PRO B O 1
ATOM 2885 N N . GLU B 1 38 ? -8.211 -26.797 4.574 1 93.81 38 GLU B N 1
ATOM 2886 C CA . GLU B 1 38 ? -8.289 -28.125 3.986 1 93.81 38 GLU B CA 1
ATOM 2887 C C . GLU B 1 38 ? -8.383 -28.062 2.465 1 93.81 38 GLU B C 1
ATOM 2889 O O . GLU B 1 38 ? -8.93 -27.094 1.916 1 93.81 38 GLU B O 1
ATOM 2894 N N . TRP B 1 39 ? -7.828 -29.125 1.879 1 97.38 39 TRP B N 1
ATOM 2895 C CA . TRP B 1 39 ? -7.879 -29.141 0.42 1 97.38 39 TRP B CA 1
ATOM 2896 C C . TRP B 1 39 ? -7.801 -30.562 -0.115 1 97.38 39 TRP B C 1
ATOM 2898 O O . TRP B 1 39 ? -7.059 -31.391 0.415 1 97.38 39 TRP B O 1
ATOM 2908 N N . SER B 1 40 ? -8.562 -30.875 -1.063 1 97.56 40 SER B N 1
ATOM 2909 C CA . SER B 1 40 ? -8.492 -32.094 -1.87 1 97.56 40 SER B CA 1
ATOM 2910 C C . SER B 1 40 ? -8.836 -31.797 -3.328 1 97.56 40 SER B C 1
ATOM 2912 O O . SER B 1 40 ? -9.57 -30.859 -3.623 1 97.56 40 SER B O 1
ATOM 2914 N N . PRO B 1 41 ? -8.242 -32.594 -4.262 1 98.25 41 PRO B N 1
ATOM 2915 C CA . PRO B 1 41 ? -8.625 -32.406 -5.66 1 98.25 41 PRO B CA 1
ATOM 2916 C C . PRO B 1 41 ? -10.133 -32.5 -5.887 1 98.25 41 PRO B C 1
ATOM 2918 O O . PRO B 1 41 ? -10.695 -31.75 -6.691 1 98.25 41 PRO B O 1
ATOM 2921 N N . GLU B 1 42 ? -10.773 -33.375 -5.125 1 98.06 42 GLU B N 1
ATOM 2922 C CA . GLU B 1 42 ? -12.211 -33.594 -5.289 1 98.06 42 GLU B CA 1
ATOM 2923 C C . GLU B 1 42 ? -13 -32.344 -4.852 1 98.06 42 GLU B C 1
ATOM 2925 O O . GLU B 1 42 ? -13.914 -31.906 -5.559 1 98.06 42 GLU B O 1
ATOM 2930 N N . ALA B 1 43 ? -12.664 -31.844 -3.715 1 98.12 43 ALA B N 1
ATOM 2931 C CA . ALA B 1 43 ? -13.336 -30.641 -3.232 1 98.12 43 ALA B CA 1
ATOM 2932 C C . ALA B 1 43 ? -13.102 -29.469 -4.176 1 98.12 43 ALA B C 1
ATOM 2934 O O . ALA B 1 43 ? -14 -28.641 -4.398 1 98.12 43 ALA B O 1
ATOM 2935 N N . HIS B 1 44 ? -11.891 -29.359 -4.699 1 98.75 44 HIS B N 1
ATOM 2936 C CA . HIS B 1 44 ? -11.547 -28.312 -5.652 1 98.75 44 HIS B CA 1
ATOM 2937 C C . HIS B 1 44 ? -12.367 -28.438 -6.934 1 98.75 44 HIS B C 1
ATOM 2939 O O . HIS B 1 44 ? -12.906 -27.453 -7.434 1 98.75 44 HIS B O 1
ATOM 2945 N N . ILE B 1 45 ? -12.5 -29.609 -7.473 1 98.75 45 ILE B N 1
ATOM 2946 C CA . ILE B 1 45 ? -13.258 -29.875 -8.695 1 98.75 45 ILE B CA 1
ATOM 2947 C C . ILE B 1 45 ? -14.734 -29.547 -8.469 1 98.75 45 ILE B C 1
ATOM 2949 O O . ILE B 1 45 ? -15.406 -29.047 -9.367 1 98.75 45 ILE B O 1
ATOM 2953 N N . ASP B 1 46 ? -15.211 -29.859 -7.215 1 98.5 46 ASP B N 1
ATOM 2954 C CA . ASP B 1 46 ? -16.578 -29.469 -6.883 1 98.5 46 ASP B CA 1
ATOM 2955 C C . ASP B 1 46 ? -16.781 -27.969 -7.031 1 98.5 46 ASP B C 1
ATOM 2957 O O . ASP B 1 46 ? -17.781 -27.516 -7.59 1 98.5 46 ASP B O 1
ATOM 2961 N N . LEU B 1 47 ? -15.852 -27.188 -6.527 1 98.5 47 LEU B N 1
ATOM 2962 C CA . LEU B 1 47 ? -15.922 -25.734 -6.672 1 98.5 47 LEU B CA 1
ATOM 2963 C C . LEU B 1 47 ? -15.844 -25.328 -8.141 1 98.5 47 LEU B C 1
ATOM 2965 O O . LEU B 1 47 ? -16.547 -24.422 -8.57 1 98.5 47 LEU B O 1
ATOM 2969 N N . MET B 1 48 ? -14.922 -26 -8.875 1 98.81 48 MET B N 1
ATOM 2970 C CA . MET B 1 48 ? -14.797 -25.734 -10.305 1 98.81 48 MET B CA 1
ATOM 2971 C C . MET B 1 48 ? -16.141 -25.922 -11.016 1 98.81 48 MET B C 1
ATOM 2973 O O . MET B 1 48 ? -16.547 -25.062 -11.812 1 98.81 48 MET B O 1
ATOM 2977 N N . ASN B 1 49 ? -16.781 -26.984 -10.711 1 98.38 49 ASN B N 1
ATOM 2978 C CA . ASN B 1 49 ? -18.094 -27.25 -11.312 1 98.38 49 ASN B CA 1
ATOM 2979 C C . ASN B 1 49 ? -19.109 -26.172 -10.945 1 98.38 49 ASN B C 1
ATOM 2981 O O . ASN B 1 49 ? -19.859 -25.703 -11.797 1 98.38 49 ASN B O 1
ATOM 2985 N N . GLN B 1 50 ? -19.062 -25.812 -9.727 1 97.81 50 GLN B N 1
ATOM 2986 C CA . GLN B 1 50 ? -20 -24.828 -9.227 1 97.81 50 GLN B CA 1
ATOM 2987 C C . GLN B 1 50 ? -19.797 -23.469 -9.898 1 97.81 50 GLN B C 1
ATOM 2989 O O . GLN B 1 50 ? -20.766 -22.75 -10.188 1 97.81 50 GLN B O 1
ATOM 2994 N N . LEU B 1 51 ? -18.578 -23.125 -10.203 1 98.38 51 LEU B N 1
ATOM 2995 C CA . LEU B 1 51 ? -18.25 -21.797 -10.719 1 98.38 51 LEU B CA 1
ATOM 2996 C C . LEU B 1 51 ? -17.984 -21.844 -12.227 1 98.38 51 LEU B C 1
ATOM 2998 O O . LEU B 1 51 ? -17.562 -20.859 -12.82 1 98.38 51 LEU B O 1
ATOM 3002 N N . LYS B 1 52 ? -18.156 -23.031 -12.789 1 98.44 52 LYS B N 1
ATOM 3003 C CA . LYS B 1 52 ? -17.922 -23.234 -14.219 1 98.44 52 LYS B CA 1
ATOM 3004 C C . LYS B 1 52 ? -16.484 -22.938 -14.594 1 98.44 52 LYS B C 1
ATOM 3006 O O . LYS B 1 52 ? -16.219 -22.25 -15.594 1 98.44 52 LYS B O 1
ATOM 3011 N N . ILE B 1 53 ? -15.602 -23.391 -13.719 1 98.75 53 ILE B N 1
ATOM 3012 C CA . ILE B 1 53 ? -14.172 -23.297 -14 1 98.75 53 ILE B CA 1
ATOM 3013 C C . ILE B 1 53 ? -13.719 -24.516 -14.781 1 98.75 53 ILE B C 1
ATOM 3015 O O . ILE B 1 53 ? -13.797 -25.641 -14.289 1 98.75 53 ILE B O 1
ATOM 3019 N N . LYS B 1 54 ? -13.242 -24.266 -15.961 1 97.38 54 LYS B N 1
ATOM 3020 C CA . LYS B 1 54 ? -12.867 -25.359 -16.844 1 97.38 54 LYS B CA 1
ATOM 3021 C C . LYS B 1 54 ? -11.477 -25.891 -16.484 1 97.38 54 LYS B C 1
ATOM 3023 O O . LYS B 1 54 ? -11.203 -27.078 -16.641 1 97.38 54 LYS B O 1
ATOM 3028 N N . LYS B 1 55 ? -10.609 -25.031 -16.109 1 98.12 55 LYS B N 1
ATOM 3029 C CA . LYS B 1 55 ? -9.234 -25.359 -15.734 1 98.12 55 LYS B CA 1
ATOM 3030 C C . LYS B 1 55 ? -8.742 -24.453 -14.609 1 98.12 55 LYS B C 1
ATOM 3032 O O . LYS B 1 55 ? -9.008 -23.25 -14.609 1 98.12 55 LYS B O 1
ATOM 3037 N N . SER B 1 56 ? -8.117 -25.031 -13.664 1 98.81 56 SER B N 1
ATOM 3038 C CA . SER B 1 56 ? -7.453 -24.297 -12.594 1 98.81 56 SER B CA 1
ATOM 3039 C C . SER B 1 56 ? -5.941 -24.516 -12.633 1 98.81 56 SER B C 1
ATOM 3041 O O . SER B 1 56 ? -5.477 -25.641 -12.805 1 98.81 56 SER B O 1
ATOM 3043 N N . VAL B 1 57 ? -5.195 -23.438 -12.5 1 98.88 57 VAL B N 1
ATOM 3044 C CA . VAL B 1 57 ? -3.746 -23.562 -12.383 1 98.88 57 VAL B CA 1
ATOM 3045 C C . VAL B 1 57 ? -3.342 -23.531 -10.914 1 98.88 57 VAL B C 1
ATOM 3047 O O . VAL B 1 57 ? -3.447 -22.5 -10.25 1 98.88 57 VAL B O 1
ATOM 3050 N N . LEU B 1 58 ? -2.861 -24.641 -10.414 1 98.75 58 LEU B N 1
ATOM 3051 C CA . LEU B 1 58 ? -2.494 -24.797 -9.008 1 98.75 58 LEU B CA 1
ATOM 3052 C C . LEU B 1 58 ? -1.132 -24.172 -8.727 1 98.75 58 LEU B C 1
ATOM 3054 O O . LEU B 1 58 ? -0.269 -24.125 -9.609 1 98.75 58 LEU B O 1
ATOM 3058 N N . SER B 1 59 ? -0.92 -23.688 -7.559 1 98.69 59 SER B N 1
ATOM 3059 C CA . SER B 1 59 ? 0.374 -23.266 -7.043 1 98.69 59 SER B CA 1
ATOM 3060 C C . SER B 1 59 ? 0.429 -23.375 -5.523 1 98.69 59 SER B C 1
ATOM 3062 O O . SER B 1 59 ? -0.594 -23.609 -4.875 1 98.69 59 SER B O 1
ATOM 3064 N N . MET B 1 60 ? 1.611 -23.312 -5.016 1 97.19 60 MET B N 1
ATOM 3065 C CA . MET B 1 60 ? 1.758 -23.219 -3.566 1 97.19 60 MET B CA 1
ATOM 3066 C C . MET B 1 60 ? 1.476 -21.797 -3.092 1 97.19 60 MET B C 1
ATOM 3068 O O . MET B 1 60 ? 1.867 -20.828 -3.746 1 97.19 60 MET B O 1
ATOM 3072 N N . SER B 1 61 ? 0.747 -21.656 -2.031 1 96.5 61 SER B N 1
ATOM 3073 C CA . SER B 1 61 ? 0.533 -20.328 -1.454 1 96.5 61 SER B CA 1
ATOM 3074 C C . SER B 1 61 ? 1.706 -19.922 -0.574 1 96.5 61 SER B C 1
ATOM 3076 O O . SER B 1 61 ? 2.691 -20.656 -0.456 1 96.5 61 SER B O 1
ATOM 3078 N N . SER B 1 62 ? 1.679 -18.734 -0.107 1 97.19 62 SER B N 1
ATOM 3079 C CA . SER B 1 62 ? 2.623 -18.312 0.918 1 97.19 62 SER B CA 1
ATOM 3080 C C . SER B 1 62 ? 2.518 -19.172 2.168 1 97.19 62 SER B C 1
ATOM 3082 O O . SER B 1 62 ? 1.435 -19.656 2.506 1 97.19 62 SER B O 1
ATOM 3084 N N . PRO B 1 63 ? 3.668 -19.375 2.834 1 95.88 63 PRO B N 1
ATOM 3085 C CA . PRO B 1 63 ? 5 -18.797 2.676 1 95.88 63 PRO B CA 1
ATOM 3086 C C . PRO B 1 63 ? 5.895 -19.609 1.747 1 95.88 63 PRO B C 1
ATOM 3088 O O . PRO B 1 63 ? 7.125 -19.531 1.836 1 95.88 63 PRO B O 1
ATOM 3091 N N . ALA B 1 64 ? 5.355 -20.406 0.873 1 95.56 64 ALA B N 1
ATOM 3092 C CA . ALA B 1 64 ? 6.047 -21.188 -0.152 1 95.56 64 ALA B CA 1
ATOM 3093 C C . ALA B 1 64 ? 6.848 -22.328 0.47 1 95.56 64 ALA B C 1
ATOM 3095 O O . ALA B 1 64 ? 6.422 -22.922 1.462 1 95.56 64 ALA B O 1
ATOM 3096 N N . THR B 1 65 ? 7.984 -22.703 -0.192 1 97.19 65 THR B N 1
ATOM 3097 C CA . THR B 1 65 ? 8.492 -24.047 0.11 1 97.19 65 THR B CA 1
ATOM 3098 C C . THR B 1 65 ? 9.867 -23.953 0.777 1 97.19 65 THR B C 1
ATOM 3100 O O . THR B 1 65 ? 10.406 -24.969 1.223 1 97.19 65 THR B O 1
ATOM 3103 N N . HIS B 1 66 ? 10.531 -22.797 0.804 1 96.62 66 HIS B N 1
ATOM 3104 C CA . HIS B 1 66 ? 11.773 -22.609 1.558 1 96.62 66 HIS B CA 1
ATOM 3105 C C . HIS B 1 66 ? 11.484 -22.141 2.979 1 96.62 66 HIS B C 1
ATOM 3107 O O . HIS B 1 66 ? 11.609 -20.953 3.277 1 96.62 66 HIS B O 1
ATOM 3113 N N . LEU B 1 67 ? 11.258 -23.047 3.906 1 95.19 67 LEU B N 1
ATOM 3114 C CA . LEU B 1 67 ? 10.609 -22.75 5.176 1 95.19 67 LEU B CA 1
ATOM 3115 C C . LEU B 1 67 ? 11.633 -22.656 6.301 1 95.19 67 LEU B C 1
ATOM 3117 O O . LEU B 1 67 ? 11.289 -22.328 7.441 1 95.19 67 LEU B O 1
ATOM 3121 N N . THR B 1 68 ? 12.906 -22.953 6.004 1 94.06 68 THR B N 1
ATOM 3122 C CA . THR B 1 68 ? 13.977 -22.844 6.984 1 94.06 68 THR B CA 1
ATOM 3123 C C . THR B 1 68 ? 15.109 -21.969 6.449 1 94.06 68 THR B C 1
ATOM 3125 O O . THR B 1 68 ? 16.062 -22.469 5.848 1 94.06 68 THR B O 1
ATOM 3128 N N . PRO B 1 69 ? 15.047 -20.688 6.73 1 93.44 69 PRO B N 1
ATOM 3129 C CA . PRO B 1 69 ? 16.094 -19.797 6.234 1 93.44 69 PRO B CA 1
ATOM 3130 C C . PRO B 1 69 ? 17.5 -20.312 6.531 1 93.44 69 PRO B C 1
ATOM 3132 O O . PRO B 1 69 ? 17.781 -20.766 7.648 1 93.44 69 PRO B O 1
ATOM 3135 N N . GLY B 1 70 ? 18.328 -20.281 5.539 1 91.62 70 GLY B N 1
ATOM 3136 C CA . GLY B 1 70 ? 19.703 -20.719 5.699 1 91.62 70 GLY B CA 1
ATOM 3137 C C . GLY B 1 70 ? 19.906 -22.188 5.395 1 91.62 70 GLY B C 1
ATOM 3138 O O . GLY B 1 70 ? 21.031 -22.656 5.258 1 91.62 70 GLY B O 1
ATOM 3139 N N . ASN B 1 71 ? 18.844 -22.938 5.301 1 95.44 71 ASN B N 1
ATOM 3140 C CA . ASN B 1 71 ? 18.922 -24.359 5.004 1 95.44 71 ASN B CA 1
ATOM 3141 C C . ASN B 1 71 ? 18.484 -24.656 3.576 1 95.44 71 ASN B C 1
ATOM 3143 O O . ASN B 1 71 ? 17.375 -25.156 3.359 1 95.44 71 ASN B O 1
ATOM 3147 N N . ASN B 1 72 ? 19.328 -24.531 2.639 1 97.06 72 ASN B N 1
ATOM 3148 C CA . ASN B 1 72 ? 19.031 -24.688 1.219 1 97.06 72 ASN B CA 1
ATOM 3149 C C . ASN B 1 72 ? 18.688 -26.141 0.876 1 97.06 72 ASN B C 1
ATOM 3151 O O . ASN B 1 72 ? 17.828 -26.391 0.045 1 97.06 72 ASN B O 1
ATOM 3155 N N . GLU B 1 73 ? 19.344 -27.031 1.511 1 97.94 73 GLU B N 1
ATOM 3156 C CA . GLU B 1 73 ? 19.094 -28.453 1.233 1 97.94 73 GLU B CA 1
ATOM 3157 C C . GLU B 1 73 ? 17.641 -28.828 1.56 1 97.94 73 GLU B C 1
ATOM 3159 O O . GLU B 1 73 ? 16.969 -29.484 0.757 1 97.94 73 GLU B O 1
ATOM 3164 N N . GLU B 1 74 ? 17.25 -28.406 2.689 1 96.62 74 GLU B N 1
ATOM 3165 C CA . GLU B 1 74 ? 15.852 -28.656 3.061 1 96.62 74 GLU B CA 1
ATOM 3166 C C . GLU B 1 74 ? 14.898 -27.938 2.111 1 96.62 74 GLU B C 1
ATOM 3168 O O . GLU B 1 74 ? 13.891 -28.516 1.684 1 96.62 74 GLU B O 1
ATOM 3173 N N . GLY B 1 75 ? 15.18 -26.688 1.771 1 96.88 75 GLY B N 1
ATOM 3174 C CA . GLY B 1 75 ? 14.359 -25.938 0.828 1 96.88 75 GLY B CA 1
ATOM 3175 C C . GLY B 1 75 ? 14.219 -26.641 -0.513 1 96.88 75 GLY B C 1
ATOM 3176 O O . GLY B 1 75 ? 13.117 -26.703 -1.07 1 96.88 75 GLY B O 1
ATOM 3177 N N . ARG B 1 76 ? 15.336 -27.188 -0.994 1 98.38 76 ARG B N 1
ATOM 3178 C CA . ARG B 1 76 ? 15.32 -27.922 -2.248 1 98.38 76 ARG B CA 1
ATOM 3179 C C . ARG B 1 76 ? 14.438 -29.172 -2.143 1 98.38 76 ARG B C 1
ATOM 3181 O O . ARG B 1 76 ? 13.633 -29.438 -3.037 1 98.38 76 ARG B O 1
ATOM 3188 N N . SER B 1 77 ? 14.586 -29.844 -1.063 1 97.69 77 SER B N 1
ATOM 3189 C CA . SER B 1 77 ? 13.844 -31.078 -0.867 1 97.69 77 SER B CA 1
ATOM 3190 C C . SER B 1 77 ? 12.344 -30.828 -0.776 1 97.69 77 SER B C 1
ATOM 3192 O O . SER B 1 77 ? 11.555 -31.5 -1.429 1 97.69 77 SER B O 1
ATOM 3194 N N . VAL B 1 78 ? 11.953 -29.859 0.034 1 97.19 78 VAL B N 1
ATOM 3195 C CA . VAL B 1 78 ? 10.539 -29.516 0.212 1 97.19 78 VAL B CA 1
ATOM 3196 C C . VAL B 1 78 ? 9.953 -29.047 -1.113 1 97.19 78 VAL B C 1
ATOM 3198 O O . VAL B 1 78 ? 8.844 -29.422 -1.482 1 97.19 78 VAL B O 1
ATOM 3201 N N . THR B 1 79 ? 10.688 -28.25 -1.838 1 98.19 79 THR B N 1
ATOM 3202 C CA . THR B 1 79 ? 10.242 -27.719 -3.123 1 98.19 79 THR B CA 1
ATOM 3203 C C . THR B 1 79 ? 10.031 -28.859 -4.125 1 98.19 79 THR B C 1
ATOM 3205 O O . THR B 1 79 ? 8.984 -28.922 -4.777 1 98.19 79 THR B O 1
ATOM 3208 N N . ARG B 1 80 ? 11.031 -29.734 -4.211 1 98.25 80 ARG B N 1
ATOM 3209 C CA . ARG B 1 80 ? 10.953 -30.875 -5.125 1 98.25 80 ARG B CA 1
ATOM 3210 C C . ARG B 1 80 ? 9.734 -31.734 -4.82 1 98.25 80 ARG B C 1
ATOM 3212 O O . ARG B 1 80 ? 9 -32.125 -5.73 1 98.25 80 ARG B O 1
ATOM 3219 N N . ARG B 1 81 ? 9.523 -32 -3.604 1 97.94 81 ARG B N 1
ATOM 3220 C CA . ARG B 1 81 ? 8.391 -32.812 -3.197 1 97.94 81 ARG B CA 1
ATOM 3221 C C . ARG B 1 81 ? 7.07 -32.125 -3.543 1 97.94 81 ARG B C 1
ATOM 3223 O O . ARG B 1 81 ? 6.148 -32.781 -4.059 1 97.94 81 ARG B O 1
ATOM 3230 N N . ALA B 1 82 ? 6.938 -30.859 -3.25 1 97.75 82 ALA B N 1
ATOM 3231 C CA . ALA B 1 82 ? 5.727 -30.094 -3.553 1 97.75 82 ALA B CA 1
ATOM 3232 C C . ALA B 1 82 ? 5.43 -30.109 -5.047 1 97.75 82 ALA B C 1
ATOM 3234 O O . ALA B 1 82 ? 4.285 -30.312 -5.461 1 97.75 82 ALA B O 1
ATOM 3235 N N . ASN B 1 83 ? 6.492 -29.875 -5.84 1 98.56 83 ASN B N 1
ATOM 3236 C CA . ASN B 1 83 ? 6.324 -29.859 -7.289 1 98.56 83 ASN B CA 1
ATOM 3237 C C . ASN B 1 83 ? 5.906 -31.234 -7.816 1 98.56 83 ASN B C 1
ATOM 3239 O O . ASN B 1 83 ? 5.051 -31.328 -8.695 1 98.56 83 ASN B O 1
ATOM 3243 N N . ILE B 1 84 ? 6.5 -32.281 -7.254 1 98.62 84 ILE B N 1
ATOM 3244 C CA . ILE B 1 84 ? 6.145 -33.656 -7.652 1 98.62 84 ILE B CA 1
ATOM 3245 C C . ILE B 1 84 ? 4.695 -33.938 -7.281 1 98.62 84 ILE B C 1
ATOM 3247 O O . ILE B 1 84 ? 3.949 -34.531 -8.07 1 98.62 84 ILE B O 1
ATOM 3251 N N . ASP B 1 85 ? 4.293 -33.531 -6.098 1 98.12 85 ASP B N 1
ATOM 3252 C CA . ASP B 1 85 ? 2.912 -33.719 -5.66 1 98.12 85 ASP B CA 1
ATOM 3253 C C . ASP B 1 85 ? 1.936 -33 -6.594 1 98.12 85 ASP B C 1
ATOM 3255 O O . ASP B 1 85 ? 0.911 -33.562 -6.98 1 98.12 85 ASP B O 1
ATOM 3259 N N . MET B 1 86 ? 2.199 -31.797 -6.984 1 98 86 MET B N 1
ATOM 3260 C CA . MET B 1 86 ? 1.327 -31.062 -7.891 1 98 86 MET B CA 1
ATOM 3261 C C . MET B 1 86 ? 1.286 -31.719 -9.266 1 98 86 MET B C 1
ATOM 3263 O O . MET B 1 86 ? 0.223 -31.812 -9.875 1 98 86 MET B O 1
ATOM 3267 N N . SER B 1 87 ? 2.473 -32.125 -9.695 1 98.56 87 SER B N 1
ATOM 3268 C CA . SER B 1 87 ? 2.543 -32.812 -10.969 1 98.56 87 SER B CA 1
ATOM 3269 C C . SER B 1 87 ? 1.65 -34.062 -10.969 1 98.56 87 SER B C 1
ATOM 3271 O O . SER B 1 87 ? 0.922 -34.312 -11.938 1 98.56 87 SER B O 1
ATOM 3273 N N . LYS B 1 88 ? 1.713 -34.844 -9.93 1 98.44 88 LYS B N 1
ATOM 3274 C CA . LYS B 1 88 ? 0.904 -36.031 -9.805 1 98.44 88 LYS B CA 1
ATOM 3275 C C . LYS B 1 88 ? -0.585 -35.719 -9.805 1 98.44 88 LYS B C 1
ATOM 3277 O O . LYS B 1 88 ? -1.382 -36.406 -10.445 1 98.44 88 LYS B O 1
ATOM 3282 N N . ILE B 1 89 ? -0.98 -34.719 -9.078 1 98.19 89 ILE B N 1
ATOM 3283 C CA . ILE B 1 89 ? -2.371 -34.281 -9.016 1 98.19 89 ILE B CA 1
ATOM 3284 C C . ILE B 1 89 ? -2.865 -33.906 -10.414 1 98.19 89 ILE B C 1
ATOM 3286 O O . ILE B 1 89 ? -3.965 -34.312 -10.812 1 98.19 89 ILE B O 1
ATOM 3290 N N . CYS B 1 90 ? -2.066 -33.188 -11.164 1 98.12 90 CYS B N 1
ATOM 3291 C CA . CYS B 1 90 ? -2.422 -32.812 -12.523 1 98.12 90 CYS B CA 1
ATOM 3292 C C . CYS B 1 90 ? -2.523 -34 -13.438 1 98.12 90 CYS B C 1
ATOM 3294 O O . CYS B 1 90 ? -3.416 -34.094 -14.281 1 98.12 90 CYS B O 1
ATOM 3296 N N . ALA B 1 91 ? -1.593 -34.938 -13.273 1 98.19 91 ALA B N 1
ATOM 3297 C CA . ALA B 1 91 ? -1.618 -36.156 -14.078 1 98.19 91 ALA B CA 1
ATOM 3298 C C . ALA B 1 91 ? -2.873 -36.969 -13.789 1 98.19 91 ALA B C 1
ATOM 3300 O O . ALA B 1 91 ? -3.436 -37.594 -14.688 1 98.19 91 ALA B O 1
ATOM 3301 N N . ASP B 1 92 ? -3.285 -37 -12.555 1 98.12 92 ASP B N 1
ATOM 3302 C CA . ASP B 1 92 ? -4.469 -37.75 -12.141 1 98.12 92 ASP B CA 1
ATOM 3303 C C . ASP B 1 92 ? -5.746 -37.062 -12.609 1 98.12 92 ASP B C 1
ATOM 3305 O O . ASP B 1 92 ? -6.793 -37.688 -12.727 1 98.12 92 ASP B O 1
ATOM 3309 N N . HIS B 1 93 ? -5.719 -35.75 -12.844 1 98 93 HIS B N 1
ATOM 3310 C CA . HIS B 1 93 ? -6.867 -34.969 -13.273 1 98 93 HIS B CA 1
ATOM 3311 C C . HIS B 1 93 ? -6.492 -34.031 -14.422 1 98 93 HIS B C 1
ATOM 3313 O O . HIS B 1 93 ? -6.664 -32.812 -14.32 1 98 93 HIS B O 1
ATOM 3319 N N . PRO B 1 94 ? -6.062 -34.594 -15.562 1 96.25 94 PRO B N 1
ATOM 3320 C CA . PRO B 1 94 ? -5.441 -33.781 -16.625 1 96.25 94 PRO B CA 1
ATOM 3321 C C . PRO B 1 94 ? -6.41 -32.812 -17.266 1 96.25 94 PRO B C 1
ATOM 3323 O O . PRO B 1 94 ? -5.98 -31.812 -17.859 1 96.25 94 PRO B O 1
ATOM 3326 N N . THR B 1 95 ? -7.691 -32.969 -17.141 1 96.62 95 THR B N 1
ATOM 3327 C CA . THR B 1 95 ? -8.664 -32.062 -17.75 1 96.62 95 THR B CA 1
ATOM 3328 C C . THR B 1 95 ? -8.969 -30.906 -16.812 1 96.62 95 THR B C 1
ATOM 3330 O O . THR B 1 95 ? -9.539 -29.891 -17.234 1 96.62 95 THR B O 1
ATOM 3333 N N . HIS B 1 96 ? -8.547 -31 -15.531 1 98.31 96 HIS B N 1
ATOM 3334 C CA . HIS B 1 96 ? -9.008 -30.031 -14.547 1 98.31 96 HIS B CA 1
ATOM 3335 C C . HIS B 1 96 ? -7.871 -29.109 -14.102 1 98.31 96 HIS B C 1
ATOM 3337 O O . HIS B 1 96 ? -8.102 -27.938 -13.781 1 98.31 96 HIS B O 1
ATOM 3343 N N . PHE B 1 97 ? -6.656 -29.672 -14.109 1 98.69 97 PHE B N 1
ATOM 3344 C CA . PHE B 1 97 ? -5.641 -28.922 -13.383 1 98.69 97 PHE B CA 1
ATOM 3345 C C . PHE B 1 97 ? -4.387 -28.734 -14.234 1 98.69 97 PHE B C 1
ATOM 3347 O O . PHE B 1 97 ? -4.02 -29.625 -15 1 98.69 97 PHE B O 1
ATOM 3354 N N . LEU B 1 98 ? -3.734 -27.641 -14.195 1 98.56 98 LEU B N 1
ATOM 3355 C CA . LEU B 1 98 ? -2.346 -27.312 -14.492 1 98.56 98 LEU B CA 1
ATOM 3356 C C . LEU B 1 98 ? -1.639 -26.781 -13.25 1 98.56 98 LEU B C 1
ATOM 3358 O O . LEU B 1 98 ? -2.266 -26.609 -12.195 1 98.56 98 LEU B O 1
ATOM 3362 N N . PHE B 1 99 ? -0.306 -26.578 -13.344 1 98.75 99 PHE B N 1
ATOM 3363 C CA . PHE B 1 99 ? 0.291 -26.031 -12.125 1 98.75 99 PHE B CA 1
ATOM 3364 C C . PHE B 1 99 ? 1.485 -25.141 -12.461 1 98.75 99 PHE B C 1
ATOM 3366 O O . PHE B 1 99 ? 2.154 -25.359 -13.477 1 98.75 99 PHE B O 1
ATOM 3373 N N . PHE B 1 100 ? 1.638 -24.078 -11.633 1 98.88 100 PHE B N 1
ATOM 3374 C CA . PHE B 1 100 ? 2.879 -23.312 -11.523 1 98.88 100 PHE B CA 1
ATOM 3375 C C . PHE B 1 100 ? 3.805 -23.938 -10.484 1 98.88 100 PHE B C 1
ATOM 3377 O O . PHE B 1 100 ? 3.438 -24.078 -9.312 1 98.88 100 PHE B O 1
ATOM 3384 N N . ALA B 1 101 ? 5.008 -24.297 -10.891 1 98.88 101 ALA B N 1
ATOM 3385 C CA . ALA B 1 101 ? 5.957 -24.922 -9.977 1 98.88 101 ALA B CA 1
ATOM 3386 C C . ALA B 1 101 ? 6.555 -23.891 -9.016 1 98.88 101 ALA B C 1
ATOM 3388 O O . ALA B 1 101 ? 6.582 -22.703 -9.312 1 98.88 101 ALA B O 1
ATOM 3389 N N . SER B 1 102 ? 6.992 -24.391 -7.879 1 98.75 102 SER B N 1
ATOM 3390 C CA . SER B 1 102 ? 7.688 -23.562 -6.898 1 98.75 102 SER B CA 1
ATOM 3391 C C . SER B 1 102 ? 9.195 -23.578 -7.137 1 98.75 102 SER B C 1
ATOM 3393 O O . SER B 1 102 ? 9.727 -24.5 -7.766 1 98.75 102 SER B O 1
ATOM 3395 N N . LEU B 1 103 ? 9.852 -22.562 -6.727 1 98.88 103 LEU B N 1
ATOM 3396 C CA . LEU B 1 103 ? 11.305 -22.5 -6.664 1 98.88 103 LEU B CA 1
ATOM 3397 C C . LEU B 1 103 ? 11.781 -22.297 -5.227 1 98.88 103 LEU B C 1
ATOM 3399 O O . LEU B 1 103 ? 11.125 -21.609 -4.438 1 98.88 103 LEU B O 1
ATOM 3403 N N . PRO B 1 104 ? 12.883 -22.875 -4.883 1 98.62 104 PRO B N 1
ATOM 3404 C CA . PRO B 1 104 ? 13.383 -22.734 -3.512 1 98.62 104 PRO B CA 1
ATOM 3405 C C . PRO B 1 104 ? 14.141 -21.438 -3.289 1 98.62 104 PRO B C 1
ATOM 3407 O O . PRO B 1 104 ? 15.133 -21.406 -2.564 1 98.62 104 PRO B O 1
ATOM 3410 N N . LEU B 1 105 ? 13.672 -20.406 -3.875 1 98.12 105 LEU B N 1
ATOM 3411 C CA . LEU B 1 105 ? 14.266 -19.109 -3.607 1 98.12 105 LEU B CA 1
ATOM 3412 C C . LEU B 1 105 ? 14.273 -18.812 -2.111 1 98.12 105 LEU B C 1
ATOM 3414 O O . LEU B 1 105 ? 13.352 -19.203 -1.39 1 98.12 105 LEU B O 1
ATOM 3418 N N . PRO B 1 106 ? 15.5 -18.172 -1.673 1 96.94 106 PRO B N 1
ATOM 3419 C CA . PRO B 1 106 ? 16.516 -17.391 -2.383 1 96.94 106 PRO B CA 1
ATOM 3420 C C . PRO B 1 106 ? 17.719 -18.25 -2.812 1 96.94 106 PRO B C 1
ATOM 3422 O O . PRO B 1 106 ? 18.734 -17.703 -3.232 1 96.94 106 PRO B O 1
ATOM 3425 N N . ASP B 1 107 ? 17.625 -19.516 -2.73 1 97.88 107 ASP B N 1
ATOM 3426 C CA . ASP B 1 107 ? 18.672 -20.422 -3.195 1 97.88 107 ASP B CA 1
ATOM 3427 C C . ASP B 1 107 ? 18.766 -20.422 -4.719 1 97.88 107 ASP B C 1
ATOM 3429 O O . ASP B 1 107 ? 18.062 -21.188 -5.387 1 97.88 107 ASP B O 1
ATOM 3433 N N . VAL B 1 108 ? 19.688 -19.703 -5.262 1 98.5 108 VAL B N 1
ATOM 3434 C CA . VAL B 1 108 ? 19.797 -19.5 -6.703 1 98.5 108 VAL B CA 1
ATOM 3435 C C . VAL B 1 108 ? 20.172 -20.812 -7.387 1 98.5 108 VAL B C 1
ATOM 3437 O O . VAL B 1 108 ? 19.531 -21.203 -8.367 1 98.5 108 VAL B O 1
ATOM 3440 N N . GLU B 1 109 ? 21.125 -21.484 -6.84 1 98.38 109 GLU B N 1
ATOM 3441 C CA . GLU B 1 109 ? 21.578 -22.734 -7.441 1 98.38 109 GLU B CA 1
ATOM 3442 C C . GLU B 1 109 ? 20.453 -23.781 -7.484 1 98.38 109 GLU B C 1
ATOM 3444 O O . GLU B 1 109 ? 20.203 -24.375 -8.523 1 98.38 109 GLU B O 1
ATOM 3449 N N . GLY B 1 110 ? 19.812 -23.969 -6.352 1 98.69 110 GLY B N 1
ATOM 3450 C CA . GLY B 1 110 ? 18.688 -24.875 -6.301 1 98.69 110 GLY B CA 1
ATOM 3451 C C . GLY B 1 110 ? 17.547 -24.484 -7.219 1 98.69 110 GLY B C 1
ATOM 3452 O O . GLY B 1 110 ? 16.906 -25.344 -7.816 1 98.69 110 GLY B O 1
ATOM 3453 N N . SER B 1 111 ? 17.328 -23.234 -7.352 1 98.88 111 SER B N 1
ATOM 3454 C CA . SER B 1 111 ? 16.266 -22.734 -8.203 1 98.88 111 SER B CA 1
ATOM 3455 C C . SER B 1 111 ? 16.562 -23 -9.68 1 98.88 111 SER B C 1
ATOM 3457 O O . SER B 1 111 ? 15.672 -23.406 -10.43 1 98.88 111 SER B O 1
ATOM 3459 N N . LEU B 1 112 ? 17.797 -22.75 -10.094 1 98.81 112 LEU B N 1
ATOM 3460 C CA . LEU B 1 112 ? 18.172 -23 -11.477 1 98.81 112 LEU B CA 1
ATOM 3461 C C . LEU B 1 112 ? 17.969 -24.469 -11.844 1 98.81 112 LEU B C 1
ATOM 3463 O O . LEU B 1 112 ? 17.422 -24.766 -12.906 1 98.81 112 LEU B O 1
ATOM 3467 N N . ALA B 1 113 ? 18.344 -25.328 -10.953 1 98.62 113 ALA B N 1
ATOM 3468 C CA . ALA B 1 113 ? 18.172 -26.766 -11.188 1 98.62 113 ALA B CA 1
ATOM 3469 C C . ALA B 1 113 ? 16.688 -27.125 -11.234 1 98.62 113 ALA B C 1
ATOM 3471 O O . ALA B 1 113 ? 16.281 -27.953 -12.055 1 98.62 113 ALA B O 1
ATOM 3472 N N . GLU B 1 114 ? 15.922 -26.547 -10.375 1 98.88 114 GLU B N 1
ATOM 3473 C CA . GLU B 1 114 ? 14.508 -26.891 -10.281 1 98.88 114 GLU B CA 1
ATOM 3474 C C . GLU B 1 114 ? 13.734 -26.391 -11.5 1 98.88 114 GLU B C 1
ATOM 3476 O O . GLU B 1 114 ? 12.766 -27.016 -11.922 1 98.88 114 GLU B O 1
ATOM 3481 N N . ILE B 1 115 ? 14.172 -25.266 -12.094 1 98.88 115 ILE B N 1
ATOM 3482 C CA . ILE B 1 115 ? 13.516 -24.734 -13.281 1 98.88 115 ILE B CA 1
ATOM 3483 C C . ILE B 1 115 ? 13.516 -25.781 -14.391 1 98.88 115 ILE B C 1
ATOM 3485 O O . ILE B 1 115 ? 12.469 -26.109 -14.945 1 98.88 115 ILE B O 1
ATOM 3489 N N . ASP B 1 116 ? 14.648 -26.328 -14.672 1 98.38 116 ASP B N 1
ATOM 3490 C CA . ASP B 1 116 ? 14.766 -27.328 -15.734 1 98.38 116 ASP B CA 1
ATOM 3491 C C . ASP B 1 116 ? 13.984 -28.594 -15.398 1 98.38 116 ASP B C 1
ATOM 3493 O O . ASP B 1 116 ? 13.281 -29.141 -16.25 1 98.38 116 ASP B O 1
ATOM 3497 N N . TYR B 1 117 ? 14.086 -29 -14.211 1 98.75 117 TYR B N 1
ATOM 3498 C CA . TYR B 1 117 ? 13.414 -30.234 -13.797 1 98.75 117 TYR B CA 1
ATOM 3499 C C . TYR B 1 117 ? 11.906 -30.094 -13.906 1 98.75 117 TYR B C 1
ATOM 3501 O O . TYR B 1 117 ? 11.234 -30.984 -14.445 1 98.75 117 TYR B O 1
ATOM 3509 N N . ALA B 1 118 ? 11.344 -29 -13.414 1 98.81 118 ALA B N 1
ATOM 3510 C CA . ALA B 1 118 ? 9.906 -28.781 -13.398 1 98.81 118 ALA B CA 1
ATOM 3511 C C . ALA B 1 118 ? 9.352 -28.688 -14.82 1 98.81 118 ALA B C 1
ATOM 3513 O O . ALA B 1 118 ? 8.258 -29.188 -15.102 1 98.81 118 ALA B O 1
ATOM 3514 N N . LEU B 1 119 ? 10.109 -28.031 -15.703 1 98.5 119 LEU B N 1
ATOM 3515 C CA . LEU B 1 119 ? 9.656 -27.859 -17.078 1 98.5 119 LEU B CA 1
ATOM 3516 C C . LEU B 1 119 ? 9.82 -29.141 -17.875 1 98.5 119 LEU B C 1
ATOM 3518 O O . LEU B 1 119 ? 8.914 -29.547 -18.594 1 98.5 119 LEU B O 1
ATOM 3522 N N . ASP B 1 120 ? 10.922 -29.844 -17.719 1 98.31 120 ASP B N 1
ATOM 3523 C CA . ASP B 1 120 ? 11.289 -30.938 -18.609 1 98.31 120 ASP B CA 1
ATOM 3524 C C . ASP B 1 120 ? 10.695 -32.25 -18.125 1 98.31 120 ASP B C 1
ATOM 3526 O O . ASP B 1 120 ? 10.469 -33.156 -18.938 1 98.31 120 ASP B O 1
ATOM 3530 N N . HIS B 1 121 ? 10.398 -32.406 -16.828 1 98.44 121 HIS B N 1
ATOM 3531 C CA . HIS B 1 121 ? 10.055 -33.719 -16.312 1 98.44 121 HIS B CA 1
ATOM 3532 C C . HIS B 1 121 ? 8.688 -33.688 -15.641 1 98.44 121 HIS B C 1
ATOM 3534 O O . HIS B 1 121 ? 8.031 -34.75 -15.531 1 98.44 121 HIS B O 1
ATOM 3540 N N . LEU B 1 122 ? 8.203 -32.531 -15.188 1 98.69 122 LEU B N 1
ATOM 3541 C CA . LEU B 1 122 ? 7.023 -32.531 -14.336 1 98.69 122 LEU B CA 1
ATOM 3542 C C . LEU B 1 122 ? 5.828 -31.922 -15.055 1 98.69 122 LEU B C 1
ATOM 3544 O O . LEU B 1 122 ? 4.684 -32.062 -14.617 1 98.69 122 LEU B O 1
ATOM 3548 N N . GLY B 1 123 ? 6.078 -31.188 -16.141 1 97.88 123 GLY B N 1
ATOM 3549 C CA . GLY B 1 123 ? 4.984 -30.625 -16.922 1 97.88 123 GLY B CA 1
ATOM 3550 C C . GLY B 1 123 ? 4.461 -29.312 -16.375 1 97.88 123 GLY B C 1
ATOM 3551 O O . GLY B 1 123 ? 3.301 -28.969 -16.594 1 97.88 123 GLY B O 1
ATOM 3552 N N . ALA B 1 124 ? 5.23 -28.594 -15.625 1 98.69 124 ALA B N 1
ATOM 3553 C CA . ALA B 1 124 ? 4.848 -27.266 -15.141 1 98.69 124 ALA B CA 1
ATOM 3554 C C . ALA B 1 124 ? 4.602 -26.312 -16.297 1 98.69 124 ALA B C 1
ATOM 3556 O O . ALA B 1 124 ? 5.332 -26.328 -17.297 1 98.69 124 ALA B O 1
ATOM 3557 N N . VAL B 1 125 ? 3.594 -25.438 -16.141 1 98.19 125 VAL B N 1
ATOM 3558 C CA . VAL B 1 125 ? 3.291 -24.5 -17.219 1 98.19 125 VAL B CA 1
ATOM 3559 C C . VAL B 1 125 ? 3.898 -23.141 -16.906 1 98.19 125 VAL B C 1
ATOM 3561 O O . VAL B 1 125 ? 3.752 -22.188 -17.688 1 98.19 125 VAL B O 1
ATOM 3564 N N . GLY B 1 126 ? 4.535 -22.953 -15.797 1 98.62 126 GLY B N 1
ATOM 3565 C CA . GLY B 1 126 ? 5.188 -21.766 -15.297 1 98.62 126 GLY B CA 1
ATOM 3566 C C . GLY B 1 126 ? 5.637 -21.891 -13.852 1 98.62 126 GLY B C 1
ATOM 3567 O O . GLY B 1 126 ? 5.785 -23 -13.344 1 98.62 126 GLY B O 1
ATOM 3568 N N . PHE B 1 127 ? 5.867 -20.766 -13.25 1 98.88 127 PHE B N 1
ATOM 3569 C CA . PHE B 1 127 ? 6.414 -20.797 -11.898 1 98.88 127 PHE B CA 1
ATOM 3570 C C . PHE B 1 127 ? 5.691 -19.812 -10.992 1 98.88 127 PHE B C 1
ATOM 3572 O O . PHE B 1 127 ? 5.379 -18.688 -11.414 1 98.88 127 PHE B O 1
ATOM 3579 N N . GLN B 1 128 ? 5.363 -20.234 -9.805 1 98.75 128 GLN B N 1
ATOM 3580 C CA . GLN B 1 128 ? 4.945 -19.328 -8.734 1 98.75 128 GLN B CA 1
ATOM 3581 C C . GLN B 1 128 ? 6.152 -18.781 -7.992 1 98.75 128 GLN B C 1
ATOM 3583 O O . GLN B 1 128 ? 7.023 -19.531 -7.551 1 98.75 128 GLN B O 1
ATOM 3588 N N . ILE B 1 129 ? 6.234 -17.5 -7.926 1 98.69 129 ILE B N 1
ATOM 3589 C CA . ILE B 1 129 ? 7.297 -16.781 -7.219 1 98.69 129 ILE B CA 1
ATOM 3590 C C . ILE B 1 129 ? 6.684 -15.844 -6.184 1 98.69 129 ILE B C 1
ATOM 3592 O O . ILE B 1 129 ? 5.73 -15.125 -6.477 1 98.69 129 ILE B O 1
ATOM 3596 N N . LEU B 1 130 ? 7.184 -15.891 -4.969 1 98.69 130 LEU B N 1
ATOM 3597 C CA . LEU B 1 130 ? 6.688 -14.977 -3.945 1 98.69 130 LEU B CA 1
ATOM 3598 C C . LEU B 1 130 ? 7.191 -13.555 -4.191 1 98.69 130 LEU B C 1
ATOM 3600 O O . LEU B 1 130 ? 8.188 -13.359 -4.891 1 98.69 130 LEU B O 1
ATOM 3604 N N . THR B 1 131 ? 6.555 -12.594 -3.617 1 98.69 131 THR B N 1
ATOM 3605 C CA . THR B 1 131 ? 6.887 -11.18 -3.781 1 98.69 131 THR B CA 1
ATOM 3606 C C . THR B 1 131 ? 8.234 -10.867 -3.135 1 98.69 131 THR B C 1
ATOM 3608 O O . THR B 1 131 ? 8.891 -9.891 -3.504 1 98.69 131 THR B O 1
ATOM 3611 N N . ASN B 1 132 ? 8.625 -11.609 -2.172 1 98.19 132 ASN B N 1
ATOM 3612 C CA . ASN B 1 132 ? 9.977 -11.594 -1.635 1 98.19 132 ASN B CA 1
ATOM 3613 C C . ASN B 1 132 ? 10.422 -12.977 -1.18 1 98.19 132 ASN B C 1
ATOM 3615 O O . ASN B 1 132 ? 9.594 -13.82 -0.838 1 98.19 132 ASN B O 1
ATOM 3619 N N . SER B 1 133 ? 11.633 -13.273 -1.312 1 97.12 133 SER B N 1
ATOM 3620 C CA . SER B 1 133 ? 12.25 -14.516 -0.843 1 97.12 133 SER B CA 1
ATOM 3621 C C . SER B 1 133 ? 13.227 -14.25 0.294 1 97.12 133 SER B C 1
ATOM 3623 O O . SER B 1 133 ? 14.359 -13.828 0.059 1 97.12 133 SER B O 1
ATOM 3625 N N . HIS B 1 134 ? 12.773 -14.531 1.471 1 95.88 134 HIS B N 1
ATOM 3626 C CA . HIS B 1 134 ? 13.562 -14.266 2.668 1 95.88 134 HIS B CA 1
ATOM 3627 C C . HIS B 1 134 ? 14.039 -12.82 2.709 1 95.88 134 HIS B C 1
ATOM 3629 O O . HIS B 1 134 ? 15.203 -12.547 2.998 1 95.88 134 HIS B O 1
ATOM 3635 N N . GLY B 1 135 ? 13.164 -11.891 2.305 1 95.44 135 GLY B N 1
ATOM 3636 C CA . GLY B 1 135 ? 13.438 -10.469 2.412 1 95.44 135 GLY B CA 1
ATOM 3637 C C . GLY B 1 135 ? 14.086 -9.891 1.17 1 95.44 135 GLY B C 1
ATOM 3638 O O . GLY B 1 135 ? 14.312 -8.68 1.087 1 95.44 135 GLY B O 1
ATOM 3639 N N . ILE B 1 136 ? 14.375 -10.734 0.223 1 96.19 136 ILE B N 1
ATOM 3640 C CA . ILE B 1 136 ? 14.977 -10.281 -1.024 1 96.19 136 ILE B CA 1
ATOM 3641 C C . ILE B 1 136 ? 13.906 -10.172 -2.107 1 96.19 136 ILE B C 1
ATOM 3643 O O . ILE B 1 136 ? 13.211 -11.148 -2.402 1 96.19 136 ILE B O 1
ATOM 3647 N N . TYR B 1 137 ? 13.773 -9.039 -2.703 1 97.38 137 TYR B N 1
ATOM 3648 C CA . TYR B 1 137 ? 12.727 -8.789 -3.693 1 97.38 137 TYR B CA 1
ATOM 3649 C C . TYR B 1 137 ? 13.219 -9.141 -5.094 1 97.38 137 TYR B C 1
ATOM 3651 O O . TYR B 1 137 ? 14.422 -9.211 -5.34 1 97.38 137 TYR B O 1
ATOM 3659 N N . PRO B 1 138 ? 12.305 -9.359 -6.012 1 97.94 138 PRO B N 1
ATOM 3660 C CA . PRO B 1 138 ? 12.633 -10.055 -7.262 1 97.94 138 PRO B CA 1
ATOM 3661 C C . PRO B 1 138 ? 13.547 -9.234 -8.172 1 97.94 138 PRO B C 1
ATOM 3663 O O . PRO B 1 138 ? 14.234 -9.805 -9.023 1 97.94 138 PRO B O 1
ATOM 3666 N N . GLY B 1 139 ? 13.586 -7.934 -8.039 1 96.94 139 GLY B N 1
ATOM 3667 C CA . GLY B 1 139 ? 14.438 -7.121 -8.883 1 96.94 139 GLY B CA 1
ATOM 3668 C C . GLY B 1 139 ? 15.883 -7.094 -8.422 1 96.94 139 GLY B C 1
ATOM 3669 O O . GLY B 1 139 ? 16.75 -6.512 -9.086 1 96.94 139 GLY B O 1
ATOM 3670 N N . ASP B 1 140 ? 16.188 -7.703 -7.297 1 96.38 140 ASP B N 1
ATOM 3671 C CA . ASP B 1 140 ? 17.547 -7.734 -6.754 1 96.38 140 ASP B CA 1
ATOM 3672 C C . ASP B 1 140 ? 18.5 -8.469 -7.695 1 96.38 140 ASP B C 1
ATOM 3674 O O . ASP B 1 140 ? 18.141 -9.508 -8.258 1 96.38 140 ASP B O 1
ATOM 3678 N N . GLN B 1 141 ? 19.734 -8.016 -7.816 1 95.69 141 GLN B N 1
ATOM 3679 C CA . GLN B 1 141 ? 20.719 -8.562 -8.742 1 95.69 141 GLN B CA 1
ATOM 3680 C C . GLN B 1 141 ? 21.078 -10 -8.383 1 95.69 141 GLN B C 1
ATOM 3682 O O . GLN B 1 141 ? 21.453 -10.789 -9.25 1 95.69 141 GLN B O 1
ATOM 3687 N N . ARG B 1 142 ? 20.922 -10.422 -7.156 1 96.5 142 ARG B N 1
ATOM 3688 C CA . ARG B 1 142 ? 21.172 -11.789 -6.711 1 96.5 142 ARG B CA 1
ATOM 3689 C C . ARG B 1 142 ? 20.312 -12.781 -7.484 1 96.5 142 ARG B C 1
ATOM 3691 O O . ARG B 1 142 ? 20.703 -13.945 -7.645 1 96.5 142 ARG B O 1
ATOM 3698 N N . PHE B 1 143 ? 19.141 -12.352 -7.945 1 98.19 143 PHE B N 1
ATOM 3699 C CA . PHE B 1 143 ? 18.203 -13.258 -8.594 1 98.19 143 PHE B CA 1
ATOM 3700 C C . PHE B 1 143 ? 18.328 -13.18 -10.109 1 98.19 143 PHE B C 1
ATOM 3702 O O . PHE B 1 143 ? 17.625 -13.867 -10.844 1 98.19 143 PHE B O 1
ATOM 3709 N N . ALA B 1 144 ? 19.281 -12.344 -10.648 1 98.12 144 ALA B N 1
ATOM 3710 C CA . ALA B 1 144 ? 19.438 -12.141 -12.086 1 98.12 144 ALA B CA 1
ATOM 3711 C C . ALA B 1 144 ? 19.625 -13.469 -12.82 1 98.12 144 ALA B C 1
ATOM 3713 O O . ALA B 1 144 ? 18.969 -13.719 -13.836 1 98.12 144 ALA B O 1
ATOM 3714 N N . PRO B 1 145 ? 20.453 -14.406 -12.273 1 98.75 145 PRO B N 1
ATOM 3715 C CA . PRO B 1 145 ? 20.609 -15.672 -12.992 1 98.75 145 PRO B CA 1
ATOM 3716 C C . PRO B 1 145 ? 19.297 -16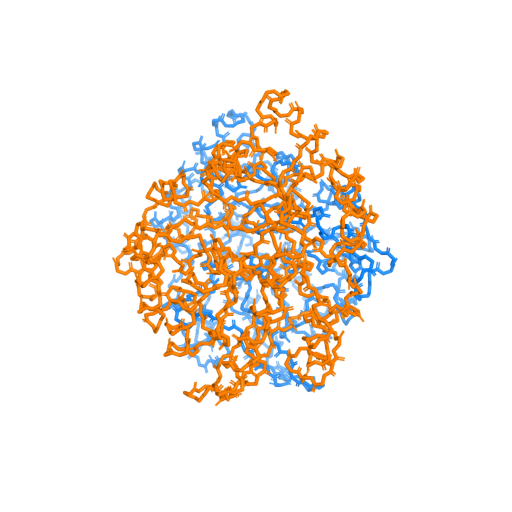.453 -13.102 1 98.75 145 PRO B C 1
ATOM 3718 O O . PRO B 1 145 ? 19.047 -17.094 -14.125 1 98.75 145 PRO B O 1
ATOM 3721 N N . VAL B 1 146 ? 18.531 -16.391 -12.062 1 98.88 146 VAL B N 1
ATOM 3722 C CA . VAL B 1 146 ? 17.266 -17.125 -12.062 1 98.88 146 VAL B CA 1
ATOM 3723 C C . VAL B 1 146 ? 16.312 -16.516 -13.094 1 98.88 146 VAL B C 1
ATOM 3725 O O . VAL B 1 146 ? 15.734 -17.234 -13.906 1 98.88 146 VAL B O 1
ATOM 3728 N N . PHE B 1 147 ? 16.156 -15.211 -13.148 1 98.88 147 PHE B N 1
ATOM 3729 C CA . PHE B 1 147 ? 15.25 -14.555 -14.07 1 98.88 147 PHE B CA 1
ATOM 3730 C C . PHE B 1 147 ? 15.75 -14.672 -15.508 1 98.88 147 PHE B C 1
ATOM 3732 O O . PHE B 1 147 ? 14.961 -14.789 -16.438 1 98.88 147 PHE B O 1
ATOM 3739 N N . ASP B 1 148 ? 17.094 -14.656 -15.648 1 98.75 148 ASP B N 1
ATOM 3740 C CA . ASP B 1 148 ? 17.656 -14.906 -16.969 1 98.75 148 ASP B CA 1
ATOM 3741 C C . ASP B 1 148 ? 17.25 -16.281 -17.484 1 98.75 148 ASP B C 1
ATOM 3743 O O . ASP B 1 148 ? 16.859 -16.438 -18.656 1 98.75 148 ASP B O 1
ATOM 3747 N N . LYS B 1 149 ? 17.328 -17.25 -16.625 1 98.81 149 LYS B N 1
ATOM 3748 C CA . LYS B 1 149 ? 16.969 -18.609 -17.016 1 98.81 149 LYS B CA 1
ATOM 3749 C C . LYS B 1 149 ? 15.469 -18.703 -17.312 1 98.81 149 LYS B C 1
ATOM 3751 O O . LYS B 1 149 ? 15.062 -19.359 -18.281 1 98.81 149 LYS B O 1
ATOM 3756 N N . LEU B 1 150 ? 14.625 -18.109 -16.484 1 98.88 150 LEU B N 1
ATOM 3757 C CA . LEU B 1 150 ? 13.188 -18.094 -16.734 1 98.88 150 LEU B CA 1
ATOM 3758 C C . LEU B 1 150 ? 12.883 -17.469 -18.094 1 98.88 150 LEU B C 1
ATOM 3760 O O . LEU B 1 150 ? 12 -17.953 -18.812 1 98.88 150 LEU B O 1
ATOM 3764 N N . SER B 1 151 ? 13.609 -16.453 -18.391 1 98.75 151 SER B N 1
ATOM 3765 C CA . SER B 1 151 ? 13.43 -15.758 -19.672 1 98.75 151 SER B CA 1
ATOM 3766 C C . SER B 1 151 ? 13.875 -16.641 -20.844 1 98.75 151 SER B C 1
ATOM 3768 O O . SER B 1 151 ? 13.172 -16.734 -21.844 1 98.75 151 SER B O 1
ATOM 3770 N N . GLU B 1 152 ? 15.031 -17.219 -20.641 1 98.5 152 GLU B N 1
ATOM 3771 C CA . GLU B 1 152 ? 15.562 -18.109 -21.656 1 98.5 152 GLU B CA 1
ATOM 3772 C C . GLU B 1 152 ? 14.57 -19.219 -22 1 98.5 152 GLU B C 1
ATOM 3774 O O . GLU B 1 152 ? 14.422 -19.594 -23.156 1 98.5 152 GLU B O 1
ATOM 3779 N N . ARG B 1 153 ? 13.891 -19.734 -21.016 1 98.44 153 ARG B N 1
ATOM 3780 C CA . ARG B 1 153 ? 12.969 -20.859 -21.156 1 98.44 153 ARG B CA 1
ATOM 3781 C C . ARG B 1 153 ? 11.562 -20.375 -21.516 1 98.44 153 ARG B C 1
ATOM 3783 O O . ARG B 1 153 ? 10.633 -21.172 -21.625 1 98.44 153 ARG B O 1
ATOM 3790 N N . LYS B 1 154 ? 11.336 -19.109 -21.703 1 97.94 154 LYS B N 1
ATOM 3791 C CA . LYS B 1 154 ? 10.07 -18.484 -22.062 1 97.94 154 LYS B CA 1
ATOM 3792 C C . LYS B 1 154 ? 8.945 -18.953 -21.141 1 97.94 154 LYS B C 1
ATOM 3794 O O . LYS B 1 154 ? 7.977 -19.562 -21.594 1 97.94 154 LYS B O 1
ATOM 3799 N N . THR B 1 155 ? 9.055 -18.5 -19.891 1 98.44 155 THR B N 1
ATOM 3800 C CA . THR B 1 155 ? 8.156 -19.047 -18.875 1 98.44 155 THR B CA 1
ATOM 3801 C C . THR B 1 155 ? 7.168 -17.969 -18.422 1 98.44 155 THR B C 1
ATOM 3803 O O . THR B 1 155 ? 7.332 -16.797 -18.734 1 98.44 155 THR B O 1
ATOM 3806 N N . ILE B 1 156 ? 6.082 -18.422 -17.766 1 98.75 156 ILE B N 1
ATOM 3807 C CA . ILE B 1 156 ? 5.168 -17.578 -17 1 98.75 156 ILE B CA 1
ATOM 3808 C C . ILE B 1 156 ? 5.637 -17.5 -15.547 1 98.75 156 ILE B C 1
ATOM 3810 O O . ILE B 1 156 ? 6 -18.516 -14.945 1 98.75 156 ILE B O 1
ATOM 3814 N N . ALA B 1 157 ? 5.73 -16.312 -15.039 1 98.88 157 ALA B N 1
ATOM 3815 C CA . ALA B 1 157 ? 6.027 -16.109 -13.625 1 98.88 157 ALA B CA 1
ATOM 3816 C C . ALA B 1 157 ? 4.832 -15.516 -12.891 1 98.88 157 ALA B C 1
ATOM 3818 O O . ALA B 1 157 ? 4.504 -14.344 -13.086 1 98.88 157 ALA B O 1
ATOM 3819 N N . PHE B 1 158 ? 4.168 -16.344 -12.078 1 98.81 158 PHE B N 1
ATOM 3820 C CA . PHE B 1 158 ? 3.033 -15.922 -11.266 1 98.81 158 PHE B CA 1
ATOM 3821 C C . PHE B 1 158 ? 3.496 -15.469 -9.883 1 98.81 158 PHE B C 1
ATOM 3823 O O . PHE B 1 158 ? 4.023 -16.266 -9.109 1 98.81 158 PHE B O 1
ATOM 3830 N N . PHE B 1 159 ? 3.236 -14.203 -9.547 1 98.81 159 PHE B N 1
ATOM 3831 C CA . PHE B 1 159 ? 3.703 -13.664 -8.273 1 98.81 159 PHE B CA 1
ATOM 3832 C C . PHE B 1 159 ? 2.598 -13.711 -7.227 1 98.81 159 PHE B C 1
ATOM 3834 O O . PHE B 1 159 ? 1.494 -13.211 -7.457 1 98.81 159 PHE B O 1
ATOM 3841 N N . HIS B 1 160 ? 2.891 -14.305 -6.148 1 98.81 160 HIS B N 1
ATOM 3842 C CA . HIS B 1 160 ? 1.987 -14.359 -5.004 1 98.81 160 HIS B CA 1
ATOM 3843 C C . HIS B 1 160 ? 2.586 -13.641 -3.799 1 98.81 160 HIS B C 1
ATOM 3845 O O . HIS B 1 160 ? 3.768 -13.82 -3.492 1 98.81 160 HIS B O 1
ATOM 3851 N N . PRO B 1 161 ? 1.789 -12.812 -3.131 1 98.69 161 PRO B N 1
ATOM 3852 C CA . PRO B 1 161 ? 2.328 -12.062 -1.994 1 98.69 161 PRO B CA 1
ATOM 3853 C C . PRO B 1 161 ? 2.633 -12.953 -0.791 1 98.69 161 PRO B C 1
ATOM 3855 O O . PRO B 1 161 ? 2.141 -14.078 -0.711 1 98.69 161 PRO B O 1
ATOM 3858 N N . THR B 1 162 ? 3.482 -12.484 0.032 1 98.25 162 THR B N 1
ATOM 3859 C CA . THR B 1 162 ? 3.826 -13.094 1.314 1 98.25 162 THR B CA 1
ATOM 3860 C C . THR B 1 162 ? 4.152 -12.016 2.348 1 98.25 162 THR B C 1
ATOM 3862 O O . THR B 1 162 ? 4.16 -10.82 2.031 1 98.25 162 THR B O 1
ATOM 3865 N N . THR B 1 163 ? 4.328 -12.391 3.561 1 97.75 163 THR B N 1
ATOM 3866 C CA . THR B 1 163 ? 4.703 -11.477 4.633 1 97.75 163 THR B CA 1
ATOM 3867 C C . THR B 1 163 ? 6.047 -10.82 4.332 1 97.75 163 THR B C 1
ATOM 3869 O O . THR B 1 163 ? 6.984 -11.484 3.887 1 97.75 163 THR B O 1
ATOM 3872 N N . CYS B 1 164 ? 6.078 -9.508 4.496 1 97.75 164 CYS B N 1
ATOM 3873 C CA . CYS B 1 164 ? 7.32 -8.758 4.363 1 97.75 164 CYS B CA 1
ATOM 3874 C C . CYS B 1 164 ? 8.344 -9.203 5.402 1 97.75 164 CYS B C 1
ATOM 3876 O O . CYS B 1 164 ? 8.008 -9.352 6.582 1 97.75 164 CYS B O 1
ATOM 3878 N N . LEU B 1 165 ? 9.57 -9.406 4.973 1 95.31 165 LEU B N 1
ATOM 3879 C CA . LEU B 1 165 ? 10.648 -9.797 5.871 1 95.31 165 LEU B CA 1
ATOM 3880 C C . LEU B 1 165 ? 11.812 -8.82 5.781 1 95.31 165 LEU B C 1
ATOM 3882 O O . LEU B 1 165 ? 12.156 -8.352 4.691 1 95.31 165 LEU B O 1
ATOM 3886 N N . ILE B 1 166 ? 12.344 -8.5 6.887 1 92.81 166 ILE B N 1
ATOM 3887 C CA . ILE B 1 166 ? 13.547 -7.676 6.949 1 92.81 166 ILE B CA 1
ATOM 3888 C C . ILE B 1 166 ? 14.75 -8.547 7.324 1 92.81 166 ILE B C 1
ATOM 3890 O O . ILE B 1 166 ? 14.672 -9.359 8.242 1 92.81 166 ILE B O 1
ATOM 3894 N N . ARG B 1 167 ? 15.766 -8.352 6.57 1 89.19 167 ARG B N 1
ATOM 3895 C CA . ARG B 1 167 ? 17.016 -9.062 6.82 1 89.19 167 ARG B CA 1
ATOM 3896 C C . ARG B 1 167 ? 17.953 -8.227 7.684 1 89.19 167 ARG B C 1
ATOM 3898 O O . ARG B 1 167 ? 18.172 -7.043 7.41 1 89.19 167 ARG B O 1
ATOM 3905 N N . HIS B 1 168 ? 18.359 -8.844 8.82 1 82.81 168 HIS B N 1
ATOM 3906 C CA . HIS B 1 168 ? 19.312 -8.156 9.672 1 82.81 168 HIS B CA 1
ATOM 3907 C C . HIS B 1 168 ? 20.734 -8.648 9.414 1 82.81 168 HIS B C 1
ATOM 3909 O O . HIS B 1 168 ? 21.031 -9.828 9.609 1 82.81 168 HIS B O 1
ATOM 3915 N N . GLY B 1 169 ? 21.562 -7.801 8.945 1 73.81 169 GLY B N 1
ATOM 3916 C CA . GLY B 1 169 ? 22.953 -8.156 8.695 1 73.81 169 GLY B CA 1
ATOM 3917 C C . GLY B 1 169 ? 23.141 -8.969 7.426 1 73.81 169 GLY B C 1
ATOM 3918 O O . GLY B 1 169 ? 22.25 -9 6.57 1 73.81 169 GLY B O 1
ATOM 3919 N N . ASP B 1 170 ? 24.281 -9.531 7.297 1 68.38 170 ASP B N 1
ATOM 3920 C CA . ASP B 1 170 ? 24.656 -10.227 6.066 1 68.38 170 ASP B CA 1
ATOM 3921 C C . ASP B 1 170 ? 24.312 -11.711 6.152 1 68.38 170 ASP B C 1
ATOM 3923 O O . ASP B 1 170 ? 24.438 -12.445 5.168 1 68.38 170 ASP B O 1
ATOM 3927 N N . ASP B 1 171 ? 23.734 -11.992 7.289 1 70 171 ASP B N 1
ATOM 3928 C CA . ASP B 1 171 ? 23.5 -13.43 7.414 1 70 171 ASP B CA 1
ATOM 3929 C C . ASP B 1 171 ? 22.094 -13.797 6.926 1 70 171 ASP B C 1
ATOM 3931 O O . ASP B 1 171 ? 21.219 -12.93 6.812 1 70 171 ASP B O 1
ATOM 3935 N N . ASP B 1 172 ? 21.953 -14.93 6.379 1 68.75 172 ASP B N 1
ATOM 3936 C CA . ASP B 1 172 ? 20.719 -15.422 5.758 1 68.75 172 ASP B CA 1
ATOM 3937 C C . ASP B 1 172 ? 19.766 -15.992 6.805 1 68.75 172 ASP B C 1
ATOM 3939 O O . ASP B 1 172 ? 18.688 -16.469 6.469 1 68.75 172 ASP B O 1
ATOM 3943 N N . VAL B 1 173 ? 20.016 -15.82 7.984 1 76.69 173 VAL B N 1
ATOM 3944 C CA . VAL B 1 173 ? 19.219 -16.531 8.984 1 76.69 173 VAL B CA 1
ATOM 3945 C C . VAL B 1 173 ? 18.453 -15.531 9.844 1 76.69 173 VAL B C 1
ATOM 3947 O O . VAL B 1 173 ? 17.359 -15.836 10.336 1 76.69 173 VAL B O 1
ATOM 3950 N N . SER B 1 174 ? 18.922 -14.414 9.93 1 86.88 174 SER B N 1
ATOM 3951 C CA . SER B 1 174 ? 18.266 -13.445 10.805 1 86.88 174 SER B CA 1
ATOM 3952 C C . SER B 1 174 ? 17.203 -12.648 10.055 1 86.88 174 SER B C 1
ATOM 3954 O O . SER B 1 174 ? 17.516 -11.609 9.461 1 86.88 174 SER B O 1
ATOM 3956 N N . LEU B 1 175 ? 16 -13.188 10.047 1 92 175 LEU B N 1
ATOM 3957 C CA . LEU B 1 175 ? 14.867 -12.562 9.375 1 92 175 LEU B CA 1
ATOM 3958 C C . LEU B 1 175 ? 13.82 -12.117 10.391 1 92 175 LEU B C 1
ATOM 3960 O O . LEU B 1 175 ? 13.594 -12.789 11.398 1 92 175 LEU B O 1
ATOM 3964 N N . GLU B 1 176 ? 13.312 -11.023 10.109 1 91.12 176 GLU B N 1
ATOM 3965 C CA . GLU B 1 176 ? 12.234 -10.523 10.953 1 91.12 176 GLU B CA 1
ATOM 3966 C C . GLU B 1 176 ? 10.961 -10.289 10.148 1 91.12 176 GLU B C 1
ATOM 3968 O O . GLU B 1 176 ? 10.984 -9.602 9.125 1 91.12 176 GLU B O 1
ATOM 3973 N N . LYS B 1 177 ? 9.891 -10.938 10.602 1 93.25 177 LYS B N 1
ATOM 3974 C CA . LYS B 1 177 ? 8.594 -10.703 9.984 1 93.25 177 LYS B CA 1
ATOM 3975 C C . LYS B 1 177 ? 8.055 -9.32 10.336 1 93.25 177 LYS B C 1
ATOM 3977 O O . LYS B 1 177 ? 8.117 -8.898 11.492 1 93.25 177 LYS B O 1
ATOM 3982 N N . VAL B 1 178 ? 7.602 -8.594 9.391 1 95.12 178 VAL B N 1
ATOM 3983 C CA . VAL B 1 178 ? 7.059 -7.258 9.586 1 95.12 178 VAL B CA 1
ATOM 3984 C C . VAL B 1 178 ? 5.551 -7.336 9.82 1 95.12 178 VAL B C 1
ATOM 3986 O O . VAL B 1 178 ? 4.785 -7.645 8.906 1 95.12 178 VAL B O 1
ATOM 3989 N N . THR B 1 179 ? 5.172 -7.023 11.016 1 93.31 179 THR B N 1
ATOM 3990 C CA . THR B 1 179 ? 3.771 -6.988 11.422 1 93.31 179 THR B CA 1
ATOM 3991 C C . THR B 1 179 ? 3.445 -5.676 12.125 1 93.31 179 THR B C 1
ATOM 3993 O O . THR B 1 179 ? 3.381 -5.625 13.352 1 93.31 179 THR B O 1
ATOM 3996 N N . PRO B 1 180 ? 3.164 -4.652 11.328 1 94 180 PRO B N 1
ATOM 3997 C CA . PRO B 1 180 ? 2.982 -3.324 11.922 1 94 180 PRO B CA 1
ATOM 3998 C C . PRO B 1 180 ? 1.766 -3.248 12.836 1 94 180 PRO B C 1
ATOM 4000 O O . PRO B 1 180 ? 1.773 -2.502 13.82 1 94 180 PRO B O 1
ATOM 4003 N N . LEU B 1 181 ? 0.71 -3.98 12.508 1 93.31 181 LEU B N 1
ATOM 4004 C CA . LEU B 1 181 ? -0.501 -4.066 13.312 1 93.31 181 LEU B CA 1
ATOM 4005 C C . LEU B 1 181 ? -0.696 -5.48 13.852 1 93.31 181 LEU B C 1
ATOM 4007 O O . LEU B 1 181 ? -1.206 -6.355 13.141 1 93.31 181 LEU B O 1
ATOM 4011 N N . PRO B 1 182 ? -0.287 -5.68 15.07 1 88.81 182 PRO B N 1
ATOM 4012 C CA . PRO B 1 182 ? -0.351 -7.031 15.633 1 88.81 182 PRO B CA 1
ATOM 4013 C C . PRO B 1 182 ? -1.751 -7.637 15.562 1 88.81 182 PRO B C 1
ATOM 4015 O O . PRO B 1 182 ? -2.738 -6.953 15.852 1 88.81 182 PRO B O 1
ATOM 4018 N N . GLY B 1 183 ? -1.766 -8.859 15.133 1 91.19 183 GLY B N 1
ATOM 4019 C CA . GLY B 1 183 ? -3.025 -9.586 15.109 1 91.19 183 GLY B CA 1
ATOM 4020 C C . GLY B 1 183 ? -3.758 -9.469 13.789 1 91.19 183 GLY B C 1
ATOM 4021 O O . GLY B 1 183 ? -4.699 -10.219 13.523 1 91.19 183 GLY B O 1
ATOM 4022 N N . VAL B 1 184 ? -3.387 -8.547 12.969 1 95.06 184 VAL B N 1
ATOM 4023 C CA . VAL B 1 184 ? -4.039 -8.383 11.672 1 95.06 184 VAL B CA 1
ATOM 4024 C C . VAL B 1 184 ? -3.391 -9.297 10.641 1 95.06 184 VAL B C 1
ATOM 4026 O O . VAL B 1 184 ? -2.197 -9.18 10.352 1 95.06 184 VAL B O 1
ATOM 4029 N N . PRO B 1 185 ? -4.148 -10.25 10.055 1 96.44 185 PRO B N 1
ATOM 4030 C CA . PRO B 1 185 ? -3.576 -11.109 9.008 1 96.44 185 PRO B CA 1
ATOM 4031 C C . PRO B 1 185 ? -3.012 -10.312 7.836 1 96.44 185 PRO B C 1
ATOM 4033 O O . PRO B 1 185 ? -3.6 -9.312 7.426 1 96.44 185 PRO B O 1
ATOM 4036 N N . ALA B 1 186 ? -1.878 -10.742 7.281 1 97.56 186 ALA B N 1
ATOM 4037 C CA . ALA B 1 186 ? -1.149 -10.047 6.227 1 97.56 186 ALA B CA 1
ATOM 4038 C C . ALA B 1 186 ? -2.014 -9.883 4.98 1 97.56 186 ALA B C 1
ATOM 4040 O O . ALA B 1 186 ? -1.933 -8.867 4.289 1 97.56 186 ALA B O 1
ATOM 4041 N N . PRO B 1 187 ? -2.916 -10.836 4.645 1 97.5 187 PRO B N 1
ATOM 4042 C CA . PRO B 1 187 ? -3.68 -10.766 3.398 1 97.5 187 PRO B CA 1
ATOM 4043 C C . PRO B 1 187 ? -4.66 -9.594 3.377 1 97.5 187 PRO B C 1
ATOM 4045 O O . PRO B 1 187 ? -5.152 -9.211 2.312 1 97.5 187 PRO B O 1
ATOM 4048 N N . ILE B 1 188 ? -4.98 -9.031 4.512 1 97.25 188 ILE B N 1
ATOM 4049 C CA . ILE B 1 188 ? -5.969 -7.961 4.562 1 97.25 188 ILE B CA 1
ATOM 4050 C C . ILE B 1 188 ? -5.414 -6.715 3.881 1 97.25 188 ILE B C 1
ATOM 4052 O O . ILE B 1 188 ? -6.109 -6.07 3.092 1 97.25 188 ILE B O 1
ATOM 4056 N N . MET B 1 189 ? -4.125 -6.445 4.125 1 98.19 189 MET B N 1
ATOM 4057 C CA . MET B 1 189 ? -3.562 -5.203 3.6 1 98.19 189 MET B CA 1
ATOM 4058 C C . MET B 1 189 ? -2.092 -5.383 3.238 1 98.19 189 MET B C 1
ATOM 4060 O O . MET B 1 189 ? -1.676 -5.047 2.127 1 98.19 189 MET B O 1
ATOM 4064 N N . GLU B 1 190 ? -1.318 -5.977 4.098 1 98.44 190 GLU B N 1
ATOM 4065 C CA . GLU B 1 190 ? 0.133 -6.023 3.949 1 98.44 190 GLU B CA 1
ATOM 4066 C C . GLU B 1 190 ? 0.535 -6.809 2.703 1 98.44 190 GLU B C 1
ATOM 4068 O O . GLU B 1 190 ? 1.548 -6.504 2.07 1 98.44 190 GLU B O 1
ATOM 4073 N N . PHE B 1 191 ? -0.269 -7.852 2.312 1 98.75 191 PHE B N 1
ATOM 4074 C CA . PHE B 1 191 ? -0.034 -8.562 1.062 1 98.75 191 PHE B CA 1
ATOM 4075 C C . PHE B 1 191 ? -0.06 -7.598 -0.12 1 98.75 191 PHE B C 1
ATOM 4077 O O . PHE B 1 191 ? 0.753 -7.715 -1.039 1 98.75 191 PHE B O 1
ATOM 4084 N N . MET B 1 192 ? -1.031 -6.648 -0.107 1 98.81 192 MET B N 1
ATOM 4085 C CA . MET B 1 192 ? -1.164 -5.684 -1.194 1 98.81 192 MET B CA 1
ATOM 4086 C C . MET B 1 192 ? 0.07 -4.793 -1.282 1 98.81 192 MET B C 1
ATOM 4088 O O . MET B 1 192 ? 0.546 -4.488 -2.379 1 98.81 192 MET B O 1
ATOM 4092 N N . PHE B 1 193 ? 0.595 -4.445 -0.115 1 98.81 193 PHE B N 1
ATOM 4093 C CA . PHE B 1 193 ? 1.802 -3.629 -0.059 1 98.81 193 PHE B CA 1
ATOM 4094 C C . PHE B 1 193 ? 3.002 -4.398 -0.598 1 98.81 193 PHE B C 1
ATOM 4096 O O . PHE B 1 193 ? 3.797 -3.859 -1.37 1 98.81 193 PHE B O 1
ATOM 4103 N N . ASP B 1 194 ? 3.086 -5.648 -0.216 1 98.81 194 ASP B N 1
ATOM 4104 C CA . ASP B 1 194 ? 4.262 -6.41 -0.627 1 98.81 194 ASP B CA 1
ATOM 4105 C C . ASP B 1 194 ? 4.234 -6.691 -2.129 1 98.81 194 ASP B C 1
ATOM 4107 O O . ASP B 1 194 ? 5.285 -6.723 -2.775 1 98.81 194 ASP B O 1
ATOM 4111 N N . SER B 1 195 ? 3.027 -6.957 -2.699 1 98.88 195 SER B N 1
ATOM 4112 C CA . SER B 1 195 ? 2.893 -7.066 -4.148 1 98.88 195 SER B CA 1
ATOM 4113 C C . SER B 1 195 ? 3.357 -5.793 -4.844 1 98.88 195 SER B C 1
ATOM 4115 O O . SER B 1 195 ? 4.02 -5.852 -5.883 1 98.88 195 SER B O 1
ATOM 4117 N N . THR B 1 196 ? 3.027 -4.672 -4.254 1 98.88 196 THR B N 1
ATOM 4118 C CA . THR B 1 196 ? 3.416 -3.381 -4.809 1 98.88 196 THR B CA 1
ATOM 4119 C C . THR B 1 196 ? 4.93 -3.203 -4.754 1 98.88 196 THR B C 1
ATOM 4121 O O . THR B 1 196 ? 5.543 -2.756 -5.727 1 98.88 196 THR B O 1
ATOM 4124 N N . ARG B 1 197 ? 5.562 -3.607 -3.641 1 98.56 197 ARG B N 1
ATOM 4125 C CA . ARG B 1 197 ? 7.02 -3.58 -3.527 1 98.56 197 ARG B CA 1
ATOM 4126 C C . ARG B 1 197 ? 7.668 -4.422 -4.621 1 98.56 197 ARG B C 1
ATOM 4128 O O . ARG B 1 197 ? 8.656 -4.004 -5.227 1 98.56 197 ARG B O 1
ATOM 4135 N N . ALA B 1 198 ? 7.113 -5.598 -4.832 1 98.69 198 ALA B N 1
ATOM 4136 C CA . ALA B 1 198 ? 7.672 -6.512 -5.824 1 98.69 198 ALA B CA 1
ATOM 4137 C C . ALA B 1 198 ? 7.578 -5.922 -7.227 1 98.69 198 ALA B C 1
ATOM 4139 O O . ALA B 1 198 ? 8.516 -6.035 -8.023 1 98.69 198 ALA B O 1
ATOM 4140 N N . LEU B 1 199 ? 6.434 -5.312 -7.547 1 98.69 199 LEU B N 1
ATOM 4141 C CA . LEU B 1 199 ? 6.258 -4.688 -8.852 1 98.69 199 LEU B CA 1
ATOM 4142 C C . LEU B 1 199 ? 7.254 -3.547 -9.047 1 98.69 199 LEU B C 1
ATOM 4144 O O . LEU B 1 199 ? 7.891 -3.441 -10.094 1 98.69 199 LEU B O 1
ATOM 4148 N N . MET B 1 200 ? 7.379 -2.699 -8.023 1 98.31 200 MET B N 1
ATOM 4149 C CA . MET B 1 200 ? 8.367 -1.628 -8.117 1 98.31 200 MET B CA 1
ATOM 4150 C C . MET B 1 200 ? 9.766 -2.195 -8.328 1 98.31 200 MET B C 1
ATOM 4152 O O . MET B 1 200 ? 10.508 -1.717 -9.188 1 98.31 200 MET B O 1
ATOM 4156 N N . SER B 1 201 ? 10.125 -3.205 -7.559 1 97.62 201 SER B N 1
ATOM 4157 C CA . SER B 1 201 ? 11.438 -3.846 -7.637 1 97.62 201 SER B CA 1
ATOM 4158 C C . SER B 1 201 ? 11.719 -4.348 -9.047 1 97.62 201 SER B C 1
ATOM 4160 O O . SER B 1 201 ? 12.773 -4.062 -9.617 1 97.62 201 SER B O 1
ATOM 4162 N N . LEU B 1 202 ? 10.773 -5.035 -9.641 1 98 202 LEU B N 1
ATOM 4163 C CA . LEU B 1 202 ? 10.938 -5.613 -10.969 1 98 202 LEU B CA 1
ATOM 4164 C C . LEU B 1 202 ? 11.055 -4.523 -12.031 1 98 202 LEU B C 1
ATOM 4166 O O . LEU B 1 202 ? 11.93 -4.59 -12.898 1 98 202 LEU B O 1
ATOM 4170 N N . LEU B 1 203 ? 10.219 -3.52 -11.953 1 98.06 203 LEU B N 1
ATOM 4171 C CA . LEU B 1 203 ? 10.094 -2.525 -13.016 1 98.06 203 LEU B CA 1
ATOM 4172 C C . LEU B 1 203 ? 11.258 -1.542 -12.977 1 98.06 203 LEU B C 1
ATOM 4174 O O . LEU B 1 203 ? 11.773 -1.136 -14.023 1 98.06 203 LEU B O 1
ATOM 4178 N N . THR B 1 204 ? 11.75 -1.193 -11.781 1 97.44 204 THR B N 1
ATOM 4179 C CA . THR B 1 204 ? 12.758 -0.147 -11.688 1 97.44 204 THR B CA 1
ATOM 4180 C C . THR B 1 204 ? 14.164 -0.74 -11.789 1 97.44 204 THR B C 1
ATOM 4182 O O . THR B 1 204 ? 15.125 -0.03 -12.102 1 97.44 204 THR B O 1
ATOM 4185 N N . SER B 1 205 ? 14.336 -2.055 -11.539 1 96.31 205 SER B N 1
ATOM 4186 C CA . SER B 1 205 ? 15.648 -2.693 -11.578 1 96.31 205 SER B CA 1
ATOM 4187 C C . SER B 1 205 ? 16.078 -2.971 -13.016 1 96.31 205 SER B C 1
ATOM 4189 O O . SER B 1 205 ? 17.25 -3.27 -13.273 1 96.31 205 SER B O 1
ATOM 4191 N N . GLY B 1 206 ? 15.078 -2.957 -13.93 1 95.06 206 GLY B N 1
ATOM 4192 C CA . GLY B 1 206 ? 15.367 -3.307 -15.312 1 95.06 206 GLY B CA 1
ATOM 4193 C C . GLY B 1 206 ? 15.211 -4.789 -15.602 1 95.06 206 GLY B C 1
ATOM 4194 O O . GLY B 1 206 ? 15.391 -5.227 -16.734 1 95.06 206 GLY B O 1
ATOM 4195 N N . THR B 1 207 ? 14.852 -5.57 -14.664 1 97.44 207 THR B N 1
ATOM 4196 C CA . THR B 1 207 ? 14.68 -7.012 -14.812 1 97.44 207 THR B CA 1
ATOM 4197 C C . THR B 1 207 ? 13.672 -7.328 -15.914 1 97.44 207 THR B C 1
ATOM 4199 O O . THR B 1 207 ? 13.914 -8.203 -16.75 1 97.44 207 THR B O 1
ATOM 4202 N N . VAL B 1 208 ? 12.57 -6.605 -15.992 1 98.06 208 VAL B N 1
ATOM 4203 C CA . VAL B 1 208 ? 11.516 -6.883 -16.953 1 98.06 208 VAL B CA 1
ATOM 4204 C C . VAL B 1 208 ? 12.039 -6.656 -18.375 1 98.06 208 VAL B C 1
ATOM 4206 O O . VAL B 1 208 ? 11.805 -7.477 -19.266 1 98.06 208 VAL B O 1
ATOM 4209 N N . ASP B 1 209 ? 12.805 -5.598 -18.531 1 94.19 209 ASP B N 1
ATOM 4210 C CA . ASP B 1 209 ? 13.391 -5.293 -19.828 1 94.19 209 ASP B CA 1
ATOM 4211 C C . ASP B 1 209 ? 14.422 -6.34 -20.219 1 94.19 209 ASP B C 1
ATOM 4213 O O . ASP B 1 209 ? 14.492 -6.742 -21.391 1 94.19 209 ASP B O 1
ATOM 4217 N N . ARG B 1 210 ? 15.133 -6.738 -19.312 1 95.25 210 ARG B N 1
ATOM 4218 C CA . ARG B 1 210 ? 16.234 -7.66 -19.547 1 95.25 210 ARG B CA 1
ATOM 4219 C C . ARG B 1 210 ? 15.727 -9.07 -19.828 1 95.25 210 ARG B C 1
ATOM 4221 O O . ARG B 1 210 ? 16.422 -9.867 -20.469 1 95.25 210 ARG B O 1
ATOM 4228 N N . CYS B 1 211 ? 14.539 -9.383 -19.438 1 98.31 211 CYS B N 1
ATOM 4229 C CA . CYS B 1 211 ? 14 -10.742 -19.516 1 98.31 211 CYS B CA 1
ATOM 4230 C C . CYS B 1 211 ? 12.742 -10.781 -20.375 1 98.31 211 CYS B C 1
ATOM 4232 O O . CYS B 1 211 ? 11.664 -11.117 -19.875 1 98.31 211 CYS B O 1
ATOM 4234 N N . PRO B 1 212 ? 12.836 -10.555 -21.641 1 97.69 212 PRO B N 1
ATOM 4235 C CA . PRO B 1 212 ? 11.664 -10.445 -22.516 1 97.69 212 PRO B CA 1
ATOM 4236 C C . PRO B 1 212 ? 10.93 -11.766 -22.688 1 97.69 212 PRO B C 1
ATOM 4238 O O . PRO B 1 212 ? 9.797 -11.789 -23.172 1 97.69 212 PRO B O 1
ATOM 4241 N N . GLY B 1 213 ? 11.539 -12.852 -22.297 1 98.38 213 GLY B N 1
ATOM 4242 C CA . GLY B 1 213 ? 10.922 -14.156 -22.453 1 98.38 213 GLY B CA 1
ATOM 4243 C C . GLY B 1 213 ? 9.977 -14.508 -21.312 1 98.38 213 GLY B C 1
ATOM 4244 O O . GLY B 1 213 ? 9.273 -15.516 -21.375 1 98.38 213 GLY B O 1
ATOM 4245 N N . ILE B 1 214 ? 9.93 -13.688 -20.297 1 98.75 214 ILE B N 1
ATOM 4246 C CA . ILE B 1 214 ? 9.039 -13.945 -19.172 1 98.75 214 ILE B CA 1
ATOM 4247 C C . ILE B 1 214 ? 7.723 -13.203 -19.391 1 98.75 214 ILE B C 1
ATOM 4249 O O . ILE B 1 214 ? 7.719 -12.031 -19.781 1 98.75 214 ILE B O 1
ATOM 4253 N N . THR B 1 215 ? 6.629 -13.891 -19.203 1 98.69 215 THR B N 1
ATOM 4254 C CA . THR B 1 215 ? 5.344 -13.234 -19 1 98.69 215 THR B CA 1
ATOM 4255 C C . THR B 1 215 ? 4.969 -13.242 -17.516 1 98.69 215 THR B C 1
ATOM 4257 O O . THR B 1 215 ? 4.883 -14.305 -16.891 1 98.69 215 THR B O 1
ATOM 4260 N N . PHE B 1 216 ? 4.742 -12.086 -16.984 1 98.88 216 PHE B N 1
ATOM 4261 C CA . PHE B 1 216 ? 4.5 -11.938 -15.555 1 98.88 216 PHE B CA 1
ATOM 4262 C C . PHE B 1 216 ? 3.004 -11.906 -15.258 1 98.88 216 PHE B C 1
ATOM 4264 O O . PHE B 1 216 ? 2.23 -11.305 -16 1 98.88 216 PHE B O 1
ATOM 4271 N N . VAL B 1 217 ? 2.598 -12.547 -14.195 1 98.94 217 VAL B N 1
ATOM 4272 C CA . VAL B 1 217 ? 1.227 -12.469 -13.703 1 98.94 217 VAL B CA 1
ATOM 4273 C C . VAL B 1 217 ? 1.218 -11.891 -12.281 1 98.94 217 VAL B C 1
ATOM 4275 O O . VAL B 1 217 ? 1.771 -12.492 -11.359 1 98.94 217 VAL B O 1
ATOM 4278 N N . ALA B 1 218 ? 0.697 -10.688 -12.156 1 98.81 218 ALA B N 1
ATOM 4279 C CA . ALA B 1 218 ? 0.487 -10.078 -10.852 1 98.81 218 ALA B CA 1
ATOM 4280 C C . ALA B 1 218 ? -0.928 -10.336 -10.344 1 98.81 218 ALA B C 1
ATOM 4282 O O . ALA B 1 218 ? -1.876 -10.398 -11.125 1 98.81 218 ALA B O 1
ATOM 4283 N N . CYS B 1 219 ? -1.051 -10.484 -9.062 1 98.12 219 CYS B N 1
ATOM 4284 C CA . CYS B 1 219 ? -2.342 -10.93 -8.547 1 98.12 219 CYS B CA 1
ATOM 4285 C C . CYS B 1 219 ? -3.092 -9.773 -7.891 1 98.12 219 CYS B C 1
ATOM 4287 O O . CYS B 1 219 ? -2.596 -8.648 -7.855 1 98.12 219 CYS B O 1
ATOM 4289 N N . HIS B 1 220 ? -4.305 -10 -7.551 1 98.75 220 HIS B N 1
ATOM 4290 C CA . HIS B 1 220 ? -5.188 -9.133 -6.773 1 98.75 220 HIS B CA 1
ATOM 4291 C C . HIS B 1 220 ? -5.363 -7.777 -7.449 1 98.75 220 HIS B C 1
ATOM 4293 O O . HIS B 1 220 ? -5.227 -6.734 -6.805 1 98.75 220 HIS B O 1
ATOM 4299 N N . CYS B 1 221 ? -5.512 -7.832 -8.734 1 98.81 221 CYS B N 1
ATOM 4300 C CA . CYS B 1 221 ? -5.887 -6.648 -9.5 1 98.81 221 CYS B CA 1
ATOM 4301 C C . CYS B 1 221 ? -4.82 -5.566 -9.383 1 98.81 221 CYS B C 1
ATOM 4303 O O . CYS B 1 221 ? -5.141 -4.379 -9.273 1 98.81 221 CYS B O 1
ATOM 4305 N N . GLY B 1 222 ? -3.525 -5.938 -9.273 1 98.75 222 GLY B N 1
ATOM 4306 C CA . GLY B 1 222 ? -2.432 -4.977 -9.227 1 98.75 222 GLY B CA 1
ATOM 4307 C C . GLY B 1 222 ? -2.209 -4.402 -7.836 1 98.75 222 GLY B C 1
ATOM 4308 O O . GLY B 1 222 ? -1.418 -3.471 -7.668 1 98.75 222 GLY B O 1
ATOM 4309 N N . ALA B 1 223 ? -2.961 -4.883 -6.867 1 98.81 223 ALA B N 1
ATOM 4310 C CA . ALA B 1 223 ? -2.822 -4.496 -5.465 1 98.81 223 ALA B CA 1
ATOM 4311 C C . ALA B 1 223 ? -2.889 -2.982 -5.305 1 98.81 223 ALA B C 1
ATOM 4313 O O . ALA B 1 223 ? -3.861 -2.348 -5.723 1 98.81 223 ALA B O 1
ATOM 4314 N N . THR B 1 224 ? -1.858 -2.352 -4.707 1 98.88 224 THR B N 1
ATOM 4315 C CA . THR B 1 224 ? -1.877 -0.915 -4.457 1 98.88 224 THR B CA 1
ATOM 4316 C C . THR B 1 224 ? -0.905 -0.191 -5.383 1 98.88 224 THR B C 1
ATOM 4318 O O . THR B 1 224 ? -0.528 0.954 -5.125 1 98.88 224 THR B O 1
ATOM 4321 N N . PHE B 1 225 ? -0.467 -0.856 -6.434 1 98.88 225 PHE B N 1
ATOM 4322 C CA . PHE B 1 225 ? 0.521 -0.299 -7.352 1 98.88 225 PHE B CA 1
ATOM 4323 C C . PHE B 1 225 ? -0.09 0.812 -8.195 1 98.88 225 PHE B C 1
ATOM 4325 O O . PHE B 1 225 ? 0.516 1.872 -8.367 1 98.88 225 PHE B O 1
ATOM 4332 N N . PRO B 1 226 ? -1.398 0.7 -8.68 1 98.81 226 PRO B N 1
ATOM 4333 C CA . PRO B 1 226 ? -1.899 1.632 -9.695 1 98.81 226 PRO B CA 1
ATOM 4334 C C . PRO B 1 226 ? -1.919 3.08 -9.203 1 98.81 226 PRO B C 1
ATOM 4336 O O . PRO B 1 226 ? -1.44 3.977 -9.906 1 98.81 226 PRO B O 1
ATOM 4339 N N . PRO B 1 227 ? -2.307 3.324 -7.977 1 98.62 227 PRO B N 1
ATOM 4340 C CA . PRO B 1 227 ? -2.389 4.734 -7.586 1 98.62 227 PRO B CA 1
ATOM 4341 C C . PRO B 1 227 ? -1.016 5.387 -7.438 1 98.62 227 PRO B C 1
ATOM 4343 O O . PRO B 1 227 ? -0.895 6.609 -7.539 1 98.62 227 PRO B O 1
ATOM 4346 N N . ILE B 1 228 ? 0.043 4.59 -7.227 1 98.56 228 ILE B N 1
ATOM 4347 C CA . ILE B 1 228 ? 1.302 5.262 -6.918 1 98.56 228 ILE B CA 1
ATOM 4348 C C . ILE B 1 228 ? 2.328 4.957 -8.008 1 98.56 228 ILE B C 1
ATOM 4350 O O . ILE B 1 228 ? 3.525 5.199 -7.824 1 98.56 228 ILE B O 1
ATOM 4354 N N . MET B 1 229 ? 1.871 4.445 -9.156 1 98.62 229 MET B N 1
ATOM 4355 C CA . MET B 1 229 ? 2.764 4.148 -10.273 1 98.62 229 MET B CA 1
ATOM 4356 C C . MET B 1 229 ? 3.5 5.406 -10.727 1 98.62 229 MET B C 1
ATOM 4358 O O . MET B 1 229 ? 4.715 5.379 -10.938 1 98.62 229 MET B O 1
ATOM 4362 N N . ASP B 1 230 ? 2.812 6.527 -10.875 1 98.44 230 ASP B N 1
ATOM 4363 C CA . ASP B 1 230 ? 3.412 7.777 -11.328 1 98.44 230 ASP B CA 1
ATOM 4364 C C . ASP B 1 230 ? 4.449 8.289 -10.328 1 98.44 230 ASP B C 1
ATOM 4366 O O . ASP B 1 230 ? 5.477 8.844 -10.727 1 98.44 230 ASP B O 1
ATOM 4370 N N . ARG B 1 231 ? 4.133 8.172 -9.07 1 98.25 231 ARG B N 1
ATOM 4371 C CA . ARG B 1 231 ? 5.07 8.562 -8.016 1 98.25 231 ARG B CA 1
ATOM 4372 C C . ARG B 1 231 ? 6.348 7.73 -8.086 1 98.25 231 ARG B C 1
ATOM 4374 O O . ARG B 1 231 ? 7.449 8.273 -7.977 1 98.25 231 ARG B O 1
ATOM 4381 N N . ILE B 1 232 ? 6.191 6.398 -8.273 1 98.06 232 ILE B N 1
ATOM 4382 C CA . ILE B 1 232 ? 7.332 5.5 -8.406 1 98.06 232 ILE B CA 1
ATOM 4383 C C . ILE B 1 232 ? 8.18 5.914 -9.602 1 98.06 232 ILE B C 1
ATOM 4385 O O . ILE B 1 232 ? 9.406 6.02 -9.5 1 98.06 232 ILE B O 1
ATOM 4389 N N . ALA B 1 233 ? 7.531 6.18 -10.727 1 98.06 233 ALA B N 1
ATOM 4390 C CA . ALA B 1 233 ? 8.25 6.609 -11.922 1 98.06 233 ALA B CA 1
ATOM 4391 C C . ALA B 1 233 ? 8.984 7.926 -11.68 1 98.06 233 ALA B C 1
ATOM 4393 O O . ALA B 1 233 ? 10.172 8.055 -12 1 98.06 233 ALA B O 1
ATOM 4394 N N . GLU B 1 234 ? 8.305 8.898 -11.055 1 97.19 234 GLU B N 1
ATOM 4395 C CA . GLU B 1 234 ? 8.828 10.242 -10.828 1 97.19 234 GLU B CA 1
ATOM 4396 C C . GLU B 1 234 ? 10.109 10.203 -10 1 97.19 234 GLU B C 1
ATOM 4398 O O . GLU B 1 234 ? 11.039 10.977 -10.258 1 97.19 234 GLU B O 1
ATOM 4403 N N . PHE B 1 235 ? 10.164 9.258 -9.078 1 96.62 235 PHE B N 1
ATOM 4404 C CA . PHE B 1 235 ? 11.289 9.25 -8.141 1 96.62 235 PHE B CA 1
ATOM 4405 C C . PHE B 1 235 ? 12.172 8.031 -8.359 1 96.62 235 PHE B C 1
ATOM 4407 O O . PHE B 1 235 ? 13 7.699 -7.512 1 96.62 235 PHE B O 1
ATOM 4414 N N . SER B 1 236 ? 12.023 7.355 -9.438 1 96.81 236 SER B N 1
ATOM 4415 C CA . SER B 1 236 ? 12.688 6.078 -9.688 1 96.81 236 SER B CA 1
ATOM 4416 C C . SER B 1 236 ? 14.203 6.227 -9.688 1 96.81 236 SER B C 1
ATOM 4418 O O . SER B 1 236 ? 14.922 5.293 -9.336 1 96.81 236 SER B O 1
ATOM 4420 N N . ALA B 1 237 ? 14.75 7.422 -10.047 1 94.44 237 ALA B N 1
ATOM 4421 C CA . ALA B 1 237 ? 16.188 7.637 -10.094 1 94.44 237 ALA B CA 1
ATOM 4422 C C . ALA B 1 237 ? 16.797 7.574 -8.695 1 94.44 237 ALA B C 1
ATOM 4424 O O . ALA B 1 237 ? 18.016 7.395 -8.547 1 94.44 237 ALA B O 1
ATOM 4425 N N . MET B 1 238 ? 15.945 7.715 -7.66 1 92.5 238 MET B N 1
ATOM 4426 C CA . MET B 1 238 ? 16.406 7.68 -6.277 1 92.5 238 MET B CA 1
ATOM 4427 C C . MET B 1 238 ? 16.453 6.25 -5.75 1 92.5 238 MET B C 1
ATOM 4429 O O . MET B 1 238 ? 16.953 6 -4.648 1 92.5 238 MET B O 1
ATOM 4433 N N . ILE B 1 239 ? 15.914 5.293 -6.488 1 93 239 ILE B N 1
ATOM 4434 C CA . ILE B 1 239 ? 15.867 3.896 -6.07 1 93 239 ILE B CA 1
ATOM 4435 C C . ILE B 1 239 ? 17.188 3.213 -6.426 1 93 239 ILE B C 1
ATOM 4437 O O . ILE B 1 239 ? 17.625 3.246 -7.582 1 93 239 ILE B O 1
ATOM 4441 N N . PRO B 1 240 ? 17.797 2.643 -5.422 1 89.88 240 PRO B N 1
ATOM 4442 C CA . PRO B 1 240 ? 19.062 1.967 -5.703 1 89.88 240 PRO B CA 1
ATOM 4443 C C . PRO B 1 240 ? 18.938 0.894 -6.781 1 89.88 240 PRO B C 1
ATOM 4445 O O . PRO B 1 240 ? 17.969 0.129 -6.781 1 89.88 240 PRO B O 1
ATOM 4448 N N . GLY B 1 241 ? 19.844 0.942 -7.742 1 87.12 241 GLY B N 1
ATOM 4449 C CA . GLY B 1 241 ? 19.875 -0.096 -8.758 1 87.12 241 GLY B CA 1
ATOM 4450 C C . GLY B 1 241 ? 19.016 0.227 -9.961 1 87.12 241 GLY B C 1
ATOM 4451 O O . GLY B 1 241 ? 18.922 -0.565 -10.906 1 87.12 241 GLY B O 1
ATOM 4452 N N . SER B 1 242 ? 18.406 1.4 -10.016 1 88.38 242 SER B N 1
ATOM 4453 C CA . SER B 1 242 ? 17.438 1.712 -11.062 1 88.38 242 SER B CA 1
ATOM 4454 C C . SER B 1 242 ? 18.141 2.213 -12.328 1 88.38 242 SER B C 1
ATOM 4456 O O . SER B 1 242 ? 17.5 2.422 -13.359 1 88.38 242 SER B O 1
ATOM 4458 N N . GLY B 1 243 ? 19.391 2.213 -12.445 1 85.31 243 GLY 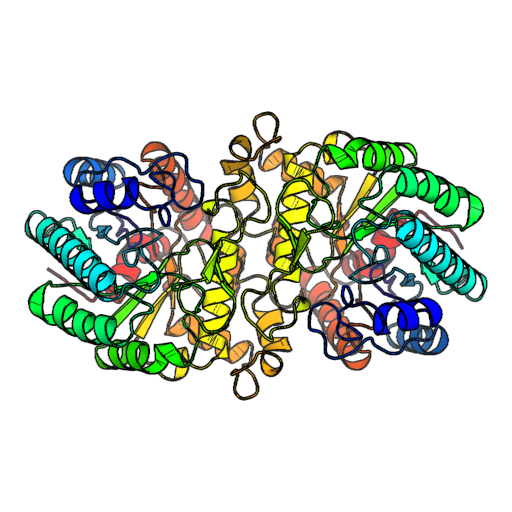B N 1
ATOM 4459 C CA . GLY B 1 243 ? 20.094 2.648 -13.641 1 85.31 243 GLY B CA 1
ATOM 4460 C C . GLY B 1 243 ? 19.562 3.949 -14.211 1 85.31 243 GLY B C 1
ATOM 4461 O O . GLY B 1 243 ? 19.281 4.043 -15.406 1 85.31 243 GLY B O 1
ATOM 4462 N N . GLY B 1 244 ? 19.391 5.09 -13.469 1 88.62 244 GLY B N 1
ATOM 4463 C CA . GLY B 1 244 ? 18.938 6.395 -13.922 1 88.62 244 GLY B CA 1
ATOM 4464 C C . GLY B 1 244 ? 17.422 6.559 -13.852 1 88.62 244 GLY B C 1
ATOM 4465 O O . GLY B 1 244 ? 16.891 7.629 -14.148 1 88.62 244 GLY B O 1
ATOM 4466 N N . GLY B 1 245 ? 16.719 5.512 -13.609 1 94.06 245 GLY B N 1
ATOM 4467 C CA . GLY B 1 245 ? 15.273 5.613 -13.43 1 94.06 245 GLY B CA 1
ATOM 4468 C C . GLY B 1 245 ? 14.484 5.062 -14.602 1 94.06 245 GLY B C 1
ATOM 4469 O O . GLY B 1 245 ? 15.055 4.48 -15.523 1 94.06 245 GLY B O 1
ATOM 4470 N N . ILE B 1 246 ? 13.172 5.117 -14.555 1 97.25 246 ILE B N 1
ATOM 4471 C CA . ILE B 1 246 ? 12.242 4.637 -15.578 1 97.25 246 ILE B CA 1
ATOM 4472 C C . ILE B 1 246 ? 11.078 5.617 -15.719 1 97.25 246 ILE B C 1
ATOM 4474 O O . ILE B 1 246 ? 10.602 6.172 -14.727 1 97.25 246 ILE B O 1
ATOM 4478 N N . THR B 1 247 ? 10.609 5.855 -16.906 1 97.44 247 THR B N 1
ATOM 4479 C CA . THR B 1 247 ? 9.516 6.793 -17.125 1 97.44 247 THR B CA 1
ATOM 4480 C C . THR B 1 247 ? 8.164 6.105 -16.906 1 97.44 247 THR B C 1
ATOM 4482 O O . THR B 1 247 ? 8.062 4.883 -17.016 1 97.44 247 THR B O 1
ATOM 4485 N N . ALA B 1 248 ? 7.184 6.863 -16.656 1 97.94 248 ALA B N 1
ATOM 4486 C CA . ALA B 1 248 ? 5.824 6.34 -16.531 1 97.94 248 ALA B CA 1
ATOM 4487 C C . ALA B 1 248 ? 5.375 5.68 -17.828 1 97.94 248 ALA B C 1
ATOM 4489 O O . ALA B 1 248 ? 4.699 4.648 -17.812 1 97.94 248 ALA B O 1
ATOM 4490 N N . GLU B 1 249 ? 5.754 6.234 -18.938 1 97.94 249 GLU B N 1
ATOM 4491 C CA . GLU B 1 249 ? 5.402 5.695 -20.25 1 97.94 249 GLU B CA 1
ATOM 4492 C C . GLU B 1 249 ? 6 4.305 -20.438 1 97.94 249 GLU B C 1
ATOM 4494 O O . GLU B 1 249 ? 5.332 3.402 -20.953 1 97.94 249 GLU B O 1
ATOM 4499 N N . LYS B 1 250 ? 7.242 4.191 -20.062 1 97.94 250 LYS B N 1
ATOM 4500 C CA . LYS B 1 250 ? 7.898 2.895 -20.203 1 97.94 250 LYS B CA 1
ATOM 4501 C C . LYS B 1 250 ? 7.254 1.854 -19.297 1 97.94 250 LYS B C 1
ATOM 4503 O O . LYS B 1 250 ? 7.082 0.699 -19.688 1 97.94 250 LYS B O 1
ATOM 4508 N N . ILE B 1 251 ? 6.895 2.238 -18.078 1 98.38 251 ILE B N 1
ATOM 4509 C CA . ILE B 1 251 ? 6.207 1.326 -17.172 1 98.38 251 ILE B CA 1
ATOM 4510 C C . ILE B 1 251 ? 4.898 0.857 -17.797 1 98.38 251 ILE B C 1
ATOM 4512 O O . ILE B 1 251 ? 4.617 -0.343 -17.828 1 98.38 251 ILE B O 1
ATOM 4516 N N . ARG B 1 252 ? 4.145 1.747 -18.328 1 98.19 252 ARG B N 1
ATOM 4517 C CA . ARG B 1 252 ? 2.867 1.404 -18.953 1 98.19 252 ARG B CA 1
ATOM 4518 C C . ARG B 1 252 ? 3.064 0.442 -20.109 1 98.19 252 ARG B C 1
ATOM 4520 O O . ARG B 1 252 ? 2.289 -0.501 -20.281 1 98.19 252 ARG B O 1
ATOM 4527 N N . GLN B 1 253 ? 4.086 0.719 -20.859 1 98.38 253 GLN B N 1
ATOM 4528 C CA . GLN B 1 253 ? 4.398 -0.162 -21.969 1 98.38 253 GLN B CA 1
ATOM 4529 C C . GLN B 1 253 ? 4.711 -1.576 -21.484 1 98.38 253 GLN B C 1
ATOM 4531 O O . GLN B 1 253 ? 4.211 -2.553 -22.047 1 98.38 253 GLN B O 1
ATOM 4536 N N . LEU B 1 254 ? 5.477 -1.676 -20.484 1 98.56 254 LEU B N 1
ATOM 4537 C CA . LEU B 1 254 ? 5.859 -2.98 -19.953 1 98.56 254 LEU B CA 1
ATOM 4538 C C . LEU B 1 254 ? 4.656 -3.699 -19.359 1 98.56 254 LEU B C 1
ATOM 4540 O O . LEU B 1 254 ? 4.488 -4.906 -19.547 1 98.56 254 LEU B O 1
ATOM 4544 N N . LEU B 1 255 ? 3.812 -2.951 -18.672 1 98.69 255 LEU B N 1
ATOM 4545 C CA . LEU B 1 255 ? 2.615 -3.553 -18.078 1 98.69 255 LEU B CA 1
ATOM 4546 C C . LEU B 1 255 ? 1.702 -4.105 -19.172 1 98.69 255 LEU B C 1
ATOM 4548 O O . LEU B 1 255 ? 1.129 -5.188 -19.016 1 98.69 255 LEU B O 1
ATOM 4552 N N . GLN B 1 256 ? 1.652 -3.453 -20.234 1 98.31 256 GLN B N 1
ATOM 4553 C CA . GLN B 1 256 ? 0.732 -3.809 -21.312 1 98.31 256 GLN B CA 1
ATOM 4554 C C . GLN B 1 256 ? 1.281 -4.965 -22.141 1 98.31 256 GLN B C 1
ATOM 4556 O O . GLN B 1 256 ? 0.525 -5.656 -22.828 1 98.31 256 GLN B O 1
ATOM 4561 N N . THR B 1 257 ? 2.588 -5.223 -22.047 1 98.12 257 THR B N 1
ATOM 4562 C CA . THR B 1 257 ? 3.164 -6.184 -22.984 1 98.12 257 THR B CA 1
ATOM 4563 C C . THR B 1 257 ? 3.717 -7.395 -22.25 1 98.12 257 THR B C 1
ATOM 4565 O O . THR B 1 257 ? 3.814 -8.484 -22.812 1 98.12 257 THR B O 1
ATOM 4568 N N . ARG B 1 258 ? 4.016 -7.152 -20.984 1 98.56 258 ARG B N 1
ATOM 4569 C CA . ARG B 1 258 ? 4.77 -8.203 -20.312 1 98.56 258 ARG B CA 1
ATOM 4570 C C . ARG B 1 258 ? 4.008 -8.727 -19.094 1 98.56 258 ARG B C 1
ATOM 4572 O O . ARG B 1 258 ? 4.379 -9.75 -18.516 1 98.56 258 ARG B O 1
ATOM 4579 N N . PHE B 1 259 ? 2.869 -8.07 -18.734 1 98.88 259 PHE B N 1
ATOM 4580 C CA . PHE B 1 259 ? 2.172 -8.438 -17.516 1 98.88 259 PHE B CA 1
ATOM 4581 C C . PHE B 1 259 ? 0.725 -8.812 -17.797 1 98.88 259 PHE B C 1
ATOM 4583 O O . PHE B 1 259 ? 0.12 -8.297 -18.734 1 98.88 259 PHE B O 1
ATOM 4590 N N . TYR B 1 260 ? 0.225 -9.766 -17.031 1 98.94 260 TYR B N 1
ATOM 4591 C CA . TYR B 1 260 ? -1.194 -9.977 -16.766 1 98.94 260 TYR B CA 1
ATOM 4592 C C . TYR B 1 260 ? -1.525 -9.711 -15.312 1 98.94 260 TYR B C 1
ATOM 4594 O O . TYR B 1 260 ? -0.642 -9.75 -14.445 1 98.94 260 TYR B O 1
ATOM 4602 N N . PHE B 1 261 ? -2.801 -9.391 -15.086 1 98.94 261 PHE B N 1
ATOM 4603 C CA . PHE B 1 261 ? -3.293 -9.156 -13.734 1 98.94 261 PHE B CA 1
ATOM 4604 C C . PHE B 1 261 ? -4.539 -9.984 -13.453 1 98.94 261 PHE B C 1
ATOM 4606 O O . PHE B 1 261 ? -5.523 -9.898 -14.195 1 98.94 261 PHE B O 1
ATOM 4613 N N . ASP B 1 262 ? -4.469 -10.758 -12.406 1 98.88 262 ASP B N 1
ATOM 4614 C C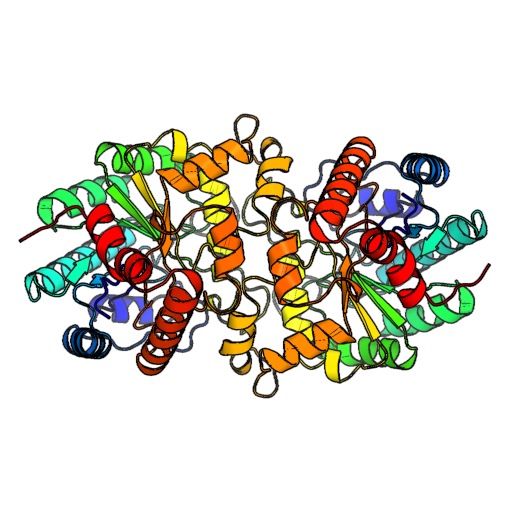A . ASP B 1 262 ? -5.699 -11.492 -12.117 1 98.88 262 ASP B CA 1
ATOM 4615 C C . ASP B 1 262 ? -6.621 -10.672 -11.211 1 98.88 262 ASP B C 1
ATOM 4617 O O . ASP B 1 262 ? -6.184 -9.703 -10.586 1 98.88 262 ASP B O 1
ATOM 4621 N N . LEU B 1 263 ? -7.824 -11.094 -11.148 1 98.81 263 LEU B N 1
ATOM 4622 C CA . LEU B 1 263 ? -8.867 -10.359 -10.445 1 98.81 263 LEU B CA 1
ATOM 4623 C C . LEU B 1 263 ? -9.266 -11.078 -9.164 1 98.81 263 LEU B C 1
ATOM 4625 O O . LEU B 1 263 ? -10.43 -11.016 -8.742 1 98.81 263 LEU B O 1
ATOM 4629 N N . ALA B 1 264 ? -8.297 -11.844 -8.586 1 98.62 264 ALA B N 1
ATOM 4630 C CA . ALA B 1 264 ? -8.547 -12.422 -7.27 1 98.62 264 ALA B CA 1
ATOM 4631 C C . ALA B 1 264 ? -8.758 -11.336 -6.223 1 98.62 264 ALA B C 1
ATOM 4633 O O . ALA B 1 264 ? -8.156 -10.266 -6.309 1 98.62 264 ALA B O 1
ATOM 4634 N N . GLY B 1 265 ? -9.539 -11.656 -5.23 1 97.75 265 GLY B N 1
ATOM 4635 C CA . GLY B 1 265 ? -9.836 -10.703 -4.176 1 97.75 265 GLY B CA 1
ATOM 4636 C C . GLY B 1 265 ? -11.07 -9.867 -4.457 1 97.75 265 GLY B C 1
ATOM 4637 O O . GLY B 1 265 ? -12.133 -10.406 -4.77 1 97.75 265 GLY B O 1
ATOM 4638 N N . LEU B 1 266 ? -10.977 -8.531 -4.254 1 98.19 266 LEU B N 1
ATOM 4639 C CA . LEU B 1 266 ? -12.133 -7.648 -4.359 1 98.19 266 LEU B CA 1
ATOM 4640 C C . LEU B 1 266 ? -11.883 -6.543 -5.379 1 98.19 266 LEU B C 1
ATOM 4642 O O . LEU B 1 266 ? -11.867 -5.359 -5.027 1 98.19 266 LEU B O 1
ATOM 4646 N N . PRO B 1 267 ? -11.711 -6.953 -6.633 1 98.5 267 PRO B N 1
ATOM 4647 C CA . PRO B 1 267 ? -11.492 -5.938 -7.664 1 98.5 267 PRO B CA 1
ATOM 4648 C C . PRO B 1 267 ? -12.688 -5 -7.828 1 98.5 267 PRO B C 1
ATOM 4650 O O . PRO B 1 267 ? -12.523 -3.85 -8.242 1 98.5 267 PRO B O 1
ATOM 4653 N N . PHE B 1 268 ? -13.828 -5.582 -7.629 1 97.88 268 PHE B N 1
ATOM 4654 C CA . PHE B 1 268 ? -15.055 -4.793 -7.688 1 97.88 268 PHE B CA 1
ATOM 4655 C C . PHE B 1 268 ? -15.578 -4.5 -6.285 1 97.88 268 PHE B C 1
ATOM 4657 O O . PHE B 1 268 ? -15.453 -5.328 -5.383 1 97.88 268 PHE B O 1
ATOM 4664 N N . LEU B 1 269 ? -16 -3.311 -6.004 1 95.5 269 LEU B N 1
ATOM 4665 C CA . LEU B 1 269 ? -16.594 -2.365 -6.945 1 95.5 269 LEU B CA 1
ATOM 4666 C C . LEU B 1 269 ? -15.57 -1.318 -7.379 1 95.5 269 LEU B C 1
ATOM 4668 O O . LEU B 1 269 ? -15.719 -0.7 -8.438 1 95.5 269 LEU B O 1
ATOM 4672 N N . ASN B 1 270 ? -14.438 -1.14 -6.695 1 97.5 270 ASN B N 1
ATOM 4673 C CA . ASN B 1 270 ? -13.711 0.11 -6.875 1 97.5 270 ASN B CA 1
ATOM 4674 C C . ASN B 1 270 ? -12.305 -0.136 -7.426 1 97.5 270 ASN B C 1
ATOM 4676 O O . ASN B 1 270 ? -11.836 0.598 -8.297 1 97.5 270 ASN B O 1
ATOM 4680 N N . GLN B 1 271 ? -11.633 -1.192 -7.113 1 98.62 271 GLN B N 1
ATOM 4681 C CA . GLN B 1 271 ? -10.188 -1.348 -7.297 1 98.62 271 GLN B CA 1
ATOM 4682 C C . GLN B 1 271 ? -9.828 -1.391 -8.781 1 98.62 271 GLN B C 1
ATOM 4684 O O . GLN B 1 271 ? -8.836 -0.792 -9.203 1 98.62 271 GLN B O 1
ATOM 4689 N N . ILE B 1 272 ? -10.648 -2.035 -9.578 1 98.81 272 ILE B N 1
ATOM 4690 C CA . ILE B 1 272 ? -10.328 -2.35 -10.969 1 98.81 272 ILE B CA 1
ATOM 4691 C C . ILE B 1 272 ? -10.164 -1.059 -11.766 1 98.81 272 ILE B C 1
ATOM 4693 O O . ILE B 1 272 ? -9.406 -1.012 -12.734 1 98.81 272 ILE B O 1
ATOM 4697 N N . HIS B 1 273 ? -10.781 0.014 -11.359 1 98.5 273 HIS B N 1
ATOM 4698 C CA . HIS B 1 273 ? -10.812 1.25 -12.133 1 98.5 273 HIS B CA 1
ATOM 4699 C C . HIS B 1 273 ? -9.438 1.908 -12.172 1 98.5 273 HIS B C 1
ATOM 4701 O O . HIS B 1 273 ? -9.07 2.539 -13.164 1 98.5 273 HIS B O 1
ATOM 4707 N N . GLY B 1 274 ? -8.695 1.75 -11.055 1 98.44 274 GLY B N 1
ATOM 4708 C CA . GLY B 1 274 ? -7.316 2.217 -11.078 1 98.44 274 GLY B CA 1
ATOM 4709 C C . GLY B 1 274 ? -6.441 1.44 -12.039 1 98.44 274 GLY B C 1
ATOM 4710 O O . GLY B 1 274 ? -5.617 2.023 -12.75 1 98.44 274 GLY B O 1
ATOM 4711 N N . LEU B 1 275 ? -6.617 0.14 -12.062 1 98.75 275 LEU B N 1
ATOM 4712 C CA . LEU B 1 275 ? -5.812 -0.719 -12.922 1 98.75 275 LEU B CA 1
ATOM 4713 C C . LEU B 1 275 ? -6.105 -0.442 -14.398 1 98.75 275 LEU B C 1
ATOM 4715 O O . LEU B 1 275 ? -5.191 -0.427 -15.227 1 98.75 275 LEU B O 1
ATOM 4719 N N . LEU B 1 276 ? -7.344 -0.158 -14.703 1 98.56 276 LEU B N 1
ATOM 4720 C CA . LEU B 1 276 ? -7.781 0.034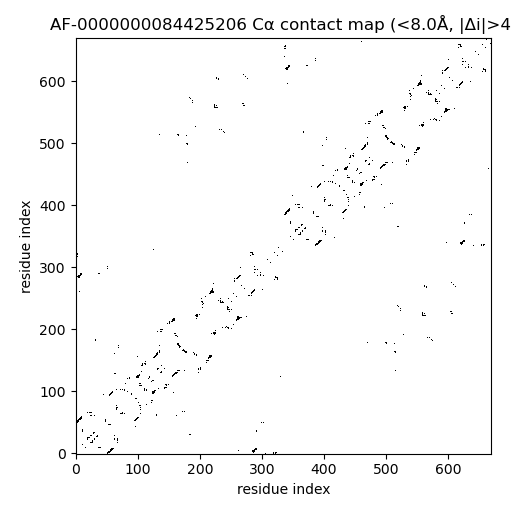 -16.078 1 98.56 276 LEU B CA 1
ATOM 4721 C C . LEU B 1 276 ? -7.238 1.342 -16.641 1 98.56 276 LEU B C 1
ATOM 4723 O O . LEU B 1 276 ? -7.316 1.582 -17.859 1 98.56 276 LEU B O 1
ATOM 4727 N N . ARG B 1 277 ? -6.66 2.18 -15.844 1 97.94 277 ARG B N 1
ATOM 4728 C CA . ARG B 1 277 ? -5.953 3.355 -16.344 1 97.94 277 ARG B CA 1
ATOM 4729 C C . ARG B 1 277 ? -4.574 2.979 -16.875 1 97.94 277 ARG B C 1
ATOM 4731 O O . ARG B 1 277 ? -3.951 3.754 -17.594 1 97.94 277 ARG B O 1
ATOM 4738 N N . LEU B 1 278 ? -4.125 1.78 -16.516 1 98.44 278 LEU B N 1
ATOM 4739 C CA . LEU B 1 278 ? -2.752 1.396 -16.828 1 98.44 278 LEU B CA 1
ATOM 4740 C C . LEU B 1 278 ? -2.717 0.327 -17.922 1 98.44 278 LEU B C 1
ATOM 4742 O O . LEU B 1 278 ? -1.786 0.288 -18.719 1 98.44 278 LEU B O 1
ATOM 4746 N N . VAL B 1 279 ? -3.691 -0.583 -17.891 1 98.62 279 VAL B N 1
ATOM 4747 C CA . VAL B 1 279 ? -3.74 -1.675 -18.859 1 98.62 279 VAL B CA 1
ATOM 4748 C C . VAL B 1 279 ? -5.164 -1.84 -19.391 1 98.62 279 VAL B C 1
ATOM 4750 O O . VAL B 1 279 ? -6.117 -1.343 -18.781 1 98.62 279 VAL B O 1
ATOM 4753 N N . ASP B 1 280 ? -5.324 -2.52 -20.469 1 98.38 280 ASP B N 1
ATOM 4754 C CA . ASP B 1 280 ? -6.66 -2.762 -21 1 98.38 280 ASP B CA 1
ATOM 4755 C C . ASP B 1 280 ? -7.145 -4.168 -20.656 1 98.38 280 ASP B C 1
ATOM 4757 O O . ASP B 1 280 ? -6.449 -4.914 -19.953 1 98.38 280 ASP B O 1
ATOM 4761 N N . SER B 1 281 ? -8.281 -4.52 -21.109 1 98.62 281 SER B N 1
ATOM 4762 C CA . SER B 1 281 ? -8.977 -5.742 -20.719 1 98.62 281 SER B CA 1
ATOM 4763 C C . SER B 1 281 ? -8.227 -6.98 -21.188 1 98.62 281 SER B C 1
ATOM 4765 O O . SER B 1 281 ? -8.438 -8.078 -20.672 1 98.62 281 SER B O 1
ATOM 4767 N N . SER B 1 282 ? -7.328 -6.871 -22.203 1 98.62 282 SER B N 1
ATOM 4768 C CA . SER B 1 282 ? -6.605 -8.016 -22.75 1 98.62 282 SER B CA 1
ATOM 4769 C C . SER B 1 282 ? -5.57 -8.531 -21.75 1 98.62 282 SER B C 1
ATOM 4771 O O . SER B 1 282 ? -5.031 -9.633 -21.922 1 98.62 282 SER B O 1
ATOM 4773 N N . ARG B 1 283 ? -5.367 -7.742 -20.641 1 98.88 283 ARG B N 1
ATOM 4774 C CA . ARG B 1 283 ? -4.332 -8.102 -19.688 1 98.88 283 ARG B CA 1
ATOM 4775 C C . ARG B 1 283 ? -4.945 -8.633 -18.391 1 98.88 283 ARG B C 1
ATOM 4777 O O . ARG B 1 283 ? -4.234 -8.898 -17.422 1 98.88 283 ARG B O 1
ATOM 4784 N N . LEU B 1 284 ? -6.238 -8.812 -18.359 1 98.94 284 LEU B N 1
ATOM 4785 C CA . LEU B 1 284 ? -6.934 -9.227 -17.141 1 98.94 284 LEU B CA 1
ATOM 4786 C C . LEU B 1 284 ? -7.23 -10.727 -17.172 1 98.94 284 LEU B C 1
ATOM 4788 O O . LEU B 1 284 ? -7.551 -11.281 -18.234 1 98.94 284 LEU B O 1
ATOM 4792 N N . LEU B 1 285 ? -7.102 -11.375 -16.031 1 98.88 285 LEU B N 1
ATOM 4793 C CA . LEU B 1 285 ? -7.367 -12.797 -15.844 1 98.88 285 LEU B CA 1
ATOM 4794 C C . LEU B 1 285 ? -8.289 -13.016 -14.648 1 98.88 285 LEU B C 1
ATOM 4796 O O . LEU B 1 285 ? -8.414 -12.141 -13.789 1 98.88 285 LEU B O 1
ATOM 4800 N N . TYR B 1 286 ? -8.953 -14.156 -14.641 1 98.88 286 TYR B N 1
ATOM 4801 C CA . TYR B 1 286 ? -9.711 -14.547 -13.461 1 98.88 286 TYR B CA 1
ATOM 4802 C C . TYR B 1 286 ? -8.844 -15.352 -12.492 1 98.88 286 TYR B C 1
ATOM 4804 O O . TYR B 1 286 ? -8 -16.156 -12.922 1 98.88 286 TYR B O 1
ATOM 4812 N N . GLY B 1 287 ? -9 -15.125 -11.25 1 98.88 287 GLY B N 1
ATOM 4813 C CA . GLY B 1 287 ? -8.422 -15.898 -10.156 1 98.88 287 GLY B CA 1
ATOM 4814 C C . GLY B 1 287 ? -9.32 -15.961 -8.938 1 98.88 287 GLY B C 1
ATOM 4815 O O . GLY B 1 287 ? -9.922 -14.953 -8.547 1 98.88 287 GLY B O 1
ATOM 4816 N N . SER B 1 288 ? -9.422 -17.125 -8.312 1 98.75 288 SER B N 1
ATOM 4817 C CA . SER B 1 288 ? -10.297 -17.266 -7.156 1 98.75 288 SER B CA 1
ATOM 4818 C C . SER B 1 288 ? -9.508 -17.172 -5.855 1 98.75 288 SER B C 1
ATOM 4820 O O . SER B 1 288 ? -10.055 -16.781 -4.82 1 98.75 288 SER B O 1
ATOM 4822 N N . ASP B 1 289 ? -8.281 -17.562 -5.895 1 98.69 289 ASP B N 1
ATOM 4823 C CA . ASP B 1 289 ? -7.43 -17.641 -4.715 1 98.69 289 ASP B CA 1
ATOM 4824 C C . ASP B 1 289 ? -7.926 -18.719 -3.752 1 98.69 289 ASP B C 1
ATOM 4826 O O . ASP B 1 289 ? -7.672 -18.641 -2.547 1 98.69 289 ASP B O 1
ATOM 4830 N N . TYR B 1 290 ? -8.664 -19.656 -4.273 1 98.56 290 TYR B N 1
ATOM 4831 C CA . TYR B 1 290 ? -9.086 -20.828 -3.516 1 98.56 290 TYR B CA 1
ATOM 4832 C C . TYR B 1 290 ? -7.898 -21.719 -3.156 1 98.56 290 TYR B C 1
ATOM 4834 O O . TYR B 1 290 ? -6.957 -21.844 -3.939 1 98.56 290 TYR B O 1
ATOM 4842 N N . PRO B 1 291 ? -7.918 -22.312 -1.945 1 97.75 291 PRO B N 1
ATOM 4843 C CA . PRO B 1 291 ? -8.969 -22.359 -0.921 1 97.75 291 PRO B CA 1
ATOM 4844 C C . PRO B 1 291 ? -8.742 -21.344 0.198 1 97.75 291 PRO B C 1
ATOM 4846 O O . PRO B 1 291 ? -9.484 -21.344 1.182 1 97.75 291 PRO B O 1
ATOM 4849 N N . TYR B 1 292 ? -7.75 -20.531 0.07 1 97.06 292 TYR B N 1
ATOM 4850 C CA . TYR B 1 292 ? -7.555 -19.516 1.092 1 97.06 292 TYR B CA 1
ATOM 4851 C C . TYR B 1 292 ? -8.672 -18.469 1.049 1 97.06 292 TYR B C 1
ATOM 4853 O O . TYR B 1 292 ? -8.953 -17.812 2.053 1 97.06 292 TYR B O 1
ATOM 4861 N N . THR B 1 293 ? -9.25 -18.203 -0.047 1 97.56 293 THR B N 1
ATOM 4862 C CA . THR B 1 293 ? -10.617 -17.703 -0.15 1 97.56 293 THR B CA 1
ATOM 4863 C C . THR B 1 293 ? -11.617 -18.844 -0.088 1 97.56 293 THR B C 1
ATOM 4865 O O . THR B 1 293 ? -11.742 -19.625 -1.04 1 97.56 293 THR B O 1
ATOM 4868 N N . PRO B 1 294 ? -12.297 -18.969 0.98 1 96.88 294 PRO B N 1
ATOM 4869 C CA . PRO B 1 294 ? -13.18 -20.125 1.134 1 96.88 294 PRO B CA 1
ATOM 4870 C C . PRO B 1 294 ? -14.242 -20.203 0.039 1 96.88 294 PRO B C 1
ATOM 4872 O O . PRO B 1 294 ? -14.633 -19.188 -0.525 1 96.88 294 PRO B O 1
ATOM 4875 N N . ALA B 1 295 ? -14.781 -21.406 -0.176 1 97.94 295 ALA B N 1
ATOM 4876 C CA . ALA B 1 295 ? -15.664 -21.703 -1.301 1 97.94 295 ALA B CA 1
ATOM 4877 C C . ALA B 1 295 ? -16.844 -20.734 -1.346 1 97.94 295 ALA B C 1
ATOM 4879 O O . ALA B 1 295 ? -17.156 -20.172 -2.398 1 97.94 295 ALA B O 1
ATOM 4880 N N . ALA B 1 296 ? -17.453 -20.516 -0.217 1 97.69 296 ALA B N 1
ATOM 4881 C CA . ALA B 1 296 ? -18.625 -19.641 -0.178 1 97.69 296 ALA B CA 1
ATOM 4882 C C . ALA B 1 296 ? -18.266 -18.219 -0.593 1 97.69 296 ALA B C 1
ATOM 4884 O O . ALA B 1 296 ? -19.016 -17.578 -1.339 1 97.69 296 ALA B O 1
ATOM 4885 N N . LEU B 1 297 ? -17.172 -17.75 -0.094 1 97.62 297 LEU B N 1
ATOM 4886 C CA . LEU B 1 297 ? -16.734 -16.406 -0.461 1 97.62 297 LEU B CA 1
ATOM 4887 C C . LEU B 1 297 ? -16.312 -16.359 -1.921 1 97.62 297 LEU B C 1
ATOM 4889 O O . LEU B 1 297 ? -16.578 -15.391 -2.623 1 97.62 297 LEU B O 1
ATOM 4893 N N . ALA B 1 298 ? -15.586 -17.391 -2.361 1 98.38 298 ALA B N 1
ATOM 4894 C CA . ALA B 1 298 ? -15.18 -17.469 -3.762 1 98.38 298 ALA B CA 1
ATOM 4895 C C . ALA B 1 298 ? -16.391 -17.359 -4.691 1 98.38 298 ALA B C 1
ATOM 4897 O O . ALA B 1 298 ? -16.328 -16.688 -5.723 1 98.38 298 ALA B O 1
ATOM 4898 N N . GLU B 1 299 ? -17.438 -18.031 -4.324 1 98.19 299 GLU B N 1
ATOM 4899 C CA . GLU B 1 299 ? -18.672 -18 -5.113 1 98.19 299 GLU B CA 1
ATOM 4900 C C . GLU B 1 299 ? -19.25 -16.594 -5.148 1 98.19 299 GLU B C 1
ATOM 4902 O O . GLU B 1 299 ? -19.641 -16.094 -6.215 1 98.19 299 GLU B O 1
ATOM 4907 N N . SER B 1 300 ? -19.312 -15.984 -3.992 1 98.12 300 SER B N 1
ATOM 4908 C CA . SER B 1 300 ? -19.828 -14.625 -3.902 1 98.12 300 SER B CA 1
ATOM 4909 C C . SER B 1 300 ? -19 -13.648 -4.715 1 98.12 300 SER B C 1
ATOM 4911 O O . SER B 1 300 ? -19.531 -12.789 -5.414 1 98.12 300 SER B O 1
ATOM 4913 N N . LEU B 1 301 ? -17.703 -13.805 -4.641 1 98.19 301 LEU B N 1
ATOM 4914 C CA . LEU B 1 301 ? -16.797 -12.906 -5.348 1 98.19 301 LEU B CA 1
ATOM 4915 C C . LEU B 1 301 ? -16.875 -13.133 -6.852 1 98.19 301 LEU B C 1
ATOM 4917 O O . LEU B 1 301 ? -16.781 -12.18 -7.633 1 98.19 301 LEU B O 1
ATOM 4921 N N . ALA B 1 302 ? -17.016 -14.391 -7.266 1 98.56 302 ALA B N 1
ATOM 4922 C CA . ALA B 1 302 ? -17.156 -14.695 -8.688 1 98.56 302 ALA B CA 1
ATOM 4923 C C . ALA B 1 302 ? -18.375 -13.992 -9.281 1 98.56 302 ALA B C 1
ATOM 4925 O O . ALA B 1 302 ? -18.312 -13.461 -10.391 1 98.56 302 ALA B O 1
ATOM 4926 N N . LYS B 1 303 ? -19.469 -14 -8.555 1 98.06 303 LYS B N 1
ATOM 4927 C CA . LYS B 1 303 ? -20.672 -13.32 -9.008 1 98.06 303 LYS B CA 1
ATOM 4928 C C . LYS B 1 303 ? -20.438 -11.82 -9.148 1 98.06 303 LYS B C 1
ATOM 4930 O O . LYS B 1 303 ? -20.875 -11.211 -10.133 1 98.06 303 LYS B O 1
ATOM 4935 N N . ARG B 1 304 ? -19.75 -11.219 -8.203 1 98.06 304 ARG B N 1
ATOM 4936 C CA . ARG B 1 304 ? -19.438 -9.789 -8.258 1 98.06 304 ARG B CA 1
ATOM 4937 C C . ARG B 1 304 ? -18.562 -9.461 -9.461 1 98.06 304 ARG B C 1
ATOM 4939 O O . ARG B 1 304 ? -18.75 -8.43 -10.109 1 98.06 304 ARG B O 1
ATOM 4946 N N . VAL B 1 305 ? -17.609 -10.359 -9.719 1 98.5 305 VAL B N 1
ATOM 4947 C CA . VAL B 1 305 ? -16.719 -10.18 -10.859 1 98.5 305 VAL B CA 1
ATOM 4948 C C . VAL B 1 305 ? -17.516 -10.258 -12.164 1 98.5 305 VAL B C 1
ATOM 4950 O O . VAL B 1 305 ? -17.375 -9.406 -13.039 1 98.5 305 VAL B O 1
ATOM 4953 N N . ASP B 1 306 ? -18.391 -11.258 -12.273 1 98.25 306 ASP B N 1
ATOM 4954 C CA . ASP B 1 306 ? -19.219 -11.406 -13.469 1 98.25 306 ASP B CA 1
ATOM 4955 C C . ASP B 1 306 ? -20.062 -10.156 -13.703 1 98.25 306 ASP B C 1
ATOM 4957 O O . ASP B 1 306 ? -20.078 -9.609 -14.812 1 98.25 306 ASP B O 1
ATOM 4961 N N . ASP B 1 307 ? -20.75 -9.742 -12.656 1 98.19 307 ASP B N 1
ATOM 4962 C CA . ASP B 1 307 ? -21.625 -8.586 -12.766 1 98.19 307 ASP B CA 1
ATOM 4963 C C . ASP B 1 307 ? -20.828 -7.324 -13.117 1 98.19 307 ASP B C 1
ATOM 4965 O O . ASP B 1 307 ? -21.234 -6.559 -13.992 1 98.19 307 ASP B O 1
ATOM 4969 N N . GLY B 1 308 ? -19.719 -7.16 -12.445 1 98.38 308 GLY B N 1
ATOM 4970 C CA . GLY B 1 308 ? -18.891 -5.988 -12.68 1 98.38 308 GLY B CA 1
ATOM 4971 C C . GLY B 1 308 ? -18.312 -5.941 -14.078 1 98.38 308 GLY B C 1
ATOM 4972 O O . GLY B 1 308 ? -18.328 -4.891 -14.727 1 98.38 308 GLY B O 1
ATOM 4973 N N . LEU B 1 309 ? -17.797 -7.043 -14.547 1 98.69 309 LEU B N 1
ATOM 4974 C CA . LEU B 1 309 ? -17.219 -7.109 -15.883 1 98.69 309 LEU B CA 1
ATOM 4975 C C . LEU B 1 309 ? -18.281 -6.875 -16.953 1 98.69 309 LEU B C 1
ATOM 4977 O O . LEU B 1 309 ? -18.031 -6.176 -17.938 1 98.69 309 LEU B O 1
ATOM 4981 N N . GLN B 1 310 ? -19.391 -7.48 -16.781 1 98.19 310 GLN B N 1
ATOM 4982 C CA . GLN B 1 310 ? -20.469 -7.297 -17.75 1 98.19 310 GLN B CA 1
ATOM 4983 C C . GLN B 1 310 ? -20.906 -5.84 -17.812 1 98.19 310 GLN B C 1
ATOM 4985 O O . GLN B 1 310 ? -21.203 -5.32 -18.891 1 98.19 310 GLN B O 1
ATOM 4990 N N . ASP B 1 311 ? -20.984 -5.219 -16.656 1 98.19 311 ASP B N 1
ATOM 4991 C CA . ASP B 1 311 ? -21.375 -3.816 -16.594 1 98.19 311 ASP B CA 1
ATOM 4992 C C . ASP B 1 311 ? -20.344 -2.926 -17.281 1 98.19 311 ASP B C 1
ATOM 4994 O O . ASP B 1 311 ? -20.703 -1.977 -17.984 1 98.19 311 ASP B O 1
ATOM 4998 N N . LEU B 1 312 ? -19.109 -3.258 -17.125 1 97.88 312 LEU B N 1
ATOM 4999 C CA . LEU B 1 312 ? -18.031 -2.408 -17.625 1 97.88 312 LEU B CA 1
ATOM 5000 C C . LEU B 1 312 ? -17.781 -2.658 -19.109 1 97.88 312 LEU B C 1
ATOM 5002 O O . LEU B 1 312 ? -17.469 -1.728 -19.859 1 97.88 312 LEU B O 1
ATOM 5006 N N . PHE B 1 313 ? -17.906 -3.965 -19.516 1 98.31 313 PHE B N 1
ATOM 5007 C CA . PHE B 1 313 ? -17.297 -4.289 -20.797 1 98.31 313 PHE B CA 1
ATOM 5008 C C . PHE B 1 313 ? -18.297 -4.98 -21.703 1 98.31 313 PHE B C 1
ATOM 5010 O O . PHE B 1 313 ? -18.047 -5.125 -22.906 1 98.31 313 PHE B O 1
ATOM 5017 N N . GLY B 1 314 ? -19.391 -5.488 -21.156 1 98.19 314 GLY B N 1
ATOM 5018 C CA . GLY B 1 314 ? -20.297 -6.312 -21.938 1 98.19 314 GLY B CA 1
ATOM 5019 C C . GLY B 1 314 ? -19.906 -7.777 -21.953 1 98.19 314 GLY B C 1
ATOM 5020 O O . GLY B 1 314 ? -18.875 -8.156 -21.406 1 98.19 314 GLY B O 1
ATOM 5021 N N . LEU B 1 315 ? -20.656 -8.578 -22.625 1 97.5 315 LEU B N 1
ATOM 5022 C CA . LEU B 1 315 ? -20.578 -10.039 -22.562 1 97.5 315 LEU B CA 1
ATOM 5023 C C . LEU B 1 315 ? -19.328 -10.539 -23.281 1 97.5 315 LEU B C 1
ATOM 5025 O O . LEU B 1 315 ? -18.609 -11.383 -22.75 1 97.5 315 LEU B O 1
ATOM 5029 N N . GLU B 1 316 ? -19.031 -10.07 -24.453 1 97.75 316 GLU B N 1
ATOM 5030 C CA . GLU B 1 316 ? -17.938 -10.578 -25.281 1 97.75 316 GLU B CA 1
ATOM 5031 C C . GLU B 1 316 ? -16.578 -10.344 -24.609 1 97.75 316 GLU B C 1
ATOM 5033 O O . GLU B 1 316 ? -15.766 -11.258 -24.516 1 97.75 316 GLU B O 1
ATOM 5038 N N . THR B 1 317 ? -16.359 -9.125 -24.156 1 98.56 317 THR B N 1
ATOM 5039 C CA . THR B 1 317 ? -15.102 -8.805 -23.484 1 98.56 317 THR B CA 1
ATOM 5040 C C . THR B 1 317 ? -15 -9.547 -22.156 1 98.56 317 THR B C 1
ATOM 5042 O O . THR B 1 317 ? -13.914 -9.961 -21.75 1 98.56 317 THR B O 1
ATOM 5045 N N . THR B 1 318 ? -16.125 -9.734 -21.484 1 98.62 318 THR B N 1
ATOM 5046 C CA . THR B 1 318 ? -16.125 -10.523 -20.25 1 98.62 318 THR B CA 1
ATOM 5047 C C . THR B 1 318 ? -15.648 -11.945 -20.531 1 98.62 318 THR B C 1
ATOM 5049 O O . THR B 1 318 ? -14.82 -12.477 -19.797 1 98.62 318 THR B O 1
ATOM 5052 N N . LYS B 1 319 ? -16.125 -12.531 -21.562 1 97.88 319 LYS B N 1
ATOM 5053 C CA . LYS B 1 319 ? -15.688 -13.867 -21.953 1 97.88 319 LYS B CA 1
ATOM 5054 C C . LYS B 1 319 ? -14.195 -13.891 -22.281 1 97.88 319 LYS B C 1
ATOM 5056 O O . LYS B 1 319 ? -13.492 -14.844 -21.922 1 97.88 319 LYS B O 1
ATOM 5061 N N . GLN B 1 320 ? -13.766 -12.875 -22.938 1 98.25 320 GLN B N 1
ATOM 5062 C CA . GLN B 1 320 ? -12.336 -12.758 -23.234 1 98.25 320 GLN B CA 1
ATOM 5063 C C . GLN B 1 320 ? -11.508 -12.758 -21.953 1 98.25 320 GLN B C 1
ATOM 5065 O O . GLN B 1 320 ? -10.508 -13.477 -21.859 1 98.25 320 GLN B O 1
ATOM 5070 N N . ILE B 1 321 ? -11.945 -12.016 -20.969 1 98.81 321 ILE B N 1
ATOM 5071 C CA . ILE B 1 321 ? -11.211 -11.867 -19.719 1 98.81 321 ILE B CA 1
ATOM 5072 C C . ILE B 1 321 ? -11.234 -13.188 -18.953 1 98.81 321 ILE B C 1
ATOM 5074 O O . ILE B 1 321 ? -10.211 -13.617 -18.391 1 98.81 321 ILE B O 1
ATOM 5078 N N . LEU B 1 322 ? -12.367 -13.891 -18.984 1 98.69 322 LEU B N 1
ATOM 5079 C CA . LEU B 1 322 ? -12.562 -15.055 -18.125 1 98.69 322 LEU B CA 1
ATOM 5080 C C . LEU B 1 322 ? -11.938 -16.297 -18.75 1 98.69 322 LEU B C 1
ATOM 5082 O O . LEU B 1 322 ? -11.672 -17.281 -18.062 1 98.69 322 LEU B O 1
ATOM 5086 N N . VAL B 1 323 ? -11.703 -16.266 -20.109 1 98.25 323 VAL B N 1
ATOM 5087 C CA . VAL B 1 323 ? -11.289 -17.516 -20.766 1 98.25 323 VAL B CA 1
ATOM 5088 C C . VAL B 1 323 ? -10.148 -17.234 -21.734 1 98.25 323 VAL B C 1
ATOM 5090 O O . VAL B 1 323 ? -9.023 -17.703 -21.547 1 98.25 323 VAL B O 1
ATOM 5093 N N . ASP B 1 324 ? -10.367 -16.344 -22.688 1 98.06 324 ASP B N 1
ATOM 5094 C CA . ASP B 1 324 ? -9.477 -16.203 -23.828 1 98.06 324 ASP B CA 1
ATOM 5095 C C . ASP B 1 324 ? -8.094 -15.711 -23.406 1 98.06 324 ASP B C 1
ATOM 5097 O O . ASP B 1 324 ? -7.074 -16.188 -23.906 1 98.06 324 ASP B O 1
ATOM 5101 N N . ASN B 1 325 ? -8.062 -14.719 -22.531 1 98.69 325 ASN B N 1
ATOM 5102 C CA . ASN B 1 325 ? -6.773 -14.195 -22.094 1 98.69 325 ASN B CA 1
ATOM 5103 C C . ASN B 1 325 ? -5.914 -15.289 -21.453 1 98.69 325 ASN B C 1
ATOM 5105 O O . ASN B 1 325 ? -4.707 -15.352 -21.703 1 98.69 325 ASN B O 1
ATOM 5109 N N . ALA B 1 326 ? -6.512 -16.109 -20.625 1 98.69 326 ALA B N 1
ATOM 5110 C CA . ALA B 1 326 ? -5.77 -17.188 -19.984 1 98.69 326 ALA B CA 1
ATOM 5111 C C . ALA B 1 326 ? -5.324 -18.234 -21 1 98.69 326 ALA B C 1
ATOM 5113 O O . ALA B 1 326 ? -4.238 -18.797 -20.875 1 98.69 326 ALA B O 1
ATOM 5114 N N . GLN B 1 327 ? -6.172 -18.531 -21.984 1 97.5 327 GLN B N 1
ATOM 5115 C CA . GLN B 1 327 ? -5.789 -19.469 -23.047 1 97.5 327 GLN B CA 1
ATOM 5116 C C . GLN B 1 327 ? -4.582 -18.953 -23.828 1 97.5 327 GLN B C 1
ATOM 5118 O O . GLN B 1 327 ? -3.678 -19.719 -24.156 1 97.5 327 GLN B O 1
ATOM 5123 N N . ASP B 1 328 ? -4.594 -17.641 -24.078 1 97 328 ASP B N 1
ATOM 5124 C CA . ASP B 1 328 ? -3.453 -17.016 -24.75 1 97 328 ASP B CA 1
ATOM 5125 C C . ASP B 1 328 ? -2.191 -17.125 -23.906 1 97 328 ASP B C 1
ATOM 5127 O O . ASP B 1 328 ? -1.112 -17.422 -24.422 1 97 328 ASP B O 1
ATOM 5131 N N . LEU B 1 329 ? -2.297 -16.859 -22.609 1 98.06 329 LEU B N 1
ATOM 5132 C CA . LEU B 1 329 ? -1.183 -16.906 -21.656 1 98.06 329 LEU B CA 1
ATOM 5133 C C . LEU B 1 329 ? -0.599 -18.312 -21.578 1 98.06 329 LEU B C 1
ATOM 5135 O O . LEU B 1 329 ? 0.619 -18.5 -21.656 1 98.06 329 LEU B O 1
ATOM 5139 N N . LEU B 1 330 ? -1.475 -19.312 -21.422 1 96.94 330 LEU B N 1
ATOM 5140 C CA . LEU B 1 330 ? -1.068 -20.688 -21.141 1 96.94 330 LEU B CA 1
ATOM 5141 C C . LEU B 1 330 ? -0.739 -21.422 -22.422 1 96.94 330 LEU B C 1
ATOM 5143 O O . LEU B 1 330 ? -0.086 -22.469 -22.391 1 96.94 330 LEU B O 1
ATOM 5147 N N . GLY B 1 331 ? -0.9 -20.656 -23.562 1 83.94 331 GLY B N 1
ATOM 5148 C CA . GLY B 1 331 ? -0.695 -21.312 -24.844 1 83.94 331 GLY B CA 1
ATOM 5149 C C . GLY B 1 331 ? -1.791 -22.297 -25.188 1 83.94 331 GLY B C 1
ATOM 5150 O O . GLY B 1 331 ? -2.561 -22.703 -24.328 1 83.94 331 GLY B O 1
ATOM 5151 N N . GLU B 1 332 ? -2.426 -22.203 -26.344 1 55.81 332 GLU B N 1
ATOM 5152 C CA . GLU B 1 332 ? -3.43 -23.156 -26.828 1 55.81 332 GLU B CA 1
ATOM 5153 C C . GLU B 1 332 ? -3.154 -24.562 -26.297 1 55.81 332 GLU B C 1
ATOM 5155 O O . GLU B 1 332 ? -2.342 -25.281 -26.875 1 55.81 332 GLU B O 1
ATOM 5160 N N . THR B 1 333 ? -2.877 -24.562 -24.953 1 45.19 333 THR B N 1
ATOM 5161 C CA . THR B 1 333 ? -2.947 -25.984 -24.625 1 45.19 333 THR B CA 1
ATOM 5162 C C . THR B 1 333 ? -4.211 -26.609 -25.203 1 45.19 333 THR B C 1
ATOM 5164 O O . THR B 1 333 ? -5.324 -26.266 -24.797 1 45.19 333 THR B O 1
ATOM 5167 N N . ARG B 1 334 ? -4.332 -26.594 -26.391 1 39.56 334 ARG B N 1
ATOM 5168 C CA . ARG B 1 334 ? -5.281 -27.109 -27.359 1 39.56 334 ARG B CA 1
ATOM 5169 C C . ARG B 1 334 ? -6.031 -28.328 -26.812 1 39.56 334 ARG B C 1
ATOM 5171 O O . ARG B 1 334 ? -5.523 -29.031 -25.953 1 39.56 334 ARG B O 1
ATOM 5178 N N . GLU B 1 335 ? -7.461 -28.547 -27.344 1 36.34 335 GLU B N 1
ATOM 5179 C CA . GLU B 1 335 ? -8.461 -29.609 -27.25 1 36.34 335 GLU B CA 1
ATOM 5180 C C . GLU B 1 335 ? -7.797 -30.984 -27.266 1 36.34 335 GLU B C 1
ATOM 5182 O O . GLU B 1 335 ? -6.859 -31.219 -28.031 1 36.34 335 GLU B O 1
#

Sequence (670 aa):
MERIDVHTHCVPPSYREYCLQSDFAGRGHPDGMPAIPEWSPEAHIDLMNQLKIKKSVLSMSSPATHLTPGNNEEGRSVTRRANIDMSKICADHPTHFLFFASLPLPDVEGSLAEIDYALDHLGAVGFQILTNSHGIYPGDQRFAPVFDKLSERKTIAFFHPTTCLIRHGDDDVSLEKVTPLPGVPAPIMEFMFDSTRALMSLLTSGTVDRCPGITFVACHCGATFPPIMDRIAEFSAMIPGSGGGITAEKIRQLLQTRFYFDLAGLPFLNQIHGLLRLVDSSRLLYGSDYPYTPAALAESLAKRVDDGLQDLFGLETTKQILVDNAQDLLGETREMERIDVHTHCVPPSYREYCLQSDFAGRGHPDGMPAIPEWSPEAHIDLMNQLKIKKSVLSMSSPATHLTPGNNEEGRSVTRRANIDMSKICADHPTHFLFFASLPLPDVEGSLAEIDYALDHLGAVGFQILTNSHGIYPGDQRFAPVFDKLSERKTIAFFHPTTCLIRHGDDDVSLEKVTPLPGVPAPIMEFMFDSTRALMSLLTSGTVDRCPGITFVACHCGATFPPIMDRIAEFSAMIPGSGGGITAEKIRQLLQTRFYFDLAGLPFLNQIHGLLRLVDSSRLLYGSDYPYTPAALAESLAKRVDDGLQDLFGLETTKQILVDNAQDLLGETRE

Solvent-accessible surface area (backbone atoms only — not comparable to full-atom values): 33286 Å² total; per-residue (Å²): 115,66,27,38,29,67,35,33,41,58,49,54,69,73,57,49,55,50,32,44,72,22,74,71,26,44,48,33,21,39,60,57,36,92,52,70,62,81,62,47,74,66,62,50,48,51,50,23,61,74,58,35,37,59,35,35,28,31,23,73,51,64,71,56,43,39,56,47,70,76,40,57,69,59,10,42,52,45,20,50,50,53,39,50,52,51,31,50,55,22,67,75,36,64,74,45,36,48,35,28,31,63,52,24,48,74,36,54,70,56,24,52,54,42,51,53,46,36,51,74,73,49,63,35,71,28,29,41,40,58,24,46,34,90,34,44,42,66,28,41,74,85,43,45,69,50,49,48,49,40,15,74,67,54,29,38,40,36,41,41,43,35,70,50,30,38,62,54,74,93,52,68,59,47,68,39,79,65,62,69,55,77,74,44,35,28,77,63,48,53,22,31,51,30,39,27,51,21,50,50,33,26,62,40,41,41,47,56,75,74,21,76,36,34,38,36,33,39,46,42,36,46,38,42,32,50,44,43,44,58,42,41,26,74,49,22,55,63,33,77,67,17,84,77,31,46,54,52,67,57,50,36,51,45,45,61,73,36,35,34,29,20,44,18,74,49,30,63,92,56,19,43,64,38,37,55,75,55,38,62,68,78,34,30,31,35,21,52,40,31,52,83,33,44,68,72,56,33,53,54,41,50,52,46,48,52,52,48,37,36,72,76,59,31,68,68,54,34,45,34,22,25,33,49,35,49,40,62,73,69,39,74,74,60,136,111,66,26,37,29,67,33,32,41,58,47,53,68,72,57,48,55,51,32,47,71,23,74,71,26,43,47,33,21,38,58,55,36,92,54,69,64,82,63,46,72,66,62,51,49,52,51,24,63,74,58,34,38,57,34,36,28,31,23,71,51,63,72,56,42,39,56,49,69,75,39,57,69,58,10,41,50,46,20,52,51,52,39,49,51,50,31,49,53,22,68,76,35,64,75,45,37,47,35,28,30,63,53,24,47,74,36,53,69,57,25,52,56,43,53,53,47,36,52,76,74,48,65,36,72,27,29,39,40,59,25,46,32,88,33,43,42,68,28,42,74,84,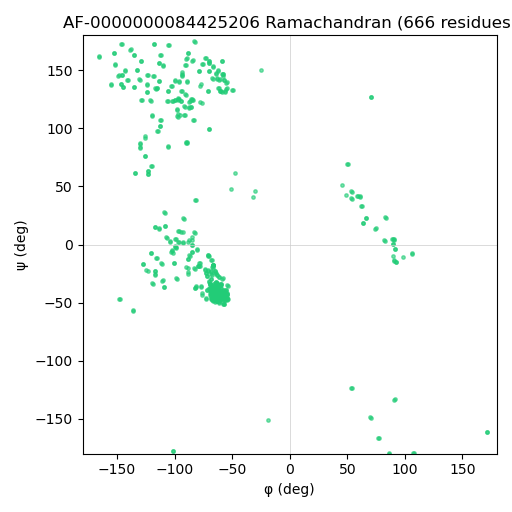43,44,68,49,48,47,49,39,14,74,67,54,29,36,42,36,41,40,43,36,71,50,29,38,61,52,75,90,51,68,59,48,66,39,79,66,61,70,55,78,73,43,34,29,78,62,49,54,22,30,52,30,40,26,50,22,50,50,33,26,63,39,41,41,46,56,73,74,21,74,36,37,39,36,34,38,45,44,35,47,39,42,31,49,44,43,43,58,41,40,26,74,49,22,57,64,33,75,67,16,81,82,32,47,51,54,67,56,51,38,51,45,44,60,72,35,35,33,28,19,44,17,73,50,28,62,92,56,20,44,63,40,38,56,75,55,34,62,67,80,34,31,31,33,22,52,39,30,51,83,34,42,69,72,56,34,53,54,43,49,51,47,47,52,54,48,36,37,72,74,58,30,67,70,52,33,46,35,23,25,33,49,33,50,39,62,74,72,40,76,76,64,136

Nearest PDB structures (foldseek):
  2f6k-assembly1_A  TM=9.160E-01  e=4.865E-26  Lactiplantibacillus plantarum WCFS1
  2dvu-assembly1_B  TM=7.861E-01  e=6.531E-19  Rhizobium sp. MTP-10005
  2dvt-assembly1_C  TM=7.927E-01  e=2.874E-18  Rhizobium sp. MTP-10005
  4qro-assembly1_A  TM=7.808E-01  e=5.081E-18  Polaromonas sp. JS666
  2dvu-assembly1_C  TM=7.620E-01  e=1.450E-18  Rhizobium sp. MTP-10005

Radius of gyration: 25.13 Å; Cα contacts (8 Å, |Δi|>4): 1384; chains: 2; bounding box: 46×77×57 Å

Organism: Penicillium patulum (NCBI:txid5078)

InterPro domains:
  IPR006680 Amidohydrolase-related [PF04909] (4-331)
  IPR032465 2-amino-3-carboxymuconate-6-semialdehyde decarboxylase [PTHR21240] (1-332)
  IPR032466 Metal-dependent hydrolase [SSF51556] (3-331)

Foldseek 3Di:
DAFAAAAAEADDPVNQVVLLPFVQCVNAQRQLRPGDDDDDPVVVVVLCVVLNYFEYAYEHAPPFQQRAWPCQVNSLVSQVVVLQVQLVSCVVVVRYYAYAGEASPPPQVSRLVVVCCSVPPRPHLAHEDECAGLQHGCLDPSCLVVLQSCLVVLHEYEYFYHFHWDDDPPGRHDIDTDDPDPSDRCVVAVSLVSLLVNLLSCQQLCSLVSRVSYAYEREQLSRPNLVCVQVSQVCSCVDPNSVRGHHSVVSLVSCARRYAYENEDDCPDPNNVSSCVRYPLLRYAYHQHPPVPPSVNSSVRSVRLLVRCCVVPNDPSSCCRRHVSVCVVSDCCDD/DAFAAAAAEADDPVNQVVLLPFVQCVNAQRQLRPGDDDDDPVVVVVLCVVLNYFEYAYEHAPPFQQRAWPCLVNLLVSQVVVLQVQLVSCVVVVRYYAYAGEASPPPQVSRLVVVCCSVPPRPHLAHEDECAGLQHGCLDPSCLVVLQSCLVVLHEYEYFYHFHWDDDPPGRHDIDTDDPDPSDRCVVAVSLVSLLVNLLSCQQLCSLVSRVSYAYEREQLSRPNLVCVQVCQVCSCVDPNRVNGHHSVVSLVSCARRYAYENEDDCPDPNNVSSCVRYPLLRYAYHQHPPVPPSVNSSVRSVRLLVRCCVVPNDPSSCCRRHVSVCVVSDCPDD

Secondary structure (DSSP, 8-state):
--EEE-S-----HHHHHHHHH-TTTGGG-GGG-S-PPP--HHHHHHHHHHHTEEEEEE---TT-S--STT-HHHHHHHHHHHHHHHHHHHHHSTTTEEEEEE--TT-HHHHHHHHHHIIIII---EEEEES-BTTB-TTSGGGHHHHHHHHHTT-EEEEE----EEE-TT-SS-EEE--SSTT--GGGTHHHHHHHHHHHHHHHHTHHHH-TTPEEEE-GGGTTHHHHHHHHHHTGGGSTT-TT---HHHHHHHHHHHEEEE--S-IIIIIHHHHTTTS-GGGEEB---TTTS-HHHHHHHHHHHHHHHHHHHHHHHHHIIIIIHHHHHH-----/--EEE-S-----HHHHHHHHH-TTTGGG-GGG-S-PPP--HHHHHHHHHHHTEEEEEE---TT-S--STT-HHHHHHHHHHHHHHHHHHHHHSTTTEEEEEE--TT-HHHHHHHHHHIIIII---EEEEES-BTTB-TTSGGGHHHHHHHHHTT-EEEEE----EEE-TT-SS-EEE--SSTT--GGGTHHHHHHHHHHHHHHHHTHHHH-TTPEEEE-GGGTTHHHHHHHHHHTGGGSTT-TT---HHHHHHHHHHHEEEE--S-IIIIIHHHHTTTS-GGGEEB---TTTS-HHHHHHHHHHHHHHHHHHHHHHHHHIIIIIHHHHHH-----

=== Feature glossary ===
The record interleaves many kinds of information about one protein. Here is each kind framed as the question it answers.

Q: What are the backbone torsion angles?
A: φ (phi) and ψ (psi) are the two rotatable backbone dihedrals per residue: φ is the C(i-1)–N–Cα–C torsion, ψ is the N–Cα–C–N(i+1) torsion, both in degrees on (−180°, 180°]. α-helical residues cluster near (−60°, −45°); β-strand residues near (−120°, +130°). A Ramachandran plot is simply a scatter of (φ, ψ) for every residue.

Q: What is the amino-acid chain?
A: This is the polypeptide sequence — one letter per residue, N-terminus first. Length ranges from a few dozen residues for small domains to over a thousand for large multi-domain proteins.

Q: How mobile is each atom in the crystal?
A: For experimental (PDB) structures, the B-factor (temperature factor) quantifies the positional spread of each atom in the crystal — a combination of thermal vibration and static disorder — in units of Å². High B-factors mark flexible loops or poorly resolved regions; low B-factors mark the rigid, well-ordered core.

Q: Are the domains correctly placed relative to each other?
A: Predicted Aligned Error (PAE) is an AlphaFold confidence matrix: entry (i, j) is the expected error in the position of residue j, in ångströms, when the prediction is superimposed on the true structure at residue i. Low PAE within a block of residues means that block is internally rigid and well-predicted; high PAE between two blocks means their relative placement is uncertain even if each block individually is confident.

Q: How confident is the AlphaFold model at each residue?
A: pLDDT is the predicted lDDT-Cα score: AlphaFold's confidence that the local environment of each residue (all inter-atomic distances within 15 Å) is correctly placed. It is a per-residue number between 0 and 100, with higher meaning more reliable.

Q: What family and function is it annotated with?
A: Functional annotations link the protein to curated databases. InterPro entries identify conserved domains and families by matching the sequence against member-database signatures (Pfam, PROSITE, CDD, …). Gene Ontology (GO) terms describe molecular function, biological process, and cellular component in a controlled vocabulary. CATH places the structure in a hierarchical fold classification (Class/Architecture/Topology/Homologous-superfamily). The organism is the source species.

Q: How big and how compact is the whole molecule?
A: Three whole-structure scalars: the radius of gyration (RMS distance of Cα from centroid, in Å), the count of Cα–Cα contacts (pairs closer than 8 Å and separated by more than four residues in sequence — i.e. tertiary, not local, contacts), and the bounding-box dimensions. Together they distinguish compact globular folds from extended fibres or disordered chains.

Q: What known structures does this most resemble?
A: The Foldseek neighbor list gives the closest experimentally determined structures in the PDB, ranked by structural alignment. TM-score near 1 means near-identical fold; near 0.3 means only rough topology match. This is how one finds what a novel AlphaFold prediction most resembles in the solved-structure universe.

Q: Which residues are buried vs exposed?
A: SASA measures how much of the protein is reachable by solvent. It is computed by rolling a water-sized probe over the atomic surface and summing the exposed area (Å²). Per-residue SASA distinguishes core (buried, low SASA) from surface (exposed, high SASA) residues; total SASA is a whole-molecule size measure.

Q: Which residues are in helices, strands, or loops?
A: Eight-state secondary structure (DSSP): H is the canonical α-helix, G the tighter 3₁₀-helix, I the wider π-helix; E/B are β-structure, T and S are turns and bends, and '-' is everything else. DSSP derives these from the pattern of main-chain N–H···O=C hydrogen bonds, not from the sequence.

Q: Where is each backbone atom in 3D?
A: Structure coordinates are given as an mmCIF _atom_site loop: one row per atom with element, residue name, chain id, sequence number, and x/y/z position in Å. Only the four main-chain atoms per residue are included here; side chains are omitted to keep the record compact.

Q: What if only a Cα trace is available?
A: Three-state secondary structure (P-SEA) collapses the eight DSSP classes into helix (a), strand (b), and coil (c). P-SEA assigns these from Cα geometry alone — distances and angles — without requiring backbone oxygens, so it works on any Cα trace.

Q: What do the rendered images show?
A: The six renders are orthographic views along the three Cartesian axes in both directions. Representation (cartoon, sticks, or surface) and color scheme (sequence-rainbow or by-chain) vary across proteins so the training set covers all the common visualization conventions.

Q: What does the local fold look like, residue by residue?
A: Foldseek's 3Di representation compresses backbone geometry into a per-residue letter drawn from a learned twenty-state alphabet. It captures the tertiary interaction pattern around each residue — which residues are packed against it in space, regardless of where they are in sequence.

Q: What do the diagnostic plots show?
A: The contact map is a binary N×N matrix image: pixel (i, j) is dark where Cα_i and Cα_j are within 8 Å and |i−j|>4. Because the |i−j|>4 filter removes local helical contacts, off-diagonal stripes parallel to the main diagonal indicate parallel β-sheets; stripes perpendicular to it indicate antiparallel β-sheets. The Ramachandran plot scatters every residue's (φ, ψ) pair against the sterically allowed regions. The PAE heatmap renders the predicted-aligned-error matrix.